Protein AF-A0AAI9YHL3-F1 (afdb_monomer)

Foldseek 3Di:
DDDDDDDPVVVVVVVVVVVVVVVVPDPPDDDPDPDDDQLQKKKKPQAAPPDDQVNVQVVVCVVPVQQNKDWLDWDQDLLRGHIMTIIGTNHPGVVVVVDPPDADWDKDWDDFDDDPNDTDPDTGIMTIHRQQAAKHFLDDFPPVQAFEEEEEFEAAQDRQQRLQAAPPHNDRCLNHPLQQLCADPPPSGRHYGGMTHGDDRHQAPDQDLDALLNLLVSVLVSCLSCQDPPNHAYEYEAAASRVLSPLNNLLVLLQDLDPSSLSSLLSHAHYEYELHQLQAWDCVLRCVRNPVHSCVVRSVCRHNPDHPSSVVSLVRSVVSQDDPLSHAAAFEYEDFFFQGWDADPVRDIDSHHDTGQTGDPCRRDVDDPPCPDPLRYDYAHDHSSCLSHDDPPRPSVVVVSVSVNVSSVSSSVSVVVVVVVVVVLVVVLVVDPLDAAKDFFFLVQKDKPQQVPADPVDGQDGQKDWAFADPLQHGPPAAEDPVLSVPDPDHFGDGIWIFGPKDQWTKIKGKDFSGRFAKWWKWWKKAFAAAPPQDALVDDGDPDDDDDDDDDRHSNQDFDDRNDDPDDDGDGDDRDAQPFFKKKKKAAFPRSSCLRSHDDDCVVPQDDCPVTHDPPIFMDGRHNNNSSVRYPSGMDIDTTDMYGAHPRRIMMIMIGHRRDSDMHGRMMTRGMMIHHD

InterPro domains:
  IPR029058 Alpha/Beta hydrolase fold [G3DSA:3.40.50.1820] (144-353)
  IPR029058 Alpha/Beta hydrolase fold [SSF53474] (144-301)
  IPR052374 SERAC1 [PTHR48182] (141-427)

pLDDT: mean 81.92, std 16.68, range [27.38, 98.81]

Structure (mmCIF, N/CA/C/O backbone):
data_AF-A0AAI9YHL3-F1
#
_entry.id   AF-A0AAI9YHL3-F1
#
loop_
_atom_site.group_PDB
_atom_site.id
_atom_site.type_symbol
_atom_site.label_atom_id
_atom_site.label_alt_id
_atom_site.label_comp_id
_atom_site.label_asym_id
_atom_site.label_entity_id
_atom_site.label_seq_id
_atom_site.pdbx_PDB_ins_code
_atom_site.Cartn_x
_atom_site.Cartn_y
_atom_site.Cartn_z
_atom_site.occupancy
_atom_site.B_iso_or_equiv
_atom_site.auth_seq_id
_atom_site.auth_comp_id
_atom_site.auth_asym_id
_atom_site.auth_atom_id
_atom_site.pdbx_PDB_model_num
ATOM 1 N N . MET A 1 1 ? 70.834 38.096 -7.859 1.00 40.19 1 MET A N 1
ATOM 2 C CA . MET A 1 1 ? 69.795 37.561 -8.761 1.00 40.19 1 MET A CA 1
ATOM 3 C C . MET A 1 1 ? 69.421 36.196 -8.222 1.00 40.19 1 MET A C 1
ATOM 5 O O . MET A 1 1 ? 70.163 35.248 -8.433 1.00 40.19 1 MET A O 1
ATOM 9 N N . GLU A 1 2 ? 68.373 36.139 -7.406 1.00 33.19 2 GLU A N 1
ATOM 10 C CA . GLU A 1 2 ? 67.837 34.879 -6.883 1.00 33.19 2 GLU A CA 1
ATOM 11 C C . GLU A 1 2 ? 67.014 34.160 -7.965 1.00 33.19 2 GLU A C 1
ATOM 13 O O . GLU A 1 2 ? 66.378 34.833 -8.785 1.00 33.19 2 GLU A O 1
ATOM 18 N N . PRO A 1 3 ? 67.014 32.816 -7.997 1.00 36.97 3 PRO A N 1
ATOM 19 C CA . PRO A 1 3 ? 66.198 32.052 -8.924 1.00 36.97 3 PRO A CA 1
ATOM 20 C C . PRO A 1 3 ? 64.752 31.990 -8.418 1.00 36.97 3 PRO A C 1
ATOM 22 O O . PRO A 1 3 ? 64.480 31.595 -7.286 1.00 36.97 3 PRO A O 1
ATOM 25 N N . VAL A 1 4 ? 63.816 32.374 -9.283 1.00 38.97 4 VAL A N 1
ATOM 26 C CA . VAL A 1 4 ? 62.374 32.306 -9.027 1.00 38.97 4 VAL A CA 1
ATOM 27 C C . VAL A 1 4 ? 61.943 30.839 -8.974 1.00 38.97 4 VAL A C 1
ATOM 29 O O . VAL A 1 4 ? 62.053 30.113 -9.962 1.00 38.97 4 VAL A O 1
ATOM 32 N N . SER A 1 5 ? 61.445 30.400 -7.819 1.00 40.75 5 SER A N 1
ATOM 33 C CA . SER A 1 5 ? 60.815 29.095 -7.638 1.00 40.75 5 SER A CA 1
ATOM 34 C C . SER A 1 5 ? 59.380 29.130 -8.171 1.00 40.75 5 SER A C 1
ATOM 36 O O . SER A 1 5 ? 58.527 29.884 -7.705 1.00 40.75 5 SER A O 1
ATOM 38 N N . VAL A 1 6 ? 59.102 28.308 -9.183 1.00 47.34 6 VAL A N 1
ATOM 39 C CA . VAL A 1 6 ? 57.740 28.090 -9.686 1.00 47.34 6 VAL A CA 1
ATOM 40 C C . VAL A 1 6 ? 57.050 27.071 -8.767 1.00 47.34 6 VAL A C 1
ATOM 42 O O . VAL A 1 6 ? 57.626 26.011 -8.511 1.00 47.34 6 VAL A O 1
ATOM 45 N N . PRO A 1 7 ? 55.839 27.345 -8.248 1.00 42.75 7 PRO A N 1
ATOM 46 C CA . PRO A 1 7 ? 55.179 26.446 -7.311 1.00 42.75 7 PRO A CA 1
ATOM 47 C C . PRO A 1 7 ? 54.711 25.150 -7.993 1.00 42.75 7 PRO A C 1
ATOM 49 O O . PRO A 1 7 ? 54.157 25.160 -9.094 1.00 42.75 7 PRO A O 1
ATOM 52 N N . LEU A 1 8 ? 54.897 24.029 -7.284 1.00 39.88 8 LEU A N 1
ATOM 53 C CA . LEU A 1 8 ? 54.586 22.643 -7.678 1.00 39.88 8 LEU A CA 1
ATOM 54 C C . LEU A 1 8 ? 53.132 22.435 -8.171 1.00 39.88 8 LEU A C 1
ATOM 56 O O . LEU A 1 8 ? 52.835 21.467 -8.871 1.00 39.88 8 LEU A O 1
ATOM 60 N N . SER A 1 9 ? 52.228 23.368 -7.858 1.00 39.59 9 SER A N 1
ATOM 61 C CA . SER A 1 9 ? 50.833 23.386 -8.309 1.00 39.59 9 SER A CA 1
ATOM 62 C C . SER A 1 9 ? 50.675 23.561 -9.827 1.00 39.59 9 SER A C 1
ATOM 64 O O . SER A 1 9 ? 49.744 23.000 -10.404 1.00 39.59 9 SER A O 1
ATOM 66 N N . TYR A 1 10 ? 51.600 24.252 -10.504 1.00 41.12 10 TYR A N 1
ATOM 67 C CA . TYR A 1 10 ? 51.549 24.429 -11.964 1.00 41.12 10 TYR A CA 1
ATOM 68 C C . TYR A 1 10 ? 51.999 23.182 -12.742 1.00 41.12 10 TYR A C 1
ATOM 70 O O . TYR A 1 10 ? 51.525 22.945 -13.857 1.00 41.12 10 TYR A O 1
ATOM 78 N N . PHE A 1 11 ? 52.856 22.346 -12.147 1.00 41.50 11 PHE A N 1
ATOM 79 C CA . PHE A 1 11 ? 53.320 21.090 -12.752 1.00 41.50 11 PHE A CA 1
ATOM 80 C C . PHE A 1 11 ? 52.250 19.984 -12.676 1.00 41.50 11 PHE A C 1
ATOM 82 O O . PHE A 1 11 ? 52.087 19.198 -13.607 1.00 41.50 11 PHE A O 1
ATOM 89 N N . LEU A 1 12 ? 51.453 19.964 -11.601 1.00 38.81 12 LEU A N 1
ATOM 90 C CA . LEU A 1 12 ? 50.328 19.033 -11.450 1.00 38.81 12 LEU A CA 1
ATOM 91 C C . LEU A 1 12 ? 49.131 19.408 -12.341 1.00 38.81 12 LEU A C 1
ATOM 93 O O . LEU A 1 12 ? 48.490 18.525 -12.911 1.00 38.81 12 LEU A O 1
ATOM 97 N N . ALA A 1 13 ? 48.867 20.704 -12.539 1.00 38.84 13 ALA A N 1
ATOM 98 C CA . ALA A 1 13 ? 47.802 21.170 -13.431 1.00 38.84 13 ALA A CA 1
ATOM 99 C C . ALA A 1 13 ? 48.090 20.863 -14.915 1.00 38.84 13 ALA A C 1
ATOM 101 O O . ALA A 1 13 ? 47.182 20.513 -15.669 1.00 38.84 13 ALA A O 1
ATOM 102 N N . THR A 1 14 ? 49.354 20.928 -15.341 1.00 42.66 14 THR A N 1
ATOM 103 C CA . THR A 1 14 ? 49.758 20.622 -16.725 1.00 42.66 14 THR A CA 1
ATOM 104 C C . THR A 1 14 ? 49.772 19.117 -17.021 1.00 42.66 14 THR A C 1
ATOM 106 O O . THR A 1 14 ? 49.341 18.717 -18.104 1.00 42.66 14 THR A O 1
ATOM 109 N N . LEU A 1 15 ? 50.137 18.267 -16.052 1.00 39.34 15 LEU A N 1
ATOM 110 C CA . LEU A 1 15 ? 49.997 16.804 -16.150 1.00 39.34 15 LEU A CA 1
ATOM 111 C C . LEU A 1 15 ? 48.528 16.348 -16.191 1.00 39.34 15 LEU A C 1
ATOM 113 O O . LEU A 1 15 ? 48.194 15.450 -16.965 1.00 39.34 15 LEU A O 1
ATOM 117 N N . ALA A 1 16 ? 47.634 17.001 -15.440 1.00 40.34 16 ALA A N 1
ATOM 118 C CA . ALA A 1 16 ? 46.197 16.723 -15.485 1.00 40.34 16 ALA A CA 1
ATOM 119 C C . ALA A 1 16 ? 45.568 17.104 -16.839 1.00 40.34 16 ALA A C 1
ATOM 121 O O . ALA A 1 16 ? 44.752 16.352 -17.368 1.00 40.34 16 ALA A O 1
ATOM 122 N N . ILE A 1 17 ? 45.993 18.217 -17.451 1.00 41.97 17 ILE A N 1
ATOM 123 C CA . ILE A 1 17 ? 45.509 18.651 -18.774 1.00 41.97 17 ILE A CA 1
ATOM 124 C C . ILE A 1 17 ? 46.046 17.744 -19.896 1.00 41.97 17 ILE A C 1
ATOM 126 O O . ILE A 1 17 ? 45.298 17.407 -20.816 1.00 41.97 17 ILE A O 1
ATOM 130 N N . PHE A 1 18 ? 47.297 17.275 -19.812 1.00 36.59 18 PHE A N 1
ATOM 131 C CA . PHE A 1 18 ? 47.841 16.312 -20.780 1.00 36.59 18 PHE A CA 1
ATOM 132 C C . PHE A 1 18 ? 47.228 14.911 -20.635 1.00 36.59 18 PHE A C 1
ATOM 134 O O . PHE A 1 18 ? 46.940 14.281 -21.652 1.00 36.59 18 PHE A O 1
ATOM 141 N N . ALA A 1 19 ? 46.937 14.442 -19.416 1.00 38.81 19 ALA A N 1
ATOM 142 C CA . ALA A 1 19 ? 46.195 13.197 -19.197 1.00 38.81 19 ALA A CA 1
ATOM 143 C C . ALA A 1 19 ? 44.741 13.302 -19.697 1.00 38.81 19 ALA A C 1
ATOM 145 O O . ALA A 1 19 ? 44.246 12.380 -20.346 1.00 38.81 19 ALA A O 1
ATOM 146 N N . PHE A 1 20 ? 44.090 14.453 -19.488 1.00 36.72 20 PHE A N 1
ATOM 147 C CA . PHE A 1 20 ? 42.738 14.740 -19.976 1.00 36.72 20 PHE A CA 1
ATOM 148 C C . PHE A 1 20 ? 42.670 14.784 -21.514 1.00 36.72 20 PHE A C 1
ATOM 150 O O . PHE A 1 20 ? 41.769 14.197 -22.112 1.00 36.72 20 PHE A O 1
ATOM 157 N N . LEU A 1 21 ? 43.661 15.392 -22.178 1.00 33.50 21 LEU A N 1
ATOM 158 C CA . LEU A 1 21 ? 43.751 15.432 -23.645 1.00 33.50 21 LEU A CA 1
ATOM 159 C C . LEU A 1 21 ? 44.198 14.097 -24.265 1.00 33.50 21 LEU A C 1
ATOM 161 O O . LEU A 1 21 ? 43.793 13.791 -25.389 1.00 33.50 21 LEU A O 1
ATOM 165 N N . HIS A 1 22 ? 44.987 13.281 -23.556 1.00 35.75 22 HIS A N 1
ATOM 166 C CA . HIS A 1 22 ? 45.398 11.957 -24.033 1.00 35.75 22 HIS A CA 1
ATOM 167 C C . HIS A 1 22 ? 44.280 10.907 -23.885 1.00 35.75 22 HIS A C 1
ATOM 169 O O . HIS A 1 22 ? 44.111 10.076 -24.778 1.00 35.75 22 HIS A O 1
ATOM 175 N N . PHE A 1 23 ? 43.439 10.997 -22.845 1.00 36.50 23 PHE A N 1
ATOM 176 C CA . PHE A 1 23 ? 42.241 10.155 -22.705 1.00 36.50 23 PHE A CA 1
ATOM 177 C C . PHE A 1 23 ? 41.131 10.505 -23.712 1.00 36.50 23 PHE A C 1
ATOM 179 O O . PHE A 1 23 ? 40.431 9.606 -24.175 1.00 36.50 23 PHE A O 1
ATOM 186 N N . TYR A 1 24 ? 41.004 11.773 -24.125 1.00 34.47 24 TYR A N 1
ATOM 187 C CA . TYR A 1 24 ? 39.998 12.198 -25.116 1.00 34.47 24 TYR A CA 1
ATOM 188 C C . TYR A 1 24 ? 40.380 11.930 -26.583 1.00 34.47 24 TYR A C 1
ATOM 190 O O . TYR A 1 24 ? 39.533 12.050 -27.468 1.00 34.47 24 TYR A O 1
ATOM 198 N N . LYS A 1 25 ? 41.638 11.555 -26.859 1.00 27.83 25 LYS A N 1
ATOM 199 C CA . LYS A 1 25 ? 42.154 11.261 -28.211 1.00 27.83 25 LYS A CA 1
ATOM 200 C C . LYS A 1 25 ? 42.462 9.780 -28.459 1.00 27.83 25 LYS A C 1
ATOM 202 O O . LYS A 1 25 ? 43.208 9.465 -29.386 1.00 27.83 25 LYS A O 1
ATOM 207 N N . ARG A 1 26 ? 41.873 8.846 -27.704 1.00 30.19 26 ARG A N 1
ATOM 208 C CA . ARG A 1 26 ? 41.811 7.459 -28.189 1.00 30.19 26 ARG A CA 1
ATOM 209 C C . ARG A 1 26 ? 40.832 7.408 -29.367 1.00 30.19 26 ARG A C 1
ATOM 211 O O . ARG A 1 26 ? 39.687 7.829 -29.192 1.00 30.19 26 ARG A O 1
ATOM 218 N N . PRO A 1 27 ? 41.237 6.925 -30.557 1.00 27.38 27 PRO A N 1
ATOM 219 C CA . PRO A 1 27 ? 40.277 6.661 -31.612 1.00 27.38 27 PRO A CA 1
ATOM 220 C C . PRO A 1 27 ? 39.273 5.660 -31.044 1.00 27.38 27 PRO A C 1
ATOM 222 O O . PRO A 1 27 ? 39.650 4.569 -30.617 1.00 27.38 27 PRO A O 1
ATOM 225 N N . ARG A 1 28 ? 38.002 6.067 -30.971 1.00 35.28 28 ARG A N 1
ATOM 226 C CA . ARG A 1 28 ? 36.898 5.140 -30.738 1.00 35.28 28 ARG A CA 1
ATOM 227 C C . ARG A 1 28 ? 37.012 4.095 -31.841 1.00 35.28 28 ARG A C 1
ATOM 229 O O . ARG A 1 28 ? 36.740 4.407 -32.999 1.00 35.28 28 ARG A O 1
ATOM 236 N N . GLY A 1 29 ? 37.485 2.897 -31.497 1.00 29.22 29 GLY A N 1
ATOM 237 C CA . GLY A 1 29 ? 37.332 1.740 -32.367 1.00 29.22 29 GLY A CA 1
ATOM 238 C C . GLY A 1 29 ? 35.865 1.673 -32.771 1.00 29.22 29 GLY A C 1
ATOM 239 O O . GLY A 1 29 ? 35.001 1.978 -31.948 1.00 29.22 29 GLY A O 1
ATOM 240 N N . ASN A 1 30 ? 35.605 1.393 -34.048 1.00 28.98 30 ASN A N 1
ATOM 241 C CA . ASN A 1 30 ? 34.262 1.294 -34.608 1.00 28.98 30 ASN A CA 1
ATOM 242 C C . ASN A 1 30 ? 33.378 0.437 -33.693 1.00 28.98 30 ASN A C 1
ATOM 244 O O . ASN A 1 30 ? 33.438 -0.788 -33.737 1.00 28.98 30 ASN A O 1
ATOM 248 N N . VAL A 1 31 ? 32.564 1.091 -32.863 1.00 32.72 31 VAL A N 1
ATOM 249 C CA . VAL A 1 31 ? 31.473 0.436 -32.152 1.00 32.72 31 VAL A CA 1
ATOM 250 C C . VAL A 1 31 ? 30.506 -0.003 -33.250 1.00 32.72 31 VAL A C 1
ATOM 252 O O . VAL A 1 31 ? 30.096 0.854 -34.043 1.00 32.72 31 VAL A O 1
ATOM 255 N N . PRO A 1 32 ? 30.171 -1.299 -33.365 1.00 28.69 32 PRO A N 1
ATOM 256 C CA . PRO A 1 32 ? 29.163 -1.739 -34.313 1.00 28.69 32 PRO A CA 1
ATOM 257 C C . PRO A 1 32 ? 27.893 -0.928 -34.061 1.00 28.69 32 PRO A C 1
ATOM 259 O O . PRO A 1 32 ? 27.428 -0.835 -32.925 1.00 28.69 32 PRO A O 1
ATOM 262 N N . VAL A 1 33 ? 27.355 -0.297 -35.105 1.00 36.09 33 VAL A N 1
ATOM 263 C CA . VAL A 1 33 ? 26.047 0.360 -35.026 1.00 36.09 33 VAL A CA 1
ATOM 264 C C . VAL A 1 33 ? 25.061 -0.702 -34.528 1.00 36.09 33 VAL A C 1
ATOM 266 O O . VAL A 1 33 ? 24.965 -1.746 -35.179 1.00 36.09 33 VAL A O 1
ATOM 269 N N . PRO A 1 34 ? 24.359 -0.506 -33.395 1.00 39.28 34 PRO A N 1
ATOM 270 C CA . PRO A 1 34 ? 23.394 -1.491 -32.938 1.00 39.28 34 PRO A CA 1
ATOM 271 C C . PRO A 1 34 ? 22.339 -1.638 -34.031 1.00 39.28 34 PRO A C 1
ATOM 273 O O . PRO A 1 34 ? 21.674 -0.665 -34.392 1.00 39.28 34 PRO A O 1
ATOM 276 N N . SER A 1 35 ? 22.204 -2.838 -34.593 1.00 44.94 35 SER A N 1
ATOM 277 C CA . SER A 1 35 ? 21.090 -3.157 -35.477 1.00 44.94 35 SER A CA 1
ATOM 278 C C . SER A 1 35 ? 19.796 -2.873 -34.717 1.00 44.94 35 SER A C 1
ATOM 280 O O . SER A 1 35 ? 19.606 -3.403 -33.619 1.00 44.94 35 SER A O 1
ATOM 282 N N . PHE A 1 36 ? 18.926 -2.027 -35.267 1.00 54.69 36 PHE A N 1
ATOM 283 C CA . PHE A 1 36 ? 17.630 -1.743 -34.661 1.00 54.69 36 PHE A CA 1
ATOM 284 C C . PHE A 1 36 ? 16.881 -3.049 -34.403 1.00 54.69 36 PHE A C 1
ATOM 286 O O . PHE A 1 36 ? 16.668 -3.840 -35.321 1.00 54.69 36 PHE A O 1
ATOM 293 N N . ASN A 1 37 ? 16.500 -3.276 -33.147 1.00 63.06 37 ASN A N 1
ATOM 294 C CA . ASN A 1 37 ? 15.703 -4.432 -32.785 1.00 63.06 37 ASN A CA 1
ATOM 295 C C . ASN A 1 37 ? 14.219 -4.083 -33.004 1.00 63.06 37 ASN A C 1
ATOM 297 O O . ASN A 1 37 ? 13.685 -3.264 -32.253 1.00 63.06 37 ASN A O 1
ATOM 301 N N . PRO A 1 38 ? 13.528 -4.701 -33.980 1.00 61.31 38 PRO A N 1
ATOM 302 C CA . PRO A 1 38 ? 12.120 -4.410 -34.263 1.00 61.31 38 PRO A CA 1
ATOM 303 C C . PRO A 1 38 ? 11.177 -4.771 -33.100 1.00 61.31 38 PRO A C 1
ATOM 305 O O . PRO A 1 38 ? 10.009 -4.393 -33.115 1.00 61.31 38 PRO A O 1
ATOM 308 N N . ASN A 1 39 ? 11.674 -5.461 -32.065 1.00 69.31 39 ASN A N 1
ATOM 309 C CA . ASN A 1 39 ? 10.920 -5.817 -30.861 1.00 69.31 39 ASN A CA 1
ATOM 310 C C . ASN A 1 39 ? 11.015 -4.766 -29.735 1.00 69.31 39 ASN A C 1
ATOM 312 O O . ASN A 1 39 ? 10.581 -5.036 -28.604 1.00 69.31 39 ASN A O 1
ATOM 316 N N . VAL A 1 40 ? 11.602 -3.590 -29.992 1.00 83.44 40 VAL A N 1
ATOM 317 C CA . VAL A 1 40 ? 11.579 -2.466 -29.042 1.00 83.44 40 VAL A CA 1
ATOM 318 C C . VAL A 1 40 ? 10.177 -1.861 -29.017 1.00 83.44 40 VAL A C 1
ATOM 320 O O . VAL A 1 40 ? 9.592 -1.534 -30.047 1.00 83.44 40 VAL A O 1
ATOM 323 N N . THR A 1 41 ? 9.622 -1.749 -27.813 1.00 91.50 41 THR A N 1
ATOM 324 C CA . THR A 1 41 ? 8.352 -1.066 -27.563 1.00 91.50 41 THR A CA 1
ATOM 325 C C . THR A 1 41 ? 8.663 0.304 -26.990 1.00 91.50 41 THR A C 1
ATOM 327 O O . THR A 1 41 ? 9.427 0.398 -26.037 1.00 91.50 41 THR A O 1
ATOM 330 N N . PHE A 1 42 ? 8.052 1.332 -27.559 1.00 93.38 42 PHE A N 1
ATOM 331 C CA . PHE A 1 42 ? 8.120 2.716 -27.117 1.00 93.38 42 PHE A CA 1
ATOM 332 C C . PHE A 1 42 ? 6.851 3.081 -26.350 1.00 93.38 42 PHE A C 1
ATOM 334 O O . PHE A 1 42 ? 5.777 2.512 -26.582 1.00 93.38 42 PHE A O 1
ATOM 341 N N . ARG A 1 43 ? 6.969 4.053 -25.453 1.00 95.56 43 ARG A N 1
ATOM 342 C CA . ARG A 1 43 ? 5.860 4.715 -24.774 1.00 95.56 43 ARG A CA 1
ATOM 343 C C . ARG A 1 43 ? 5.571 6.037 -25.470 1.00 95.56 43 ARG A C 1
ATOM 345 O O . ARG A 1 43 ? 6.497 6.767 -25.799 1.00 95.56 43 ARG A O 1
ATOM 352 N N . ILE A 1 44 ? 4.296 6.365 -25.655 1.00 95.62 44 ILE A N 1
ATOM 353 C CA . ILE A 1 44 ? 3.860 7.696 -26.085 1.00 95.62 44 ILE A CA 1
ATOM 354 C C . ILE A 1 44 ? 3.010 8.307 -24.985 1.00 95.62 44 ILE A C 1
ATOM 356 O O . ILE A 1 44 ? 1.980 7.745 -24.621 1.00 95.62 44 ILE A O 1
ATOM 360 N N . ARG A 1 45 ? 3.425 9.463 -24.473 1.00 94.44 45 ARG A N 1
ATOM 361 C CA . ARG A 1 45 ? 2.722 10.227 -23.438 1.00 94.44 45 ARG A CA 1
ATOM 362 C C . ARG A 1 45 ? 2.067 11.463 -24.035 1.00 94.44 45 ARG A C 1
ATOM 364 O O . ARG A 1 45 ? 2.543 12.004 -25.030 1.00 94.44 45 ARG A O 1
ATOM 371 N N . GLY A 1 46 ? 1.009 11.941 -23.384 1.00 92.81 46 GLY A N 1
ATOM 372 C CA . GLY A 1 46 ? 0.318 13.169 -23.792 1.00 92.81 46 GLY A CA 1
ATOM 373 C C . GLY A 1 46 ? -0.670 12.974 -24.942 1.00 92.81 46 GLY A C 1
ATOM 374 O O . GLY A 1 46 ? -1.149 13.961 -25.496 1.00 92.81 46 GLY A O 1
ATOM 375 N N . VAL A 1 47 ? -1.004 11.723 -25.281 1.00 94.38 47 VAL A N 1
ATOM 376 C CA . VAL A 1 47 ? -1.982 11.413 -26.330 1.00 94.38 47 VAL A CA 1
ATOM 377 C C . VAL A 1 47 ? -3.337 12.026 -25.940 1.00 94.38 47 VAL A C 1
ATOM 379 O O . VAL A 1 47 ? -3.765 11.858 -24.790 1.00 94.38 47 VAL A O 1
ATOM 382 N N . PRO A 1 48 ? -4.028 12.752 -26.838 1.00 93.44 48 PRO A N 1
ATOM 383 C CA . PRO A 1 48 ? -5.313 13.364 -26.520 1.00 93.44 48 PRO A CA 1
ATOM 384 C C . PRO A 1 48 ? -6.348 12.351 -26.022 1.00 93.44 48 PRO A C 1
ATOM 386 O O . PRO A 1 48 ? -6.413 11.218 -26.497 1.00 93.44 48 PRO A O 1
ATOM 389 N N . LEU A 1 49 ? -7.196 12.775 -25.078 1.00 91.31 49 LEU A N 1
ATOM 390 C CA . LEU A 1 49 ? -8.237 11.918 -24.492 1.00 91.31 49 LEU A CA 1
ATOM 391 C C . LEU A 1 49 ? -9.269 11.434 -25.521 1.00 91.31 49 LEU A C 1
ATOM 393 O O . LEU A 1 49 ? -9.898 10.401 -25.311 1.00 91.31 49 LEU A O 1
ATOM 397 N N . THR A 1 50 ? -9.444 12.187 -26.605 1.00 91.19 50 THR A N 1
ATOM 398 C CA . THR A 1 50 ? -10.382 11.899 -27.694 1.00 91.19 50 THR A CA 1
ATOM 399 C C . THR A 1 50 ? -9.833 10.924 -28.729 1.00 91.19 50 THR A C 1
ATOM 401 O O . THR A 1 50 ? -10.611 10.422 -29.532 1.00 91.19 50 THR A O 1
ATOM 404 N N . TRP A 1 51 ? -8.523 10.661 -28.737 1.00 93.12 51 TRP A N 1
ATOM 405 C CA . TRP A 1 51 ? -7.896 9.813 -29.748 1.00 93.12 51 TRP A CA 1
ATOM 406 C C . TRP A 1 51 ? -8.040 8.335 -29.399 1.00 93.12 51 TRP A C 1
ATOM 408 O O . TRP A 1 51 ? -7.747 7.910 -28.278 1.00 93.12 51 TRP A O 1
ATOM 418 N N . SER A 1 52 ? -8.448 7.549 -30.391 1.00 94.06 52 SER A N 1
ATOM 419 C CA . SER A 1 52 ? -8.367 6.093 -30.378 1.00 94.06 52 SER A CA 1
ATOM 420 C C . SER A 1 52 ? -6.965 5.610 -30.770 1.00 94.06 52 SER A C 1
ATOM 422 O O . SER A 1 52 ? -6.119 6.376 -31.236 1.00 94.06 52 SER A O 1
ATOM 424 N N . GLY A 1 53 ? -6.714 4.306 -30.613 1.00 93.56 53 GLY A N 1
ATOM 425 C CA . GLY A 1 53 ? -5.474 3.694 -31.099 1.00 93.56 53 GLY A CA 1
ATOM 426 C C . GLY A 1 53 ? -5.286 3.859 -32.611 1.00 93.56 53 GLY A C 1
ATOM 427 O O . GLY A 1 53 ? -4.168 4.102 -33.053 1.00 93.56 53 GLY A O 1
ATOM 428 N N . ASN A 1 54 ? -6.378 3.819 -33.384 1.00 95.25 54 ASN A N 1
ATOM 429 C CA . ASN A 1 54 ? -6.340 4.004 -34.835 1.00 95.25 54 ASN A CA 1
ATOM 430 C C . ASN A 1 54 ? -5.985 5.445 -35.215 1.00 95.25 54 ASN A C 1
ATOM 432 O O . ASN A 1 54 ? -5.190 5.644 -36.128 1.00 95.25 54 ASN A O 1
ATOM 436 N N . ASP A 1 55 ? -6.528 6.436 -34.499 1.00 94.56 55 ASP A N 1
ATOM 437 C CA . ASP A 1 55 ? -6.214 7.851 -34.745 1.00 94.56 55 ASP A CA 1
ATOM 438 C C . ASP A 1 55 ? -4.728 8.127 -34.491 1.00 94.56 55 ASP A C 1
ATOM 440 O O . ASP A 1 55 ? -4.059 8.783 -35.289 1.00 94.56 55 ASP A O 1
ATOM 444 N N . LEU A 1 56 ? -4.189 7.562 -33.405 1.00 94.81 56 LEU A N 1
ATOM 445 C CA . LEU A 1 56 ? -2.770 7.668 -33.082 1.00 94.81 56 LEU A CA 1
ATOM 446 C C . LEU A 1 56 ? -1.889 6.961 -34.122 1.00 94.81 56 LEU A C 1
ATOM 448 O O . LEU A 1 56 ? -0.879 7.521 -34.542 1.00 94.81 56 LEU A O 1
ATOM 452 N N . GLU A 1 57 ? -2.246 5.745 -34.541 1.00 95.00 57 GLU A N 1
ATOM 453 C CA . GLU A 1 57 ? -1.480 4.989 -35.540 1.00 95.00 57 GLU A CA 1
ATOM 454 C C . GLU A 1 57 ? -1.463 5.694 -36.901 1.00 95.00 57 GLU A C 1
ATOM 456 O O . GLU A 1 57 ? -0.411 5.776 -37.542 1.00 95.00 57 GLU A O 1
ATOM 461 N N . LEU A 1 58 ? -2.604 6.256 -37.310 1.00 94.00 58 LEU A N 1
ATOM 462 C CA . LEU A 1 58 ? -2.734 7.048 -38.528 1.00 94.00 58 LEU A CA 1
ATOM 463 C C . LEU A 1 58 ? -1.862 8.303 -38.454 1.00 94.00 58 LEU A C 1
ATOM 465 O O . LEU A 1 58 ? -1.050 8.523 -39.347 1.00 94.00 58 LEU A O 1
ATOM 469 N N . HIS A 1 59 ? -1.930 9.053 -37.352 1.00 92.44 59 HIS A N 1
ATOM 470 C CA . HIS A 1 59 ? -1.112 10.251 -37.168 1.00 92.44 59 HIS A CA 1
ATOM 471 C C . HIS A 1 59 ? 0.397 9.952 -37.184 1.00 92.44 59 HIS A C 1
ATOM 473 O O . HIS A 1 59 ? 1.174 10.652 -37.830 1.00 92.44 59 HIS A O 1
ATOM 479 N N . LEU A 1 60 ? 0.838 8.884 -36.512 1.00 92.00 60 LEU A N 1
ATOM 480 C CA . LEU A 1 60 ? 2.245 8.466 -36.543 1.00 92.00 60 LEU A CA 1
ATOM 481 C C . LEU A 1 60 ? 2.680 8.022 -37.948 1.00 92.00 60 LEU A C 1
ATOM 483 O O . LEU A 1 60 ? 3.814 8.283 -38.347 1.00 92.00 60 LEU A O 1
ATOM 487 N N . SER A 1 61 ? 1.783 7.378 -38.698 1.00 93.00 61 SER A N 1
ATOM 488 C CA . SER A 1 61 ? 2.039 6.966 -40.082 1.00 93.00 61 SER A CA 1
ATOM 489 C C . SER A 1 61 ? 2.118 8.158 -41.035 1.00 93.00 61 SER A C 1
ATOM 491 O O . SER A 1 61 ? 2.879 8.107 -41.992 1.00 93.00 61 SER A O 1
ATOM 493 N N . GLU A 1 62 ? 1.377 9.238 -40.786 1.00 91.88 62 GLU A N 1
ATOM 494 C CA . GLU A 1 62 ? 1.493 10.489 -41.548 1.00 91.88 62 GLU A CA 1
ATOM 495 C C . GLU A 1 62 ? 2.831 11.194 -41.288 1.00 91.88 62 GLU A C 1
ATOM 497 O O . GLU A 1 62 ? 3.435 11.732 -42.216 1.00 91.88 62 GLU A O 1
ATOM 502 N N . LEU A 1 63 ? 3.315 11.164 -40.040 1.00 88.75 63 LEU A N 1
ATOM 503 C CA . LEU A 1 63 ? 4.598 11.761 -39.654 1.00 88.75 63 LEU A CA 1
ATOM 504 C C . LEU A 1 63 ? 5.803 10.999 -40.215 1.00 88.75 63 LEU A C 1
ATOM 506 O O . LEU A 1 63 ? 6.794 11.618 -40.605 1.00 88.75 63 LEU A O 1
ATOM 510 N N . ASP A 1 64 ? 5.736 9.667 -40.232 1.00 87.25 64 ASP A N 1
ATOM 511 C CA . ASP A 1 64 ? 6.763 8.811 -40.824 1.00 87.25 64 ASP A CA 1
ATOM 512 C C . ASP A 1 64 ? 6.141 7.537 -41.435 1.00 87.25 64 ASP A C 1
ATOM 514 O O . ASP A 1 64 ? 6.060 6.493 -40.768 1.00 87.25 64 ASP A O 1
ATOM 518 N N . PRO A 1 65 ? 5.753 7.583 -42.726 1.00 87.31 65 PRO A N 1
ATOM 519 C CA . PRO A 1 65 ? 5.112 6.459 -43.411 1.00 87.31 65 PRO A CA 1
ATOM 520 C C . PRO A 1 65 ? 5.976 5.196 -43.497 1.00 87.31 65 PRO A C 1
ATOM 522 O O . PRO A 1 65 ? 5.456 4.084 -43.631 1.00 87.31 65 PRO A O 1
ATOM 525 N N . LEU A 1 66 ? 7.304 5.340 -43.440 1.00 86.44 66 LEU A N 1
ATOM 526 C CA . LEU A 1 66 ? 8.229 4.215 -43.556 1.00 86.44 66 LEU A CA 1
ATOM 527 C C . LEU A 1 66 ? 8.341 3.445 -42.243 1.00 86.44 66 LEU A C 1
ATOM 529 O O . LEU A 1 66 ? 8.557 2.234 -42.279 1.00 86.44 66 LEU A O 1
ATOM 533 N N . SER A 1 67 ? 8.147 4.114 -41.104 1.00 85.62 67 SER A N 1
ATOM 534 C CA . SER A 1 67 ? 8.295 3.517 -39.771 1.00 85.62 67 SER A CA 1
ATOM 535 C C . SER A 1 67 ? 7.281 2.400 -39.464 1.00 85.62 67 SER A C 1
ATOM 537 O O . SER A 1 67 ? 7.574 1.492 -38.676 1.00 85.62 67 SER A O 1
ATOM 539 N N . LYS A 1 68 ? 6.116 2.411 -40.137 1.00 89.94 68 LYS A N 1
ATOM 540 C CA . LYS A 1 68 ? 5.005 1.451 -39.966 1.00 89.94 68 LYS A CA 1
ATOM 541 C C . LYS A 1 68 ? 4.694 1.216 -38.475 1.00 89.94 68 LYS A C 1
ATOM 543 O O . LYS A 1 68 ? 4.964 0.115 -37.968 1.00 89.94 68 LYS A O 1
ATOM 548 N N . PRO A 1 69 ? 4.199 2.248 -37.767 1.00 93.00 69 PRO A N 1
ATOM 549 C CA . PRO A 1 69 ? 3.859 2.151 -36.354 1.00 93.00 69 PRO A CA 1
ATOM 550 C C . PRO A 1 69 ? 2.749 1.121 -36.139 1.00 93.00 69 PRO A C 1
ATOM 552 O O . PRO A 1 69 ? 1.883 0.942 -36.987 1.00 93.00 69 PRO A O 1
ATOM 555 N N . VAL A 1 70 ? 2.786 0.440 -34.997 1.00 93.75 70 VAL A N 1
ATOM 556 C CA . VAL A 1 70 ? 1.728 -0.462 -34.536 1.00 93.75 70 VAL A CA 1
ATOM 557 C C . VAL A 1 70 ? 1.427 -0.124 -33.084 1.00 93.75 70 VAL A C 1
ATOM 559 O O . VAL A 1 70 ? 2.267 -0.362 -32.206 1.00 93.75 70 VAL A O 1
ATOM 562 N N . VAL A 1 71 ? 0.240 0.420 -32.826 1.00 95.69 71 VAL A N 1
ATOM 563 C CA . VAL A 1 71 ? -0.216 0.756 -31.473 1.00 95.69 71 VAL A CA 1
ATOM 564 C C . VAL A 1 71 ? -0.695 -0.521 -30.779 1.00 95.69 71 VAL A C 1
ATOM 566 O O . VAL A 1 71 ? -1.627 -1.188 -31.218 1.00 95.69 71 VAL A O 1
ATOM 569 N N . LYS A 1 72 ? -0.033 -0.893 -29.681 1.00 95.06 72 LYS A N 1
ATOM 570 C CA . LYS A 1 72 ? -0.317 -2.116 -28.910 1.00 95.06 72 LYS A CA 1
ATOM 571 C C . LYS A 1 72 ? -1.286 -1.884 -27.758 1.00 95.06 72 LYS A C 1
ATOM 573 O O . LYS A 1 72 ? -2.047 -2.780 -27.412 1.00 95.06 72 LYS A O 1
ATOM 578 N N . SER A 1 73 ? -1.261 -0.701 -27.159 1.00 95.75 73 SER A N 1
ATOM 579 C CA . SER A 1 73 ? -2.251 -0.294 -26.165 1.00 95.75 73 SER A CA 1
ATOM 580 C C . SER A 1 73 ? -2.401 1.217 -26.145 1.00 95.75 73 SER A C 1
ATOM 582 O O . SER A 1 73 ? -1.459 1.934 -26.474 1.00 95.75 73 SER A O 1
ATOM 584 N N . ILE A 1 74 ? -3.577 1.681 -25.731 1.00 96.81 74 ILE A N 1
ATOM 585 C CA . ILE A 1 74 ? -3.858 3.068 -25.368 1.00 96.81 74 ILE A CA 1
ATOM 586 C C . ILE A 1 74 ? -4.702 3.050 -24.093 1.00 96.81 74 ILE A C 1
ATOM 588 O O . ILE A 1 74 ? -5.670 2.296 -23.993 1.00 96.81 74 ILE A O 1
ATOM 592 N N . ALA A 1 75 ? -4.310 3.828 -23.092 1.00 96.62 75 ALA A N 1
ATOM 593 C CA . ALA A 1 75 ? -4.983 3.858 -21.803 1.00 96.62 75 ALA A CA 1
ATOM 594 C C . ALA A 1 75 ? -4.932 5.258 -21.194 1.00 96.62 75 ALA A C 1
ATOM 596 O O . ALA A 1 75 ? -3.941 5.977 -21.327 1.00 96.62 75 ALA A O 1
ATOM 597 N N . ARG A 1 76 ? -6.003 5.639 -20.496 1.00 94.56 76 ARG A N 1
ATOM 598 C CA . ARG A 1 76 ? -6.063 6.916 -19.783 1.00 94.56 76 ARG A CA 1
ATOM 599 C C . ARG A 1 76 ? -5.129 6.888 -18.581 1.00 94.56 76 ARG A C 1
ATOM 601 O O . ARG A 1 76 ? -5.212 5.976 -17.763 1.00 94.56 76 ARG A O 1
ATOM 608 N N . GLU A 1 77 ? -4.274 7.897 -18.459 1.00 92.50 77 GLU A N 1
ATOM 609 C CA . GLU A 1 77 ? -3.328 7.974 -17.349 1.00 92.50 77 GLU A CA 1
ATOM 610 C C . GLU A 1 77 ? -4.010 8.234 -16.009 1.00 92.50 77 GLU A C 1
ATOM 612 O O . GLU A 1 77 ? -5.093 8.822 -15.940 1.00 92.50 77 GLU A O 1
ATOM 617 N N . ILE A 1 78 ? -3.331 7.857 -14.923 1.00 91.25 78 ILE A N 1
ATOM 618 C CA . ILE A 1 78 ? -3.850 7.997 -13.553 1.00 91.25 78 ILE A CA 1
ATOM 619 C C . ILE A 1 78 ? -4.193 9.444 -13.182 1.00 91.25 78 ILE A C 1
ATOM 621 O O . ILE A 1 78 ? -5.159 9.679 -12.470 1.00 91.25 78 ILE A O 1
ATOM 625 N N . HIS A 1 79 ? -3.465 10.423 -13.726 1.00 86.12 79 HIS A N 1
ATOM 626 C CA . HIS A 1 79 ? -3.745 11.844 -13.511 1.00 86.12 79 HIS A CA 1
ATOM 627 C C . HIS A 1 79 ? -4.920 12.366 -14.358 1.00 86.12 79 HIS A C 1
ATOM 629 O O . HIS A 1 79 ? -5.234 13.550 -14.311 1.00 86.12 79 HIS A O 1
ATOM 635 N N . GLY A 1 80 ? -5.510 11.546 -15.231 1.00 87.56 80 GLY A N 1
ATOM 636 C CA . GLY A 1 80 ? -6.735 11.844 -15.978 1.00 87.56 80 GLY A CA 1
ATOM 637 C C . GLY A 1 80 ? -6.630 12.854 -17.129 1.00 87.56 80 GLY A C 1
ATOM 638 O O . GLY A 1 80 ? -7.578 12.948 -17.907 1.00 87.56 80 GLY A O 1
ATOM 639 N N . ARG A 1 81 ? -5.513 13.584 -17.249 1.00 88.25 81 ARG A N 1
ATOM 640 C CA . ARG A 1 81 ? -5.284 14.667 -18.239 1.00 88.25 81 ARG A CA 1
ATOM 641 C C . ARG A 1 81 ? -4.976 14.205 -19.673 1.00 88.25 81 ARG A C 1
ATOM 643 O O . ARG A 1 81 ? -5.189 14.975 -20.598 1.00 88.25 81 ARG A O 1
ATOM 650 N N . SER A 1 82 ? -4.462 12.992 -19.867 1.00 93.19 82 SER A N 1
ATOM 651 C CA . SER A 1 82 ? -4.102 12.466 -21.192 1.00 93.19 82 SER A CA 1
ATOM 652 C C . SER A 1 82 ? -4.182 10.943 -21.225 1.00 93.19 82 SER A C 1
ATOM 654 O O . SER A 1 82 ? -4.276 10.288 -20.183 1.00 93.19 82 SER A O 1
ATOM 656 N N . ASN A 1 83 ? -4.109 10.392 -22.429 1.00 95.44 83 ASN A N 1
ATOM 657 C CA . ASN A 1 83 ? -3.833 8.988 -22.667 1.00 95.44 83 ASN A CA 1
ATOM 658 C C . ASN A 1 83 ? -2.316 8.759 -22.785 1.00 95.44 83 ASN A C 1
ATOM 660 O O . ASN A 1 83 ? -1.544 9.672 -23.103 1.00 95.44 83 ASN A O 1
ATOM 664 N N . THR A 1 84 ? -1.918 7.517 -22.548 1.00 96.81 84 THR A N 1
ATOM 665 C CA . THR A 1 84 ? -0.597 6.978 -22.862 1.00 96.81 84 THR A CA 1
ATOM 666 C C . THR A 1 84 ? -0.771 5.737 -23.717 1.00 96.81 84 THR A C 1
ATOM 668 O O . THR A 1 84 ? -1.745 4.998 -23.559 1.00 96.81 84 THR A O 1
ATOM 671 N N . ALA A 1 85 ? 0.158 5.517 -24.640 1.00 97.50 85 ALA A N 1
ATOM 672 C CA . ALA A 1 85 ? 0.136 4.382 -25.545 1.00 97.50 85 ALA A CA 1
ATOM 673 C C . ALA A 1 85 ? 1.459 3.615 -25.534 1.00 97.50 85 ALA A C 1
ATOM 675 O O . ALA A 1 85 ? 2.518 4.185 -25.268 1.00 97.50 85 ALA A O 1
ATOM 676 N N . THR A 1 86 ? 1.397 2.324 -25.859 1.00 96.88 86 THR A N 1
ATOM 677 C CA . THR A 1 86 ? 2.586 1.530 -26.193 1.00 96.88 86 THR A CA 1
ATOM 678 C C . THR A 1 86 ? 2.610 1.261 -27.689 1.00 96.88 86 THR A C 1
ATOM 680 O O . THR A 1 86 ? 1.600 0.850 -28.259 1.00 96.88 86 THR A O 1
ATOM 683 N N . VAL A 1 87 ? 3.748 1.510 -28.338 1.00 94.75 87 VAL A N 1
ATOM 684 C CA . VAL A 1 87 ? 3.889 1.449 -29.799 1.00 94.75 87 VAL A CA 1
ATOM 685 C C . VAL A 1 87 ? 5.146 0.681 -30.177 1.00 94.75 87 VAL A C 1
ATOM 687 O O . VAL A 1 87 ? 6.195 0.834 -29.561 1.00 94.75 87 VAL A O 1
ATOM 690 N N . THR A 1 88 ? 5.050 -0.153 -31.203 1.00 92.19 88 THR A N 1
ATOM 691 C CA . THR A 1 88 ? 6.203 -0.803 -31.840 1.00 92.19 88 THR A CA 1
ATOM 692 C C . THR A 1 88 ? 6.321 -0.306 -33.270 1.00 92.19 88 THR A C 1
ATOM 694 O O . THR A 1 88 ? 5.305 -0.213 -33.954 1.00 92.19 88 THR A O 1
ATOM 697 N N . PHE A 1 89 ? 7.533 -0.034 -33.742 1.00 89.00 89 PHE A N 1
ATOM 698 C CA . PHE A 1 89 ? 7.775 0.359 -35.130 1.00 89.00 89 PHE A CA 1
ATOM 699 C C . PHE A 1 89 ? 8.459 -0.786 -35.870 1.00 89.00 89 PHE A C 1
ATOM 701 O O . PHE A 1 89 ? 9.452 -1.328 -35.383 1.00 89.00 89 PHE A O 1
ATOM 708 N N . LYS A 1 90 ? 7.948 -1.164 -37.048 1.00 86.19 90 LYS A N 1
ATOM 709 C CA . LYS A 1 90 ? 8.590 -2.223 -37.852 1.00 86.19 90 LYS A CA 1
ATOM 710 C C . LYS A 1 90 ? 9.932 -1.760 -38.413 1.00 86.19 90 LYS A C 1
ATOM 712 O O . LYS A 1 90 ? 10.831 -2.575 -38.599 1.00 86.19 90 LYS A O 1
ATOM 717 N N . ILE A 1 91 ? 10.045 -0.465 -38.694 1.00 83.69 91 ILE A N 1
ATOM 718 C CA . ILE A 1 91 ? 11.260 0.206 -39.153 1.00 83.69 91 ILE A CA 1
ATOM 719 C C . ILE A 1 91 ? 11.503 1.372 -38.187 1.00 83.69 91 ILE A C 1
ATOM 721 O O . ILE A 1 91 ? 10.544 2.064 -37.849 1.00 83.69 91 ILE A O 1
ATOM 725 N N . PRO A 1 92 ? 12.742 1.609 -37.719 1.00 75.75 92 PRO A N 1
ATOM 726 C CA . PRO A 1 92 ? 13.005 2.711 -36.802 1.00 75.75 92 PRO A CA 1
ATOM 727 C C . PRO A 1 92 ? 12.558 4.034 -37.428 1.00 75.75 92 PRO A C 1
ATOM 729 O O . PRO A 1 92 ? 12.964 4.299 -38.561 1.00 75.75 92 PRO A O 1
ATOM 732 N N . PRO A 1 93 ? 11.793 4.875 -36.712 1.00 81.94 93 PRO A N 1
ATOM 733 C CA . PRO A 1 93 ? 11.496 6.231 -37.150 1.00 81.94 93 PRO A CA 1
ATOM 734 C C . PRO A 1 93 ? 12.752 6.977 -37.602 1.00 81.94 93 PRO A C 1
ATOM 736 O O . PRO A 1 93 ? 13.800 6.913 -36.953 1.00 81.94 93 PRO A O 1
ATOM 739 N N . SER A 1 94 ? 12.646 7.691 -38.715 1.00 79.25 94 SER A N 1
ATOM 740 C CA . SER A 1 94 ? 13.705 8.503 -39.319 1.00 79.25 94 SER A CA 1
ATOM 741 C C . SER A 1 94 ? 14.311 9.504 -38.331 1.00 79.25 94 SER A C 1
ATOM 743 O O . SER A 1 94 ? 15.520 9.732 -38.347 1.00 79.25 94 SER A O 1
ATOM 745 N N . GLN A 1 95 ? 13.516 10.013 -37.387 1.00 76.06 95 GLN A N 1
ATOM 746 C CA . GLN A 1 95 ? 13.956 10.882 -36.294 1.00 76.06 95 GLN A CA 1
ATOM 747 C C . GLN A 1 95 ? 14.986 10.200 -35.378 1.00 76.06 95 GLN A C 1
ATOM 749 O O . GLN A 1 95 ? 15.913 10.857 -34.906 1.00 76.06 95 GLN A O 1
ATOM 754 N N . PHE A 1 96 ? 14.888 8.882 -35.179 1.00 71.56 96 PHE A N 1
ATOM 755 C CA . PHE A 1 96 ? 15.878 8.099 -34.432 1.00 71.56 96 PHE A CA 1
ATOM 756 C C . PHE A 1 96 ? 17.088 7.688 -35.286 1.00 71.56 96 PHE A C 1
ATOM 758 O O . PHE A 1 96 ? 18.114 7.288 -34.740 1.00 71.56 96 PHE A O 1
ATOM 765 N N . GLN A 1 97 ? 17.000 7.801 -36.616 1.00 64.88 97 GLN A N 1
ATOM 766 C CA . GLN A 1 97 ? 18.105 7.516 -37.541 1.00 64.88 97 GLN A CA 1
ATOM 767 C C . GLN A 1 97 ? 18.966 8.760 -37.836 1.00 64.88 97 GLN A C 1
ATOM 769 O O . GLN A 1 97 ? 20.183 8.650 -37.995 1.00 64.88 97 GLN A O 1
ATOM 774 N N . ALA A 1 98 ? 18.346 9.944 -37.909 1.00 53.25 98 ALA A N 1
ATOM 775 C CA . ALA A 1 98 ? 18.986 11.196 -38.324 1.00 53.25 98 ALA A CA 1
ATOM 776 C C . ALA A 1 98 ? 20.001 11.738 -37.302 1.00 53.25 98 ALA A C 1
ATOM 778 O O . ALA A 1 98 ? 20.987 12.376 -37.677 1.00 53.25 98 ALA A O 1
ATOM 779 N N . HIS A 1 99 ? 19.819 11.435 -36.017 1.00 48.31 99 HIS A N 1
ATOM 780 C CA . HIS A 1 99 ? 20.754 11.810 -34.965 1.00 48.31 99 HIS A CA 1
ATOM 781 C C . HIS A 1 99 ? 21.524 10.583 -34.483 1.00 48.31 99 HIS A C 1
ATOM 783 O O . HIS A 1 99 ? 21.094 9.889 -33.567 1.00 48.31 99 HIS A O 1
ATOM 789 N N . LYS A 1 100 ? 22.729 10.364 -35.026 1.00 44.41 100 LYS A N 1
ATOM 790 C CA . LYS A 1 100 ? 23.700 9.332 -34.591 1.00 44.41 100 LYS A CA 1
ATOM 791 C C . LYS A 1 100 ? 24.109 9.400 -33.095 1.00 44.41 100 LYS A C 1
ATOM 793 O O . LYS A 1 100 ? 25.055 8.724 -32.705 1.00 44.41 100 LYS A O 1
ATOM 798 N N . LEU A 1 101 ? 23.448 10.219 -32.267 1.00 43.38 101 LEU A N 1
ATOM 799 C CA . LEU A 1 101 ? 23.798 10.536 -30.878 1.00 43.38 101 LEU A CA 1
ATOM 800 C C . LEU A 1 101 ? 22.618 10.835 -29.926 1.00 43.38 101 LEU A C 1
ATOM 802 O O . LEU A 1 101 ? 22.889 11.038 -28.746 1.00 43.38 101 LEU A O 1
ATOM 806 N N . SER A 1 102 ? 21.346 10.847 -30.344 1.00 45.78 102 SER A N 1
ATOM 807 C CA . SER A 1 102 ? 20.236 11.103 -29.403 1.00 45.78 102 SER A CA 1
ATOM 808 C C . SER A 1 102 ? 19.206 9.979 -29.425 1.00 45.78 102 SER A C 1
ATOM 810 O O . SER A 1 102 ? 18.373 9.890 -30.324 1.00 45.78 102 SER A O 1
ATOM 812 N N . ARG A 1 103 ? 19.281 9.133 -28.389 1.00 62.03 103 ARG A N 1
ATOM 813 C CA . ARG A 1 103 ? 18.160 8.316 -27.904 1.00 62.03 103 ARG A CA 1
ATOM 814 C C . ARG A 1 103 ? 16.924 9.212 -27.651 1.00 62.03 103 ARG A C 1
ATOM 816 O O . ARG A 1 103 ? 17.103 10.428 -27.538 1.00 62.03 103 ARG A O 1
ATOM 823 N N . PRO A 1 104 ? 15.699 8.657 -27.572 1.00 67.31 104 PRO A N 1
ATOM 824 C CA . PRO A 1 104 ? 14.523 9.380 -27.067 1.00 67.31 104 PRO A CA 1
ATOM 825 C C . PRO A 1 104 ? 14.833 10.264 -25.834 1.00 67.31 104 PRO A C 1
ATOM 827 O O . PRO A 1 104 ? 15.757 9.954 -25.079 1.00 67.31 104 PRO A O 1
ATOM 830 N N . PRO A 1 105 ? 14.076 11.359 -25.614 1.00 82.31 105 PRO A N 1
ATOM 831 C CA . PRO A 1 105 ? 12.709 11.550 -26.104 1.00 82.31 105 PRO A CA 1
ATOM 832 C C . PRO A 1 105 ? 12.555 12.298 -27.437 1.00 82.31 105 PRO A C 1
ATOM 834 O O . PRO A 1 105 ? 13.264 13.262 -27.719 1.00 82.31 105 PRO A O 1
ATOM 837 N N . TRP A 1 106 ? 11.551 11.892 -28.224 1.00 86.25 106 TRP A N 1
ATOM 838 C CA . TRP A 1 106 ? 11.060 12.622 -29.401 1.00 86.25 106 TRP A CA 1
ATOM 839 C C . TRP A 1 106 ? 9.741 13.334 -29.068 1.00 86.25 106 TRP A C 1
ATOM 841 O O . TRP A 1 106 ? 8.770 12.695 -28.672 1.00 86.25 106 TRP A O 1
ATOM 851 N N . TYR A 1 107 ? 9.697 14.659 -29.237 1.00 88.31 107 TYR A N 1
ATOM 852 C CA . TYR A 1 107 ? 8.490 15.466 -29.041 1.00 88.31 107 TYR A CA 1
ATOM 853 C C . TYR A 1 107 ? 7.757 15.727 -30.363 1.00 88.31 107 TYR A C 1
ATOM 855 O O . TYR A 1 107 ? 8.362 16.174 -31.339 1.00 88.31 107 TYR A O 1
ATOM 863 N N . ILE A 1 108 ? 6.443 15.503 -30.369 1.00 87.81 108 ILE A N 1
ATOM 864 C CA . ILE A 1 108 ? 5.531 15.746 -31.491 1.00 87.81 108 ILE A CA 1
ATOM 865 C C . ILE A 1 108 ? 4.572 16.866 -31.085 1.00 87.81 108 ILE A C 1
ATOM 867 O O . ILE A 1 108 ? 3.861 16.743 -30.090 1.00 87.81 108 ILE A O 1
ATOM 871 N N . GLN A 1 109 ? 4.552 17.963 -31.839 1.00 85.62 109 GLN A N 1
ATOM 872 C CA . GLN A 1 109 ? 3.606 19.058 -31.611 1.00 85.62 109 GLN A CA 1
ATOM 873 C C . GLN A 1 109 ? 2.242 18.693 -32.195 1.00 85.62 109 GLN A C 1
ATOM 875 O O . GLN A 1 109 ? 2.164 18.256 -33.343 1.00 85.62 109 GLN A O 1
ATOM 880 N N . LEU A 1 110 ? 1.178 18.874 -31.414 1.00 80.50 110 LEU A N 1
ATOM 881 C CA . LEU A 1 110 ? -0.188 18.693 -31.891 1.00 80.50 110 LEU A CA 1
ATOM 882 C C . LEU A 1 110 ? -0.722 20.015 -32.467 1.00 80.50 110 LEU A C 1
ATOM 884 O O . LEU A 1 110 ? -0.379 21.082 -31.954 1.00 80.50 110 LEU A O 1
ATOM 888 N N . PRO A 1 111 ? -1.558 19.969 -33.518 1.00 67.19 111 PRO A N 1
ATOM 889 C CA . PRO A 1 111 ? -2.191 21.166 -34.059 1.00 67.19 111 PRO A CA 1
ATOM 890 C C . PRO A 1 111 ? -3.121 21.822 -33.025 1.00 67.19 111 PRO A C 1
ATOM 892 O O . PRO A 1 111 ? -3.804 21.132 -32.265 1.00 67.19 111 PRO A O 1
ATOM 895 N N . ASP A 1 112 ? -3.161 23.157 -33.010 1.00 62.19 112 ASP A N 1
ATOM 896 C CA . ASP A 1 112 ? -4.003 23.928 -32.089 1.00 62.19 112 ASP A CA 1
ATOM 897 C C . ASP A 1 112 ? -5.489 23.589 -32.286 1.00 62.19 112 ASP A C 1
ATOM 899 O O . ASP A 1 112 ? -6.058 23.799 -33.360 1.00 62.19 112 ASP A O 1
ATOM 903 N N . VAL A 1 113 ? -6.148 23.110 -31.228 1.00 55.84 113 VAL A N 1
ATOM 904 C CA . VAL A 1 113 ? -7.596 22.876 -31.241 1.00 55.84 113 VAL A CA 1
ATOM 905 C C . VAL A 1 113 ? -8.306 24.186 -30.892 1.00 55.84 113 VAL A C 1
ATOM 907 O O . VAL A 1 113 ? -8.271 24.642 -29.747 1.00 55.84 113 VAL A O 1
ATOM 910 N N . SER A 1 114 ? -8.955 24.816 -31.874 1.00 51.72 114 SER A N 1
ATOM 911 C CA . SER A 1 114 ? -9.847 25.956 -31.647 1.00 51.72 114 SER A CA 1
ATOM 912 C C . SER A 1 114 ? -11.249 25.456 -31.283 1.00 51.72 114 SER A C 1
ATOM 914 O O . SER A 1 114 ? -11.998 24.979 -32.130 1.00 51.72 114 SER A O 1
ATOM 916 N N . VAL A 1 115 ? -11.627 25.576 -30.010 1.00 47.88 115 VAL A N 1
ATOM 917 C CA . VAL A 1 115 ? -13.009 25.336 -29.563 1.00 47.88 115 VAL A CA 1
ATOM 918 C C . VAL A 1 115 ? -13.672 26.695 -29.325 1.00 47.88 115 VAL A C 1
ATOM 920 O O . VAL A 1 115 ? -13.164 27.509 -28.557 1.00 47.88 115 VAL A O 1
ATOM 923 N N . GLU A 1 116 ? -14.775 26.966 -30.031 1.00 43.88 116 GLU A N 1
ATOM 924 C CA . GLU A 1 116 ? -15.667 28.125 -29.818 1.00 43.88 116 GLU A CA 1
ATOM 925 C C . GLU A 1 116 ? -14.972 29.502 -29.717 1.00 43.88 116 GLU A C 1
ATOM 927 O O . GLU A 1 116 ? -15.238 30.305 -28.824 1.00 43.88 116 GLU A O 1
ATOM 932 N N . GLY A 1 117 ? -14.049 29.809 -30.634 1.00 46.69 117 GLY A N 1
ATOM 933 C CA . GLY A 1 117 ? -13.478 31.159 -30.751 1.00 46.69 117 GLY A CA 1
ATOM 934 C C . GLY A 1 117 ? -12.523 31.582 -29.623 1.00 46.69 117 GLY A C 1
ATOM 935 O O . GLY A 1 117 ? -12.024 32.707 -29.647 1.00 46.69 117 GLY A O 1
ATOM 936 N N . ARG A 1 118 ? -12.197 30.696 -28.672 1.00 44.09 118 ARG A N 1
ATOM 937 C CA . ARG A 1 118 ? -11.097 30.891 -27.716 1.00 44.09 118 ARG A CA 1
ATOM 938 C C . ARG A 1 118 ? -9.889 30.077 -28.178 1.00 44.09 118 ARG A C 1
ATOM 940 O O . ARG A 1 118 ? -9.926 28.851 -28.193 1.00 44.09 118 ARG A O 1
ATOM 947 N N . ARG A 1 119 ? -8.803 30.755 -28.570 1.00 46.41 119 ARG A N 1
ATOM 948 C CA . ARG A 1 119 ? -7.506 30.093 -28.797 1.00 46.41 119 ARG A CA 1
ATOM 949 C C . ARG A 1 119 ? -7.052 29.452 -27.482 1.00 46.41 119 ARG A C 1
ATOM 951 O O . ARG A 1 119 ? -6.929 30.158 -26.482 1.00 46.41 119 ARG A O 1
ATOM 958 N N . SER A 1 120 ? -6.792 28.144 -27.488 1.00 49.12 120 SER A N 1
ATOM 959 C CA . SER A 1 120 ? -6.009 27.515 -26.422 1.00 49.12 120 SER A CA 1
ATOM 960 C C . SER A 1 120 ? -4.637 28.191 -26.384 1.00 49.12 120 SER A C 1
ATOM 962 O O . SER A 1 120 ? -3.948 28.245 -27.397 1.00 49.12 120 SER A O 1
ATOM 964 N N . LEU A 1 121 ? -4.250 28.744 -25.234 1.00 48.59 121 LEU A N 1
ATOM 965 C CA . LEU A 1 121 ? -2.929 29.356 -25.027 1.00 48.59 121 LEU A CA 1
ATOM 966 C C . LEU A 1 121 ? -1.836 28.311 -24.719 1.00 48.59 121 LEU A C 1
ATOM 968 O O . LEU A 1 121 ? -0.698 28.686 -24.449 1.00 48.59 121 LEU A O 1
ATOM 972 N N . GLN A 1 122 ? -2.165 27.013 -24.723 1.00 53.59 122 GLN A N 1
ATOM 973 C CA . GLN A 1 122 ? -1.223 25.925 -24.454 1.00 53.59 122 GLN A CA 1
ATOM 974 C C . GLN A 1 122 ? -1.047 25.051 -25.696 1.00 53.59 122 GLN A C 1
ATOM 976 O O . GLN A 1 122 ? -1.951 24.297 -26.055 1.00 53.59 122 GLN A O 1
ATOM 981 N N . SER A 1 123 ? 0.136 25.127 -26.315 1.00 58.75 123 SER A N 1
ATOM 982 C CA . SER A 1 123 ? 0.587 24.154 -27.313 1.00 58.75 123 SER A CA 1
ATOM 983 C C . SER A 1 123 ? 0.665 22.775 -26.661 1.00 58.75 123 SER A C 1
ATOM 985 O O . SER A 1 123 ? 1.426 22.567 -25.712 1.00 58.75 123 SER A O 1
ATOM 987 N N . GLN A 1 124 ? -0.157 21.841 -27.133 1.00 74.81 124 GLN A N 1
ATOM 988 C CA . GLN A 1 124 ? -0.174 20.470 -26.636 1.00 74.81 124 GLN A CA 1
ATOM 989 C C . GLN A 1 124 ? 0.870 19.649 -27.403 1.00 74.81 124 GLN A C 1
ATOM 991 O O . GLN A 1 124 ? 0.957 19.734 -28.626 1.00 74.81 124 GLN A O 1
ATOM 996 N N . SER A 1 125 ? 1.670 18.847 -26.702 1.00 87.69 125 SER A N 1
ATOM 997 C CA . SER A 1 125 ? 2.677 17.984 -27.325 1.00 87.69 125 SER A CA 1
ATOM 998 C C . SER A 1 125 ? 2.579 16.550 -26.816 1.00 87.69 125 SER A C 1
ATOM 1000 O O . SER A 1 125 ? 2.213 16.299 -25.665 1.00 87.69 125 SER A O 1
ATOM 1002 N N . MET A 1 126 ? 2.902 15.606 -27.697 1.00 92.12 126 MET A N 1
ATOM 1003 C CA . MET A 1 126 ? 3.131 14.208 -27.352 1.00 92.12 126 MET A CA 1
ATOM 1004 C C . MET A 1 126 ? 4.630 13.952 -27.226 1.00 92.12 126 MET A C 1
ATOM 1006 O O . MET A 1 126 ? 5.439 14.576 -27.911 1.00 92.12 126 MET A O 1
ATOM 1010 N N . MET A 1 127 ? 5.003 13.017 -26.361 1.00 92.25 127 MET A N 1
ATOM 1011 C CA . MET A 1 127 ? 6.391 12.625 -26.124 1.00 92.25 127 MET A CA 1
ATOM 1012 C C . MET A 1 127 ? 6.524 11.124 -26.340 1.00 92.25 127 MET A C 1
ATOM 1014 O O . MET A 1 127 ? 5.780 10.360 -25.729 1.00 92.25 127 MET A O 1
ATOM 1018 N N . ILE A 1 128 ? 7.464 10.714 -27.187 1.00 92.00 128 ILE A N 1
ATOM 1019 C CA . ILE A 1 128 ? 7.832 9.316 -27.400 1.00 92.00 128 ILE A CA 1
ATOM 1020 C C . ILE A 1 128 ? 9.128 9.027 -26.649 1.00 92.00 128 ILE A C 1
ATOM 1022 O O . ILE A 1 128 ? 10.141 9.683 -26.901 1.00 92.00 128 ILE A O 1
ATOM 1026 N N . ASP A 1 129 ? 9.103 8.034 -25.764 1.00 91.88 129 ASP A N 1
ATOM 1027 C CA . ASP A 1 129 ? 10.262 7.553 -25.011 1.00 91.88 129 ASP A CA 1
ATOM 1028 C C . ASP A 1 129 ? 10.396 6.026 -25.036 1.00 91.88 129 ASP A C 1
ATOM 1030 O O . ASP A 1 129 ? 9.464 5.310 -25.406 1.00 91.88 129 ASP A O 1
ATOM 1034 N N . ASP A 1 130 ? 11.579 5.526 -24.683 1.00 90.38 130 ASP A N 1
ATOM 1035 C CA . ASP A 1 130 ? 11.858 4.096 -24.527 1.00 90.38 130 ASP A CA 1
ATOM 1036 C C . ASP A 1 130 ? 12.332 3.734 -23.116 1.00 90.38 130 ASP A C 1
ATOM 1038 O O . ASP A 1 130 ? 12.729 2.598 -22.911 1.00 90.38 130 ASP A O 1
ATOM 1042 N N . ASP A 1 131 ? 12.292 4.659 -22.151 1.00 90.00 131 ASP A N 1
ATOM 1043 C CA . ASP A 1 131 ? 12.783 4.435 -20.784 1.00 90.00 131 ASP A CA 1
ATOM 1044 C C . ASP A 1 131 ? 11.677 3.980 -19.819 1.00 90.00 131 ASP A C 1
ATOM 1046 O O . ASP A 1 131 ? 11.934 3.260 -18.848 1.00 90.00 131 ASP A O 1
ATOM 1050 N N . PHE A 1 132 ? 10.426 4.353 -20.112 1.00 94.44 132 PHE A N 1
ATOM 1051 C CA . PHE A 1 132 ? 9.263 4.099 -19.270 1.00 94.44 132 PHE A CA 1
ATOM 1052 C C . PHE A 1 132 ? 9.403 4.636 -17.831 1.00 94.44 132 PHE A C 1
ATOM 1054 O O . PHE A 1 132 ? 8.777 4.105 -16.912 1.00 94.44 132 PHE A O 1
ATOM 1061 N N . GLU A 1 133 ? 10.173 5.707 -17.607 1.00 93.69 133 GLU A N 1
ATOM 1062 C CA . GLU A 1 133 ? 10.329 6.331 -16.288 1.00 93.69 133 GLU A CA 1
ATOM 1063 C C . GLU A 1 133 ? 9.017 6.972 -15.798 1.00 93.69 133 GLU A C 1
ATOM 1065 O O . GLU A 1 133 ? 8.286 7.619 -16.556 1.00 93.69 133 GLU A O 1
ATOM 1070 N N . GLY A 1 134 ? 8.705 6.805 -14.511 1.00 95.12 134 GLY A N 1
ATOM 1071 C CA . GLY A 1 134 ? 7.443 7.221 -13.901 1.00 95.12 134 GLY A CA 1
ATOM 1072 C C . GLY A 1 134 ? 6.284 6.252 -14.160 1.00 95.12 134 GLY A C 1
ATOM 1073 O O . GLY A 1 134 ? 6.477 5.106 -14.563 1.00 95.12 134 GLY A O 1
ATOM 1074 N N . MET A 1 135 ? 5.057 6.705 -13.891 1.00 96.25 135 MET A N 1
ATOM 1075 C CA . MET A 1 135 ? 3.850 5.897 -14.099 1.00 96.25 135 MET A CA 1
ATOM 1076 C C . MET A 1 135 ? 3.517 5.772 -15.584 1.00 96.25 135 MET A C 1
ATOM 1078 O O . MET A 1 135 ? 3.517 6.764 -16.311 1.00 96.25 135 MET A O 1
ATOM 1082 N N . THR A 1 136 ? 3.211 4.546 -16.002 1.00 97.69 136 THR A N 1
ATOM 1083 C CA . THR A 1 136 ? 2.704 4.218 -17.336 1.00 97.69 136 THR A CA 1
ATOM 1084 C C . THR A 1 136 ? 1.482 3.330 -17.186 1.00 97.69 136 THR A C 1
ATOM 1086 O O . THR A 1 136 ? 1.599 2.174 -16.767 1.00 97.69 136 THR A O 1
ATOM 1089 N N . THR A 1 137 ? 0.309 3.844 -17.546 1.00 98.00 137 THR A N 1
ATOM 1090 C CA . THR A 1 137 ? -0.904 3.020 -17.590 1.00 98.00 137 THR A CA 1
ATOM 1091 C C . THR A 1 137 ? -0.869 2.122 -18.832 1.00 98.00 137 THR A C 1
ATOM 1093 O O . THR A 1 137 ? -0.882 2.605 -19.960 1.00 98.00 137 THR A O 1
ATOM 1096 N N . LEU A 1 138 ? -0.802 0.805 -18.631 1.00 98.06 138 LEU A N 1
ATOM 1097 C CA . LEU A 1 138 ? -0.717 -0.199 -19.700 1.00 98.06 138 LEU A CA 1
ATOM 1098 C C . LEU A 1 138 ? -2.097 -0.609 -20.212 1.00 98.06 138 LEU A C 1
ATOM 1100 O O . LEU A 1 138 ? -2.257 -0.883 -21.402 1.00 98.06 138 LEU A O 1
ATOM 1104 N N . HIS A 1 139 ? -3.073 -0.650 -19.305 1.00 97.56 139 HIS A N 1
ATOM 1105 C CA . HIS A 1 139 ? -4.455 -1.009 -19.585 1.00 97.56 139 HIS A CA 1
ATOM 1106 C C . HIS A 1 139 ? -5.411 -0.250 -18.660 1.00 97.56 139 HIS A C 1
ATOM 1108 O O . HIS A 1 139 ? -5.151 -0.115 -17.463 1.00 97.56 139 HIS A O 1
ATOM 1114 N N . MET A 1 140 ? -6.541 0.193 -19.211 1.00 95.12 140 MET A N 1
ATOM 1115 C CA . MET A 1 140 ? -7.641 0.819 -18.481 1.00 95.12 140 MET A CA 1
ATOM 1116 C C . MET A 1 140 ? -8.950 0.092 -18.834 1.00 95.12 140 MET A C 1
ATOM 1118 O O . MET A 1 140 ? -9.320 0.088 -20.012 1.00 95.12 140 MET A O 1
ATOM 1122 N N . PRO A 1 141 ? -9.664 -0.495 -17.857 1.00 93.50 141 PRO A N 1
ATOM 1123 C CA . PRO A 1 141 ? -10.968 -1.098 -18.099 1.00 93.50 141 PRO A CA 1
ATOM 1124 C C . PRO A 1 141 ? -12.029 -0.017 -18.350 1.00 93.50 141 PRO A C 1
ATOM 1126 O O . PRO A 1 141 ? -11.797 1.180 -18.165 1.00 93.50 141 PRO A O 1
ATOM 1129 N N . SER A 1 142 ? -13.234 -0.428 -18.750 1.00 89.00 142 SER A N 1
ATOM 1130 C CA . SER A 1 142 ? -14.350 0.514 -18.883 1.00 89.00 142 SER A CA 1
ATOM 1131 C C . SER A 1 142 ? -14.645 1.205 -17.545 1.00 89.00 142 SER A C 1
ATOM 1133 O O . SER A 1 142 ? -14.419 0.640 -16.475 1.00 89.00 142 SER A O 1
ATOM 1135 N N . SER A 1 143 ? -15.207 2.415 -17.583 1.00 82.56 143 SER A N 1
ATOM 1136 C CA . SER A 1 143 ? -15.515 3.179 -16.363 1.00 82.56 143 SER A CA 1
ATOM 1137 C C . SER A 1 143 ? -16.417 2.419 -15.383 1.00 82.56 143 SER A C 1
ATOM 1139 O O . SER A 1 143 ? -16.239 2.536 -14.175 1.00 82.56 143 SER A O 1
ATOM 1141 N N . LYS A 1 144 ? -17.352 1.607 -15.897 1.00 82.31 144 LYS A N 1
ATOM 1142 C CA . LYS A 1 144 ? -18.220 0.730 -15.094 1.00 82.31 144 LYS A CA 1
ATOM 1143 C C . LYS A 1 144 ? -17.498 -0.524 -14.583 1.00 82.31 144 LYS A C 1
ATOM 1145 O O . LYS A 1 144 ? -17.877 -1.049 -13.542 1.00 82.31 144 LYS A O 1
ATOM 1150 N N . GLY A 1 145 ? -16.493 -1.001 -15.316 1.00 86.06 145 GLY A N 1
ATOM 1151 C CA . GLY A 1 145 ? -15.707 -2.185 -14.969 1.00 86.06 145 GLY A CA 1
ATOM 1152 C C . GLY A 1 145 ? -14.554 -1.903 -14.007 1.00 86.06 145 GLY A C 1
ATOM 1153 O O . GLY A 1 145 ? -14.127 -2.810 -13.311 1.00 86.06 145 GLY A O 1
ATOM 1154 N N . HIS A 1 146 ? -14.050 -0.668 -13.916 1.00 93.19 146 HIS A N 1
ATOM 1155 C CA . HIS A 1 146 ? -12.884 -0.337 -13.087 1.00 93.19 146 HIS A CA 1
ATOM 1156 C C . HIS A 1 146 ? -13.155 -0.509 -11.588 1.00 93.19 146 HIS A C 1
ATOM 1158 O O . HIS A 1 146 ? -13.750 0.366 -10.949 1.00 93.19 146 HIS A O 1
ATOM 1164 N N . LYS A 1 147 ? -12.662 -1.610 -11.011 1.00 93.75 147 LYS A N 1
ATOM 1165 C CA . LYS A 1 147 ? -12.838 -1.933 -9.589 1.00 93.75 147 LYS A CA 1
ATOM 1166 C C . LYS A 1 147 ? -11.541 -1.976 -8.792 1.00 93.75 147 LYS A C 1
ATOM 1168 O O . LYS A 1 147 ? -11.603 -1.657 -7.611 1.00 93.75 147 LYS A O 1
ATOM 1173 N N . ILE A 1 148 ? -10.413 -2.314 -9.419 1.00 95.94 148 ILE A N 1
ATOM 1174 C CA . ILE A 1 148 ? -9.104 -2.420 -8.755 1.00 95.94 148 ILE A CA 1
ATOM 1175 C C . ILE A 1 148 ? -7.997 -1.736 -9.559 1.00 95.94 148 ILE A C 1
ATOM 1177 O O . ILE A 1 148 ? -8.092 -1.596 -10.784 1.00 95.94 148 ILE A O 1
ATOM 1181 N N . ASP A 1 149 ? -6.936 -1.355 -8.857 1.00 97.62 149 ASP A N 1
ATOM 1182 C CA . ASP A 1 149 ? -5.700 -0.833 -9.430 1.00 97.62 149 ASP A CA 1
ATOM 1183 C C . ASP A 1 149 ? -4.552 -1.819 -9.201 1.00 97.62 149 ASP A C 1
ATOM 1185 O O . ASP A 1 149 ? -4.364 -2.314 -8.096 1.00 97.62 149 ASP A O 1
ATOM 1189 N N . VAL A 1 150 ? -3.774 -2.106 -10.244 1.00 98.62 150 VAL A N 1
ATOM 1190 C CA . VAL A 1 150 ? -2.583 -2.959 -10.173 1.00 98.62 150 VAL A CA 1
ATOM 1191 C C . VAL A 1 150 ? -1.362 -2.134 -10.545 1.00 98.62 150 VAL A C 1
ATOM 1193 O O . VAL A 1 150 ? -1.312 -1.576 -11.642 1.00 98.62 150 VAL A O 1
ATOM 1196 N N . VAL A 1 151 ? -0.369 -2.074 -9.657 1.00 98.69 151 VAL A N 1
ATOM 1197 C CA . VAL A 1 151 ? 0.870 -1.313 -9.873 1.00 98.69 151 VAL A CA 1
ATOM 1198 C C . VAL A 1 151 ? 2.071 -2.248 -9.831 1.00 98.69 151 VAL A C 1
ATOM 1200 O O . VAL A 1 151 ? 2.365 -2.853 -8.802 1.00 98.69 151 VAL A O 1
ATOM 1203 N N . ALA A 1 152 ? 2.777 -2.350 -10.955 1.00 98.75 152 ALA A N 1
ATOM 1204 C CA . ALA A 1 152 ? 3.976 -3.159 -11.102 1.00 98.75 152 ALA A CA 1
ATOM 1205 C C . ALA A 1 152 ? 5.258 -2.334 -10.920 1.00 98.75 152 ALA A C 1
ATOM 1207 O O . ALA A 1 152 ? 5.408 -1.261 -11.510 1.00 98.75 152 ALA A O 1
ATOM 1208 N N . ILE A 1 153 ? 6.191 -2.856 -10.123 1.00 98.69 153 ILE A N 1
ATOM 1209 C CA . ILE A 1 153 ? 7.428 -2.193 -9.704 1.00 98.69 153 ILE A CA 1
ATOM 1210 C C . ILE A 1 153 ? 8.609 -3.127 -10.034 1.00 98.69 153 ILE A C 1
ATOM 1212 O O . ILE A 1 153 ? 8.701 -4.216 -9.454 1.00 98.69 153 ILE A O 1
ATOM 1216 N N . PRO A 1 154 ? 9.495 -2.755 -10.978 1.00 97.56 154 PRO A N 1
ATOM 1217 C CA . PRO A 1 154 ? 10.631 -3.579 -11.386 1.00 97.56 154 PRO A CA 1
ATOM 1218 C C . PRO A 1 154 ? 11.744 -3.585 -10.325 1.00 97.56 154 PRO A C 1
ATOM 1220 O O . PRO A 1 154 ? 11.711 -2.809 -9.373 1.00 97.56 154 PRO A O 1
ATOM 1223 N N . GLY A 1 155 ? 12.737 -4.462 -10.504 1.00 93.94 155 GLY A N 1
ATOM 1224 C CA . GLY A 1 155 ? 13.926 -4.545 -9.653 1.00 93.94 155 GLY A CA 1
ATOM 1225 C C . GLY A 1 155 ? 15.072 -3.601 -10.044 1.00 93.94 155 GLY A C 1
ATOM 1226 O O . GLY A 1 155 ? 14.960 -2.758 -10.933 1.00 93.94 155 GLY A O 1
ATOM 1227 N N . LEU A 1 156 ? 16.215 -3.773 -9.373 1.00 90.31 156 LEU A N 1
ATOM 1228 C CA . LEU A 1 156 ? 17.459 -3.032 -9.617 1.00 90.31 156 LEU A CA 1
ATOM 1229 C C . LEU A 1 156 ? 17.933 -3.169 -11.072 1.00 90.31 156 LEU A C 1
ATOM 1231 O O . LEU A 1 156 ? 18.004 -4.275 -11.603 1.00 90.31 156 LEU A O 1
ATOM 1235 N N . GLY A 1 157 ? 18.251 -2.042 -11.713 1.00 82.88 157 GLY A N 1
ATOM 1236 C CA . GLY A 1 157 ? 18.640 -1.988 -13.126 1.00 82.88 157 GLY A CA 1
ATOM 1237 C C . GLY A 1 157 ? 17.533 -2.419 -14.100 1.00 82.88 157 GLY A C 1
ATOM 1238 O O . GLY A 1 157 ? 17.795 -2.581 -15.291 1.00 82.88 157 GLY A O 1
ATOM 1239 N N . GLY A 1 158 ? 16.307 -2.634 -13.613 1.00 86.12 158 GLY A N 1
ATOM 1240 C CA . GLY A 1 158 ? 15.186 -3.133 -14.394 1.00 86.12 158 GLY A CA 1
ATOM 1241 C C . GLY A 1 158 ? 14.470 -2.029 -15.165 1.00 86.12 158 GLY A C 1
ATOM 1242 O O . GLY A 1 158 ? 13.976 -1.061 -14.595 1.00 86.12 158 GLY A O 1
ATOM 1243 N N . HIS A 1 159 ? 14.327 -2.214 -16.474 1.00 92.00 159 HIS A N 1
ATOM 1244 C CA . HIS A 1 159 ? 13.455 -1.384 -17.301 1.00 92.00 159 HIS A CA 1
ATOM 1245 C C . HIS A 1 159 ? 11.980 -1.689 -16.980 1.00 92.00 159 HIS A C 1
ATOM 1247 O O . HIS A 1 159 ? 11.592 -2.856 -17.016 1.00 92.00 159 HIS A O 1
ATOM 1253 N N . ALA A 1 160 ? 11.120 -0.687 -16.763 1.00 94.94 160 ALA A N 1
ATOM 1254 C CA . ALA A 1 160 ? 9.731 -0.895 -16.313 1.00 94.94 160 ALA A CA 1
ATOM 1255 C C . ALA A 1 160 ? 8.923 -1.848 -17.215 1.00 94.94 160 ALA A C 1
ATOM 1257 O O . ALA A 1 160 ? 8.435 -2.876 -16.763 1.00 94.94 160 ALA A O 1
ATOM 1258 N N . PHE A 1 161 ? 8.873 -1.579 -18.524 1.00 95.69 161 PHE A N 1
ATOM 1259 C CA . PHE A 1 161 ? 8.232 -2.482 -19.489 1.00 95.69 161 PHE A CA 1
ATOM 1260 C C . PHE A 1 161 ? 9.010 -3.795 -19.700 1.00 95.69 161 PHE A C 1
ATOM 1262 O O . PHE A 1 161 ? 8.456 -4.889 -19.610 1.00 95.69 161 PHE A O 1
ATOM 1269 N N . GLY A 1 162 ? 10.317 -3.699 -19.975 1.00 94.25 162 GLY A N 1
ATOM 1270 C CA . GLY A 1 162 ? 11.174 -4.836 -20.310 1.00 94.25 162 GLY A CA 1
ATOM 1271 C C . GLY A 1 162 ? 11.348 -5.867 -19.193 1.00 94.25 162 GLY A C 1
ATOM 1272 O O . GLY A 1 162 ? 11.598 -7.033 -19.496 1.00 94.25 162 GLY A O 1
ATOM 1273 N N . SER A 1 163 ? 11.196 -5.484 -17.922 1.00 95.12 163 SER A N 1
ATOM 1274 C CA . SER A 1 163 ? 11.320 -6.397 -16.775 1.00 95.12 163 SER A CA 1
ATOM 1275 C C . SER A 1 163 ? 10.256 -7.487 -16.821 1.00 95.12 163 SER A C 1
ATOM 1277 O O . SER A 1 163 ? 10.598 -8.652 -16.648 1.00 95.12 163 SER A O 1
ATOM 1279 N N . PHE A 1 164 ? 9.028 -7.125 -17.196 1.00 97.56 164 PHE A N 1
ATOM 1280 C CA . PHE A 1 164 ? 7.867 -8.017 -17.274 1.00 97.56 164 PHE A CA 1
ATOM 1281 C C . PHE A 1 164 ? 7.576 -8.529 -18.697 1.00 97.56 164 PHE A C 1
ATOM 1283 O O . PHE A 1 164 ? 6.548 -9.155 -18.940 1.00 97.56 164 PHE A O 1
ATOM 1290 N N . LYS A 1 165 ? 8.464 -8.256 -19.660 1.00 96.06 165 LYS A N 1
ATOM 1291 C CA . LYS A 1 165 ? 8.374 -8.774 -21.031 1.00 96.06 165 LYS A CA 1
ATOM 1292 C C . LYS A 1 165 ? 9.074 -10.127 -21.141 1.00 96.06 165 LYS A C 1
ATOM 1294 O O . LYS A 1 165 ? 10.158 -10.301 -20.573 1.00 96.06 165 LYS A O 1
ATOM 1299 N N . GLU A 1 166 ? 8.485 -11.049 -21.899 1.00 94.69 166 GLU A N 1
ATOM 1300 C CA . GLU A 1 166 ? 9.091 -12.338 -22.232 1.00 94.69 166 GLU A CA 1
ATOM 1301 C C . GLU A 1 166 ? 10.489 -12.162 -22.850 1.00 94.69 166 GLU A C 1
ATOM 1303 O O . GLU A 1 166 ? 10.813 -11.144 -23.482 1.00 94.69 166 GLU A O 1
ATOM 1308 N N . ARG A 1 167 ? 11.347 -13.171 -22.684 1.00 88.25 167 ARG A N 1
ATOM 1309 C CA . ARG A 1 167 ? 12.703 -13.131 -23.232 1.00 88.25 167 ARG A CA 1
ATOM 1310 C C . ARG A 1 167 ? 12.676 -13.457 -24.725 1.00 88.25 167 ARG A C 1
ATOM 1312 O O . ARG A 1 167 ? 12.127 -14.470 -25.128 1.00 88.25 167 ARG A O 1
ATOM 1319 N N . GLY A 1 168 ? 13.284 -12.601 -25.546 1.00 84.75 168 GLY A N 1
ATOM 1320 C CA . GLY A 1 168 ? 13.374 -12.805 -27.000 1.00 84.75 168 GLY A CA 1
ATOM 1321 C C . GLY A 1 168 ? 12.094 -12.495 -27.788 1.00 84.75 168 GLY A C 1
ATOM 1322 O O . GLY A 1 168 ? 12.158 -12.423 -29.012 1.00 84.75 168 GLY A O 1
ATOM 1323 N N . GLY A 1 169 ? 10.971 -12.241 -27.114 1.00 88.94 169 GLY A N 1
ATOM 1324 C CA . GLY A 1 169 ? 9.691 -11.936 -27.749 1.00 88.94 169 GLY A CA 1
ATOM 1325 C C . GLY A 1 169 ? 9.147 -10.537 -27.443 1.00 88.94 169 GLY A C 1
ATOM 1326 O O . GLY A 1 169 ? 9.875 -9.616 -27.046 1.00 88.94 169 GLY A O 1
ATOM 1327 N N . SER A 1 170 ? 7.848 -10.367 -27.687 1.00 90.75 170 SER A N 1
ATOM 1328 C CA . SER A 1 170 ? 7.141 -9.078 -27.596 1.00 90.75 170 SER A CA 1
ATOM 1329 C C . SER A 1 170 ? 5.991 -9.079 -26.589 1.00 90.75 170 SER A C 1
ATOM 1331 O O . SER A 1 170 ? 5.462 -8.008 -26.277 1.00 90.75 170 SER A O 1
ATOM 1333 N N . HIS A 1 171 ? 5.639 -10.256 -26.067 1.00 95.88 171 HIS A N 1
ATOM 1334 C CA . HIS A 1 171 ? 4.596 -10.434 -25.077 1.00 95.88 171 HIS A CA 1
ATOM 1335 C C . HIS A 1 171 ? 5.023 -9.852 -23.732 1.00 95.88 171 HIS A C 1
ATOM 1337 O O . HIS A 1 171 ? 6.067 -10.197 -23.176 1.00 95.88 171 HIS A O 1
ATOM 1343 N N . MET A 1 172 ? 4.206 -8.948 -23.208 1.00 97.25 172 MET A N 1
ATOM 1344 C CA . MET A 1 172 ? 4.382 -8.336 -21.902 1.00 97.25 172 MET A CA 1
ATOM 1345 C C . MET A 1 172 ? 3.113 -8.613 -21.107 1.00 97.25 172 MET A C 1
ATOM 1347 O O . MET A 1 172 ? 2.091 -7.956 -21.297 1.00 97.25 172 MET A O 1
ATOM 1351 N N . TRP A 1 173 ? 3.163 -9.631 -20.248 1.00 98.25 173 TRP A N 1
ATOM 1352 C CA . TRP A 1 173 ? 1.972 -10.252 -19.661 1.00 98.25 173 TRP A CA 1
ATOM 1353 C C . TRP A 1 173 ? 1.103 -9.282 -18.846 1.00 98.25 17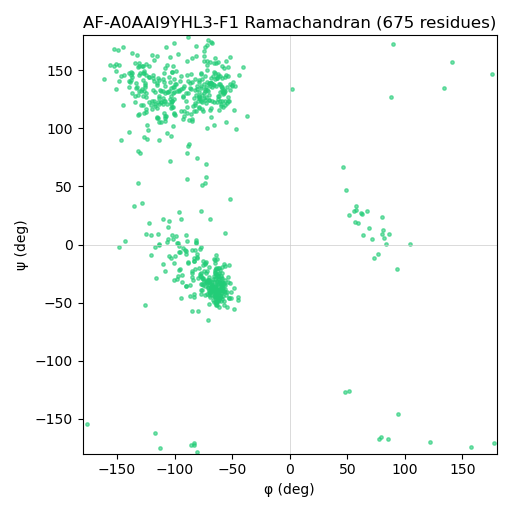3 TRP A C 1
ATOM 1355 O O . TRP A 1 173 ? -0.113 -9.460 -18.808 1.00 98.25 173 TRP A O 1
ATOM 1365 N N . LEU A 1 174 ? 1.673 -8.225 -18.246 1.00 98.44 174 LEU A N 1
ATOM 1366 C CA . LEU A 1 174 ? 0.892 -7.193 -17.545 1.00 98.44 174 LEU A CA 1
ATOM 1367 C C . LEU A 1 174 ? -0.002 -6.384 -18.501 1.00 98.44 174 LEU A C 1
ATOM 1369 O O . LEU A 1 174 ? -1.082 -5.953 -18.105 1.00 98.44 174 LEU A O 1
ATOM 1373 N N . ARG A 1 175 ? 0.428 -6.174 -19.751 1.00 97.88 175 ARG A N 1
ATOM 1374 C CA . ARG A 1 175 ? -0.362 -5.511 -20.802 1.00 97.88 175 ARG A CA 1
ATOM 1375 C C . ARG A 1 175 ? -1.248 -6.512 -21.546 1.00 97.88 175 ARG A C 1
ATOM 1377 O O . ARG A 1 175 ? -2.410 -6.222 -21.806 1.00 97.88 175 ARG A O 1
ATOM 1384 N N . ASP A 1 176 ? -0.685 -7.667 -21.888 1.00 97.50 176 ASP A N 1
ATOM 1385 C CA . ASP A 1 176 ? -1.230 -8.557 -22.918 1.00 97.50 176 ASP A CA 1
ATOM 1386 C C . ASP A 1 176 ? -2.102 -9.696 -22.367 1.00 97.50 176 ASP A C 1
ATOM 1388 O O . ASP A 1 176 ? -2.943 -10.203 -23.103 1.00 97.50 176 ASP A O 1
ATOM 1392 N N . SER A 1 177 ? -1.950 -10.074 -21.089 1.00 97.69 177 SER A N 1
ATOM 1393 C CA . SER A 1 177 ? -2.648 -11.228 -20.487 1.00 97.69 177 SER A CA 1
ATOM 1394 C C . SER A 1 177 ? -3.417 -10.863 -19.219 1.00 97.69 177 SER A C 1
ATOM 1396 O O . SER A 1 177 ? -4.619 -11.115 -19.121 1.00 97.69 177 SER A O 1
ATOM 1398 N N . LEU A 1 178 ? -2.759 -10.209 -18.257 1.00 98.12 178 LEU A N 1
ATOM 1399 C CA . LEU A 1 178 ? -3.316 -9.895 -16.939 1.00 98.12 178 LEU A CA 1
ATOM 1400 C C . LEU A 1 178 ? -4.689 -9.197 -17.001 1.00 98.12 178 LEU A C 1
ATOM 1402 O O . LEU A 1 178 ? -5.604 -9.662 -16.312 1.00 98.12 178 LEU A O 1
ATOM 1406 N N . PRO A 1 179 ? -4.909 -8.167 -17.846 1.00 96.12 179 PRO A N 1
ATOM 1407 C CA . PRO A 1 179 ? -6.208 -7.502 -17.922 1.00 96.12 179 PRO A CA 1
ATOM 1408 C C . PRO A 1 179 ? -7.341 -8.418 -18.382 1.00 96.12 179 PRO A C 1
ATOM 1410 O O . PRO A 1 179 ? -8.508 -8.181 -18.082 1.00 96.12 179 PRO A O 1
ATOM 1413 N N . PHE A 1 180 ? -7.021 -9.454 -19.155 1.00 94.56 180 PHE A N 1
ATOM 1414 C CA . PHE A 1 180 ? -7.986 -10.413 -19.679 1.00 94.56 180 PHE A CA 1
ATOM 1415 C C . PHE A 1 180 ? -8.191 -11.608 -18.741 1.00 94.56 180 PHE A C 1
ATOM 1417 O O . PHE A 1 180 ? -9.084 -12.415 -18.987 1.00 94.56 180 PHE A O 1
ATOM 1424 N N . HIS A 1 181 ? -7.426 -11.719 -17.659 1.00 95.75 181 HIS A N 1
ATOM 1425 C CA . HIS A 1 181 ? -7.595 -12.767 -16.652 1.00 95.75 181 HIS A CA 1
ATOM 1426 C C . HIS A 1 181 ? -8.159 -12.240 -15.327 1.00 95.75 181 HIS A C 1
ATOM 1428 O O . HIS A 1 181 ? -8.810 -12.995 -14.603 1.00 95.75 181 HIS A O 1
ATOM 1434 N N . LEU A 1 182 ? -8.003 -10.943 -15.048 1.00 96.00 182 LEU A N 1
ATOM 1435 C CA . LEU A 1 182 ? -8.708 -10.242 -13.975 1.00 96.00 182 LEU A CA 1
ATOM 1436 C C . LEU A 1 182 ? -10.055 -9.724 -14.490 1.00 96.00 182 LEU A C 1
ATOM 1438 O O . LEU A 1 182 ? -10.177 -8.590 -14.963 1.00 96.00 182 LEU A O 1
ATOM 1442 N N . ARG A 1 183 ? -11.070 -10.589 -14.415 1.00 93.50 183 ARG A N 1
ATOM 1443 C CA . ARG A 1 183 ? -12.429 -10.315 -14.894 1.00 93.50 183 ARG A CA 1
ATOM 1444 C C . ARG A 1 183 ? -13.487 -10.570 -13.834 1.00 93.50 183 ARG A C 1
ATOM 1446 O O . ARG A 1 183 ? -13.334 -11.450 -12.989 1.00 93.50 183 ARG A O 1
ATOM 1453 N N . GLU A 1 184 ? -14.606 -9.872 -13.973 1.00 87.62 184 GLU A N 1
ATOM 1454 C CA . GLU A 1 184 ? -15.837 -10.181 -13.258 1.00 87.62 184 GLU A CA 1
ATOM 1455 C C . GLU A 1 184 ? -16.335 -11.596 -13.555 1.00 87.62 184 GLU A C 1
ATOM 1457 O O . GLU A 1 184 ? -16.280 -12.086 -14.688 1.00 87.62 184 GLU A O 1
ATOM 1462 N N . ALA A 1 185 ? -16.889 -12.247 -12.532 1.00 81.81 185 ALA A N 1
ATOM 1463 C CA . ALA A 1 185 ? -17.397 -13.607 -12.670 1.00 81.81 185 ALA A CA 1
ATOM 1464 C C . ALA A 1 185 ? -18.609 -13.671 -13.614 1.00 81.81 185 ALA A C 1
ATOM 1466 O O . ALA A 1 185 ? -18.679 -14.588 -14.441 1.00 81.81 185 ALA A O 1
ATOM 1467 N N . LYS A 1 186 ? -19.520 -12.689 -13.492 1.00 83.06 186 LYS A N 1
ATOM 1468 C CA . LYS A 1 186 ? -20.846 -12.670 -14.133 1.00 83.06 186 LYS A CA 1
ATOM 1469 C C . LYS A 1 186 ? -20.805 -12.246 -15.601 1.00 83.06 186 LYS A C 1
ATOM 1471 O O . LYS A 1 186 ? -21.254 -12.998 -16.454 1.00 83.06 186 LYS A O 1
ATOM 1476 N N . ASP A 1 187 ? -20.269 -11.064 -15.896 1.00 86.94 187 ASP A N 1
ATOM 1477 C CA . ASP A 1 187 ? -20.316 -10.462 -17.239 1.00 86.94 187 ASP A CA 1
ATOM 1478 C C . ASP A 1 187 ? -18.967 -10.493 -17.977 1.00 86.94 187 ASP A C 1
ATOM 1480 O O . ASP A 1 187 ? -18.857 -9.999 -19.098 1.00 86.94 187 ASP A O 1
ATOM 1484 N N . LYS A 1 188 ? -17.937 -11.092 -17.360 1.00 88.25 188 LYS A N 1
ATOM 1485 C CA . LYS A 1 188 ? -16.573 -11.203 -17.901 1.00 88.25 188 LYS A CA 1
ATOM 1486 C C . LYS A 1 188 ? -15.931 -9.852 -18.243 1.00 88.25 188 LYS A C 1
ATOM 1488 O O . LYS A 1 188 ? -14.950 -9.819 -18.997 1.00 88.25 188 LYS A O 1
ATOM 1493 N N . THR A 1 189 ? -16.431 -8.749 -17.687 1.00 92.38 189 THR A N 1
ATOM 1494 C CA . THR A 1 189 ? -15.813 -7.430 -17.850 1.00 92.38 189 THR A CA 1
ATOM 1495 C C . THR A 1 189 ? -14.454 -7.388 -17.160 1.00 92.38 189 THR A C 1
ATOM 1497 O O . THR A 1 189 ? -14.233 -8.043 -16.144 1.00 92.38 189 THR A O 1
ATOM 1500 N N . GLN A 1 190 ? -13.510 -6.656 -17.747 1.00 95.62 190 GLN A N 1
ATOM 1501 C CA . GLN A 1 190 ? -12.184 -6.455 -17.163 1.00 95.62 190 GLN A CA 1
ATOM 1502 C C . GLN A 1 190 ? -12.307 -5.510 -15.972 1.00 95.62 190 GLN A C 1
ATOM 1504 O O . GLN A 1 190 ? -12.995 -4.492 -16.079 1.00 95.62 190 GLN A O 1
ATOM 1509 N N . ILE A 1 191 ? -11.637 -5.835 -14.865 1.00 96.06 191 ILE A N 1
ATOM 1510 C CA . ILE A 1 191 ? -11.811 -5.086 -13.609 1.00 96.06 191 ILE A CA 1
ATOM 1511 C C . ILE A 1 191 ? -10.614 -4.243 -13.185 1.00 96.06 191 ILE A C 1
ATOM 1513 O O . ILE A 1 191 ? -10.751 -3.355 -12.340 1.00 96.06 191 ILE A O 1
ATOM 1517 N N . ALA A 1 192 ? -9.447 -4.520 -13.760 1.00 96.88 192 ALA A N 1
ATOM 1518 C CA . ALA A 1 192 ? -8.176 -4.010 -13.278 1.00 96.88 192 ALA A CA 1
ATOM 1519 C C . ALA A 1 192 ? -7.601 -2.955 -14.215 1.00 96.88 192 ALA A C 1
ATOM 1521 O O . ALA A 1 192 ? -7.337 -3.246 -15.380 1.00 96.88 192 ALA A O 1
ATOM 1522 N N . ARG A 1 193 ? -7.333 -1.756 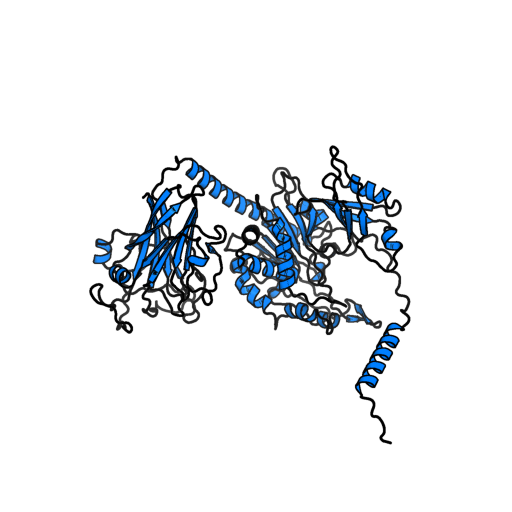-13.695 1.00 97.50 193 ARG A N 1
ATOM 1523 C CA . ARG A 1 193 ? -6.375 -0.843 -14.328 1.00 97.50 193 ARG A CA 1
ATOM 1524 C C . ARG A 1 193 ? -4.972 -1.350 -14.019 1.00 97.50 193 ARG A C 1
ATOM 1526 O O . ARG A 1 193 ? -4.659 -1.586 -12.858 1.00 97.50 193 ARG A O 1
ATOM 1533 N N . VAL A 1 194 ? -4.135 -1.509 -15.042 1.00 98.56 194 VAL A N 1
ATOM 1534 C CA . VAL A 1 194 ? -2.772 -2.037 -14.883 1.00 98.56 194 VAL A CA 1
ATOM 1535 C C . VAL A 1 194 ? -1.758 -0.957 -15.215 1.00 98.56 194 VAL A C 1
ATOM 1537 O O . VAL A 1 194 ? -1.801 -0.358 -16.291 1.00 98.56 194 VAL A O 1
ATOM 1540 N N . ILE A 1 195 ? -0.848 -0.712 -14.281 1.00 98.50 195 ILE A N 1
ATOM 1541 C CA . ILE A 1 195 ? 0.151 0.352 -14.316 1.00 98.50 195 ILE A CA 1
ATOM 1542 C C . ILE A 1 195 ? 1.523 -0.273 -14.073 1.00 98.50 195 ILE A C 1
ATOM 1544 O O . ILE A 1 195 ? 1.664 -1.164 -13.240 1.00 98.50 195 ILE A O 1
ATOM 1548 N N . THR A 1 196 ? 2.549 0.210 -14.767 1.00 98.38 196 THR A N 1
ATOM 1549 C CA . THR A 1 196 ? 3.947 -0.040 -14.393 1.00 98.38 196 THR A CA 1
ATOM 1550 C C . THR A 1 196 ? 4.597 1.270 -13.974 1.00 98.38 196 THR A C 1
ATOM 1552 O O . THR A 1 196 ? 4.348 2.312 -14.584 1.00 98.38 196 THR A O 1
ATOM 1555 N N . TRP A 1 197 ? 5.436 1.217 -12.945 1.00 98.19 197 TRP A N 1
ATOM 1556 C CA . TRP A 1 197 ? 6.217 2.354 -12.477 1.00 98.19 197 TRP A CA 1
ATOM 1557 C C . TRP A 1 197 ? 7.697 2.140 -12.785 1.00 98.19 197 TRP A C 1
ATOM 1559 O O . TRP A 1 197 ? 8.281 1.148 -12.354 1.00 98.19 197 TRP A O 1
ATOM 1569 N N . GLY A 1 198 ? 8.298 3.043 -13.557 1.00 96.25 198 GLY A N 1
ATOM 1570 C CA . GLY A 1 198 ? 9.717 2.997 -13.900 1.00 96.25 198 GLY A CA 1
ATOM 1571 C C . GLY A 1 198 ? 10.568 3.978 -13.110 1.00 96.25 198 GLY A C 1
ATOM 1572 O O . GLY A 1 198 ? 10.131 5.079 -12.775 1.00 96.25 198 GLY A O 1
ATOM 1573 N N . TYR A 1 199 ? 11.814 3.593 -12.862 1.00 94.00 199 TYR A N 1
ATOM 1574 C CA . TYR A 1 199 ? 12.824 4.432 -12.231 1.00 94.00 199 TYR A CA 1
ATOM 1575 C C . TYR A 1 199 ? 14.217 4.030 -12.719 1.00 94.00 199 TYR A C 1
ATOM 1577 O O . TYR A 1 199 ? 14.473 2.861 -13.010 1.00 94.00 199 TYR A O 1
ATOM 1585 N N . ASN A 1 200 ? 15.139 4.989 -12.778 1.00 87.62 200 ASN A N 1
ATOM 1586 C CA . ASN A 1 200 ? 16.509 4.702 -13.173 1.00 87.62 200 ASN A CA 1
ATOM 1587 C C . ASN A 1 200 ? 17.325 4.184 -11.988 1.00 87.62 200 ASN A C 1
ATOM 1589 O O . ASN A 1 200 ? 17.584 4.903 -11.023 1.00 87.62 200 ASN A O 1
ATOM 1593 N N . SER A 1 201 ? 17.753 2.932 -12.087 1.00 83.88 201 SER A N 1
ATOM 1594 C CA . SER A 1 201 ? 18.691 2.310 -11.150 1.00 83.88 201 SER A CA 1
ATOM 1595 C C . SER A 1 201 ? 19.777 1.522 -11.883 1.00 83.88 201 SER A C 1
ATOM 1597 O O . SER A 1 201 ? 20.241 0.486 -11.413 1.00 83.88 201 SER A O 1
ATOM 1599 N N . THR A 1 202 ? 20.162 2.010 -13.067 1.00 85.00 202 THR A N 1
ATOM 1600 C CA . THR A 1 202 ? 21.237 1.425 -13.879 1.00 85.00 202 THR A CA 1
ATOM 1601 C C . THR A 1 202 ? 22.516 1.311 -13.048 1.00 85.00 202 THR A C 1
ATOM 1603 O O . THR A 1 202 ? 22.858 2.242 -12.314 1.00 85.00 202 THR A O 1
ATOM 1606 N N . LEU A 1 203 ? 23.194 0.162 -13.142 1.00 81.06 203 LEU A N 1
ATOM 1607 C CA . LEU A 1 203 ? 24.395 -0.127 -12.356 1.00 81.06 203 LEU A CA 1
ATOM 1608 C C . LEU A 1 203 ? 25.666 0.431 -12.997 1.00 81.06 203 LEU A C 1
ATOM 1610 O O . LEU A 1 203 ? 26.349 1.238 -12.371 1.00 81.06 203 LEU A O 1
ATOM 1614 N N . ALA A 1 204 ? 25.949 0.031 -14.237 1.00 79.06 204 ALA A N 1
ATOM 1615 C CA . ALA A 1 204 ? 27.129 0.471 -14.973 1.00 79.06 204 ALA A CA 1
ATOM 1616 C C . ALA A 1 204 ? 27.032 1.956 -15.359 1.00 79.06 204 ALA A C 1
ATOM 1618 O O . ALA A 1 204 ? 25.966 2.421 -15.769 1.00 79.06 204 ALA A O 1
ATOM 1619 N N . ASP A 1 205 ? 28.146 2.684 -15.229 1.00 78.75 205 ASP A N 1
ATOM 1620 C CA . ASP A 1 205 ? 28.293 4.104 -15.596 1.00 78.75 205 ASP A CA 1
ATOM 1621 C C . ASP A 1 205 ? 27.220 5.040 -15.004 1.00 78.75 205 ASP A C 1
ATOM 1623 O O . ASP A 1 205 ? 26.917 6.114 -15.541 1.00 78.75 205 ASP A O 1
ATOM 1627 N N . SER A 1 206 ? 26.629 4.642 -13.875 1.00 82.00 206 SER A N 1
ATOM 1628 C CA . SER A 1 206 ? 25.599 5.423 -13.206 1.00 82.00 206 SER A CA 1
ATOM 1629 C C . SER A 1 206 ? 26.184 6.696 -12.611 1.00 82.00 206 SER A C 1
ATOM 1631 O O . SER A 1 206 ? 27.219 6.683 -11.951 1.00 82.00 206 SER A O 1
ATOM 1633 N N . LYS A 1 207 ? 25.478 7.812 -12.793 1.00 84.06 207 LYS A N 1
ATOM 1634 C CA . LYS A 1 207 ? 25.783 9.091 -12.124 1.00 84.06 207 LYS A CA 1
ATOM 1635 C C . LYS A 1 207 ? 24.861 9.356 -10.932 1.00 84.06 207 LYS A C 1
ATOM 1637 O O . LYS A 1 207 ? 24.889 10.441 -10.358 1.00 84.06 207 LYS A O 1
ATOM 1642 N N . SER A 1 208 ? 24.004 8.392 -10.605 1.00 86.19 208 SER A N 1
ATOM 1643 C CA . SER A 1 208 ? 22.994 8.514 -9.562 1.00 86.19 208 SER A CA 1
ATOM 1644 C C . SER A 1 208 ? 23.578 8.162 -8.196 1.00 86.19 208 SER A C 1
ATOM 1646 O O . SER A 1 208 ? 24.233 7.137 -8.050 1.00 86.19 208 SER A O 1
ATOM 1648 N N . ILE A 1 209 ? 23.293 8.991 -7.193 1.00 86.00 209 ILE A N 1
ATOM 1649 C CA . ILE A 1 209 ? 23.544 8.707 -5.767 1.00 86.00 209 ILE A CA 1
ATOM 1650 C C . ILE A 1 209 ? 22.260 8.290 -5.030 1.00 86.00 209 ILE A C 1
ATOM 1652 O O . ILE A 1 209 ? 22.243 8.244 -3.802 1.00 86.00 209 ILE A O 1
ATOM 1656 N N . GLN A 1 210 ? 21.161 8.070 -5.763 1.00 87.44 210 GLN A N 1
ATOM 1657 C CA . GLN A 1 210 ? 19.857 7.804 -5.160 1.00 87.44 210 GLN A CA 1
ATOM 1658 C C . GLN A 1 210 ? 19.875 6.531 -4.315 1.00 87.44 210 GLN A C 1
ATOM 1660 O O . GLN A 1 210 ? 20.390 5.499 -4.746 1.00 87.44 210 GLN A O 1
ATOM 1665 N N . LYS A 1 211 ? 19.233 6.602 -3.151 1.00 90.44 211 LYS A N 1
ATOM 1666 C CA . LYS A 1 211 ? 19.005 5.460 -2.262 1.00 90.44 211 LYS A CA 1
ATOM 1667 C C . LYS A 1 211 ? 17.578 4.923 -2.402 1.00 90.44 211 LYS A C 1
ATOM 1669 O O . LYS A 1 211 ? 16.742 5.519 -3.088 1.00 90.44 211 LYS A O 1
ATOM 1674 N N . ILE A 1 212 ? 17.283 3.802 -1.743 1.00 91.81 212 ILE A N 1
ATOM 1675 C CA . ILE A 1 212 ? 15.938 3.203 -1.742 1.00 91.81 212 ILE A CA 1
ATOM 1676 C C . ILE A 1 212 ? 14.910 4.195 -1.184 1.00 91.81 212 ILE A C 1
ATOM 1678 O O . ILE A 1 212 ? 13.822 4.299 -1.736 1.00 91.81 212 ILE A O 1
ATOM 1682 N N . GLU A 1 213 ? 15.260 4.984 -0.170 1.00 92.12 213 GLU A N 1
ATOM 1683 C CA . GLU A 1 213 ? 14.400 6.005 0.434 1.00 92.12 213 GLU A CA 1
ATOM 1684 C C . GLU A 1 213 ? 14.046 7.122 -0.562 1.00 92.12 213 GLU A C 1
ATOM 1686 O O . GLU A 1 213 ? 12.910 7.596 -0.605 1.00 92.12 213 GLU A O 1
ATOM 1691 N N . ASP A 1 214 ? 14.988 7.527 -1.421 1.00 93.69 214 ASP A N 1
ATOM 1692 C CA . ASP A 1 214 ? 14.719 8.521 -2.467 1.00 93.69 214 ASP A CA 1
ATOM 1693 C C . ASP A 1 214 ? 13.760 7.965 -3.524 1.00 93.69 214 ASP A C 1
ATOM 1695 O O . ASP A 1 214 ? 12.873 8.667 -4.017 1.00 93.69 214 ASP A O 1
ATOM 1699 N N . LEU A 1 215 ? 13.935 6.691 -3.882 1.00 95.50 215 LEU A N 1
ATOM 1700 C CA . LEU A 1 215 ? 13.050 5.987 -4.806 1.00 95.50 215 LEU A CA 1
ATOM 1701 C C . LEU A 1 215 ? 11.665 5.756 -4.186 1.00 95.50 215 LEU A C 1
ATOM 1703 O O . LEU A 1 215 ? 10.663 5.923 -4.878 1.00 95.50 215 LEU A O 1
ATOM 1707 N N . ALA A 1 216 ? 11.593 5.465 -2.888 1.00 96.19 216 ALA A N 1
ATOM 1708 C CA . ALA A 1 216 ? 10.354 5.296 -2.137 1.00 96.19 216 ALA A CA 1
ATOM 1709 C C . ALA A 1 216 ? 9.539 6.593 -2.097 1.00 96.19 216 ALA A C 1
ATOM 1711 O O . ALA A 1 216 ? 8.347 6.578 -2.404 1.00 96.19 216 ALA A O 1
ATOM 1712 N N . LYS A 1 217 ? 10.186 7.741 -1.854 1.00 96.00 217 LYS A N 1
ATOM 1713 C CA . LYS A 1 217 ? 9.549 9.066 -1.958 1.00 96.00 217 LYS A CA 1
ATOM 1714 C C . LYS A 1 217 ? 9.012 9.339 -3.365 1.00 96.00 217 LYS A C 1
ATOM 1716 O O . LYS A 1 217 ? 7.903 9.852 -3.517 1.00 96.00 217 LYS A O 1
ATOM 1721 N N . LYS A 1 218 ? 9.769 8.977 -4.410 1.00 97.06 218 LYS A N 1
ATOM 1722 C CA . LYS A 1 218 ? 9.303 9.095 -5.804 1.00 97.06 218 LYS A CA 1
ATOM 1723 C C . LYS A 1 218 ? 8.093 8.193 -6.078 1.00 97.06 218 LYS A C 1
ATOM 1725 O O . LYS A 1 218 ? 7.156 8.644 -6.742 1.00 97.06 218 LYS A O 1
ATOM 1730 N N . LEU A 1 219 ? 8.094 6.958 -5.572 1.00 98.06 219 LEU A N 1
ATOM 1731 C CA . LEU A 1 219 ? 6.969 6.031 -5.698 1.00 98.06 219 LEU A CA 1
ATOM 1732 C C . LEU A 1 219 ? 5.732 6.567 -4.968 1.00 98.06 219 LEU A C 1
ATOM 1734 O O . LEU A 1 219 ? 4.684 6.677 -5.595 1.00 98.06 219 LEU A O 1
ATOM 1738 N N . ARG A 1 220 ? 5.868 6.988 -3.703 1.00 96.75 220 ARG A N 1
ATOM 1739 C CA . ARG A 1 220 ? 4.810 7.643 -2.913 1.00 96.75 220 ARG A CA 1
ATOM 1740 C C . ARG A 1 220 ? 4.145 8.772 -3.698 1.00 96.75 220 ARG A C 1
ATOM 1742 O O . ARG A 1 220 ? 2.950 8.711 -3.960 1.00 96.75 220 ARG A O 1
ATOM 1749 N N . ASN A 1 221 ? 4.930 9.736 -4.184 1.00 95.44 221 ASN A N 1
ATOM 1750 C CA . ASN A 1 221 ? 4.407 10.859 -4.973 1.00 95.44 221 ASN A CA 1
ATOM 1751 C C . ASN A 1 221 ? 3.688 10.405 -6.253 1.00 95.44 221 ASN A C 1
ATOM 1753 O O . ASN A 1 221 ? 2.723 11.028 -6.688 1.00 95.44 221 ASN A O 1
ATOM 1757 N N . SER A 1 222 ? 4.159 9.315 -6.861 1.00 96.31 222 SER A N 1
ATOM 1758 C CA . SER A 1 222 ? 3.559 8.744 -8.067 1.00 96.31 222 SER A CA 1
ATOM 1759 C C . SER A 1 222 ? 2.244 8.005 -7.790 1.00 96.31 222 SER A C 1
ATOM 1761 O O . SER A 1 222 ? 1.441 7.861 -8.710 1.00 96.31 222 SER A O 1
ATOM 1763 N N . LEU A 1 223 ? 2.020 7.545 -6.555 1.00 95.94 223 LEU A N 1
ATOM 1764 C CA . LEU A 1 223 ? 0.792 6.877 -6.117 1.00 95.94 223 LEU A CA 1
ATOM 1765 C C . LEU A 1 223 ? -0.301 7.864 -5.693 1.00 95.94 223 LEU A C 1
ATOM 1767 O O . LEU A 1 223 ? -1.471 7.519 -5.813 1.00 95.94 223 LEU A O 1
ATOM 1771 N N . LEU A 1 224 ? 0.041 9.091 -5.278 1.00 92.75 224 LEU A N 1
ATOM 1772 C CA . LEU A 1 224 ? -0.930 10.108 -4.837 1.00 92.75 224 LEU A CA 1
ATOM 1773 C C . LEU A 1 224 ? -2.131 10.325 -5.780 1.00 92.75 224 LEU A C 1
ATOM 1775 O O . LEU A 1 224 ? -3.233 10.502 -5.272 1.00 92.75 224 LEU A O 1
ATOM 1779 N N . PRO A 1 225 ? -2.008 10.278 -7.125 1.00 91.19 225 PRO A N 1
ATOM 1780 C CA . PRO A 1 225 ? -3.172 10.398 -8.010 1.00 91.19 225 PRO A CA 1
ATOM 1781 C C . PRO A 1 225 ? -4.192 9.252 -7.895 1.00 91.19 225 PRO A C 1
ATOM 1783 O O . PRO A 1 225 ? -5.283 9.356 -8.452 1.00 91.19 225 PRO A O 1
ATOM 1786 N N . LEU A 1 226 ? -3.838 8.146 -7.235 1.00 91.00 226 LEU A N 1
ATOM 1787 C CA . LEU A 1 226 ? -4.755 7.052 -6.905 1.00 91.00 226 LEU A CA 1
ATOM 1788 C C . LEU A 1 226 ? -5.550 7.334 -5.618 1.00 91.00 226 LEU A C 1
ATOM 1790 O O . LEU A 1 226 ? -6.514 6.622 -5.342 1.00 91.00 226 LEU A O 1
ATOM 1794 N N . ALA A 1 227 ? -5.174 8.361 -4.848 1.00 83.94 227 ALA A N 1
ATOM 1795 C CA . ALA A 1 227 ? -5.909 8.803 -3.673 1.00 83.94 227 ALA A CA 1
ATOM 1796 C C . ALA A 1 227 ? -7.122 9.630 -4.118 1.00 83.94 227 ALA A C 1
ATOM 1798 O O . ALA A 1 227 ? -6.988 10.604 -4.863 1.00 83.94 227 ALA A O 1
ATOM 1799 N N . GLY A 1 228 ? -8.312 9.243 -3.667 1.00 66.56 228 GLY A N 1
ATOM 1800 C CA . GLY A 1 228 ? -9.544 9.988 -3.904 1.00 66.56 228 GLY A CA 1
ATOM 1801 C C . GLY A 1 228 ? -10.755 9.097 -4.195 1.00 66.56 228 GLY A C 1
ATOM 1802 O O . GLY A 1 228 ? -10.609 7.958 -4.641 1.00 66.56 228 GLY A O 1
ATOM 1803 N N . PRO A 1 229 ? -11.977 9.605 -3.958 1.00 62.56 229 PRO A N 1
ATOM 1804 C CA . PRO A 1 229 ? -13.192 8.815 -4.073 1.00 62.56 229 PRO A CA 1
ATOM 1805 C C . PRO A 1 229 ? -13.590 8.538 -5.542 1.00 62.56 229 PRO A C 1
ATOM 1807 O O . PRO A 1 229 ? -13.580 9.450 -6.371 1.00 62.56 229 PRO A O 1
ATOM 1810 N N . PRO A 1 230 ? -14.024 7.305 -5.875 1.00 70.88 230 PRO A N 1
ATOM 1811 C CA . PRO A 1 230 ? -13.981 6.124 -5.020 1.00 70.88 230 PRO A CA 1
ATOM 1812 C C . PRO A 1 230 ? -12.560 5.548 -4.962 1.00 70.88 230 PRO A C 1
ATOM 1814 O O . PRO A 1 230 ? -11.997 5.173 -5.997 1.00 70.88 230 PRO A O 1
ATOM 1817 N N . THR A 1 231 ? -12.022 5.421 -3.747 1.00 77.19 231 THR A N 1
ATOM 1818 C CA . THR A 1 231 ? -10.743 4.751 -3.514 1.00 77.19 231 THR A CA 1
ATOM 1819 C C . THR A 1 231 ? -10.925 3.271 -3.828 1.00 77.19 231 THR A C 1
ATOM 1821 O O . THR A 1 231 ? -11.840 2.618 -3.319 1.00 77.19 231 THR A O 1
ATOM 1824 N N . ARG A 1 232 ? -10.103 2.749 -4.736 1.00 90.69 232 ARG A N 1
ATOM 1825 C CA . ARG A 1 232 ? -10.169 1.355 -5.182 1.00 90.69 232 ARG A CA 1
ATOM 1826 C C . ARG A 1 232 ? -9.075 0.544 -4.506 1.00 90.69 232 ARG A C 1
ATOM 1828 O O . ARG A 1 232 ? -8.010 1.104 -4.267 1.00 90.69 232 ARG A O 1
ATOM 1835 N N . PRO A 1 233 ? -9.298 -0.754 -4.247 1.00 95.25 233 PRO A N 1
ATOM 1836 C CA . PRO A 1 233 ? -8.247 -1.610 -3.742 1.00 95.25 233 PRO A CA 1
ATOM 1837 C C . PRO A 1 233 ? -7.067 -1.629 -4.714 1.00 95.25 233 PRO A C 1
ATOM 1839 O O . PRO A 1 233 ? -7.247 -1.737 -5.934 1.00 95.25 233 PRO A O 1
ATOM 1842 N N . ILE A 1 234 ? -5.870 -1.513 -4.155 1.00 97.75 234 ILE A N 1
ATOM 1843 C CA . ILE A 1 234 ? -4.597 -1.514 -4.859 1.00 97.75 234 ILE A CA 1
ATOM 1844 C C . ILE A 1 234 ? -3.927 -2.866 -4.625 1.00 97.75 234 ILE A C 1
ATOM 1846 O O . ILE A 1 234 ? -3.820 -3.339 -3.491 1.00 97.75 234 ILE A O 1
ATOM 1850 N N . ILE A 1 235 ? -3.453 -3.467 -5.715 1.00 98.56 235 ILE A N 1
ATOM 1851 C CA . ILE A 1 235 ? -2.580 -4.635 -5.708 1.00 98.56 235 ILE A CA 1
ATOM 1852 C C . ILE A 1 235 ? -1.205 -4.218 -6.222 1.00 98.56 235 ILE A C 1
ATOM 1854 O O . ILE A 1 235 ? -1.069 -3.730 -7.346 1.00 98.56 235 ILE A O 1
ATOM 1858 N N . LEU A 1 236 ? -0.171 -4.430 -5.416 1.00 98.75 236 LEU A N 1
ATOM 1859 C CA . LEU A 1 236 ? 1.210 -4.175 -5.814 1.00 98.75 236 LEU A CA 1
ATOM 1860 C C . LEU A 1 236 ? 1.850 -5.459 -6.345 1.00 98.75 236 LEU A C 1
ATOM 1862 O O . LEU A 1 236 ? 1.753 -6.509 -5.720 1.00 98.75 236 LEU A O 1
ATOM 1866 N N . ILE A 1 237 ? 2.537 -5.377 -7.480 1.00 98.81 237 ILE A N 1
ATOM 1867 C CA . ILE A 1 237 ? 3.373 -6.452 -8.026 1.00 98.81 237 ILE A CA 1
ATOM 1868 C C . ILE A 1 237 ? 4.805 -5.942 -7.995 1.00 98.81 237 ILE A C 1
ATOM 1870 O O . ILE A 1 237 ? 5.152 -5.046 -8.757 1.00 98.81 237 ILE A O 1
ATOM 1874 N N . ALA A 1 238 ? 5.647 -6.473 -7.117 1.00 98.44 238 ALA A N 1
ATOM 1875 C CA . ALA A 1 238 ? 6.977 -5.916 -6.915 1.00 98.44 238 ALA A CA 1
ATOM 1876 C C . ALA A 1 238 ? 8.064 -6.984 -7.035 1.00 98.44 238 ALA A C 1
ATOM 1878 O O . ALA A 1 238 ? 8.010 -8.027 -6.384 1.00 98.44 238 ALA A O 1
ATOM 1879 N N . HIS A 1 239 ? 9.060 -6.713 -7.878 1.00 98.25 239 HIS A N 1
ATOM 1880 C CA . HIS A 1 239 ? 10.175 -7.618 -8.153 1.00 98.25 239 HIS A CA 1
ATOM 1881 C C . HIS A 1 239 ? 11.457 -7.139 -7.480 1.00 98.25 239 HIS A C 1
ATOM 1883 O O . HIS A 1 239 ? 11.845 -5.981 -7.629 1.00 98.25 239 HIS A O 1
ATOM 1889 N N . SER A 1 240 ? 12.150 -8.042 -6.784 1.00 95.88 240 SER A N 1
ATOM 1890 C CA . SER A 1 240 ? 13.463 -7.800 -6.182 1.00 95.88 240 SER A CA 1
ATOM 1891 C C . SER A 1 240 ? 13.506 -6.480 -5.386 1.00 95.88 240 SER A C 1
ATOM 1893 O O . SER A 1 240 ? 12.648 -6.254 -4.535 1.00 95.88 240 SER A O 1
ATOM 1895 N N . MET A 1 241 ? 14.464 -5.584 -5.656 1.00 95.44 241 MET A N 1
ATOM 1896 C CA . MET A 1 241 ? 14.578 -4.273 -4.999 1.00 95.44 241 MET A CA 1
ATOM 1897 C C . MET A 1 241 ? 13.292 -3.430 -5.078 1.00 95.44 241 MET A C 1
ATOM 1899 O O . MET A 1 241 ? 13.023 -2.655 -4.162 1.00 95.44 241 MET A O 1
ATOM 1903 N N . GLY A 1 242 ? 12.460 -3.611 -6.108 1.00 97.06 242 GLY A N 1
ATOM 1904 C CA . GLY A 1 242 ? 11.162 -2.949 -6.221 1.00 97.06 242 GLY A CA 1
ATOM 1905 C C . GLY A 1 242 ? 10.243 -3.223 -5.031 1.00 97.06 242 GLY A C 1
ATOM 1906 O O . GLY A 1 242 ? 9.503 -2.340 -4.600 1.00 97.06 242 GLY A O 1
ATOM 1907 N N . GLY A 1 243 ? 10.337 -4.417 -4.436 1.00 96.62 243 GLY A N 1
ATOM 1908 C CA . GLY A 1 243 ? 9.603 -4.750 -3.218 1.00 96.62 243 GLY A CA 1
ATOM 1909 C C . GLY A 1 243 ? 10.087 -3.972 -2.000 1.00 96.62 243 GLY A C 1
ATOM 1910 O O . GLY A 1 243 ? 9.265 -3.535 -1.203 1.00 96.62 243 GLY A O 1
ATOM 1911 N N . LEU A 1 244 ? 11.394 -3.725 -1.877 1.00 95.38 244 LEU A N 1
ATOM 1912 C CA . LEU A 1 244 ? 11.943 -2.897 -0.797 1.00 95.38 244 LEU A CA 1
ATOM 1913 C C . LEU A 1 244 ? 11.526 -1.428 -0.946 1.00 95.38 244 LEU A C 1
ATOM 1915 O O . LEU A 1 244 ? 11.155 -0.798 0.039 1.00 95.38 244 LEU A O 1
ATOM 1919 N N . ILE A 1 245 ? 11.503 -0.910 -2.179 1.00 96.50 245 ILE A N 1
ATOM 1920 C CA . ILE A 1 245 ? 10.990 0.437 -2.476 1.00 96.50 245 ILE A CA 1
ATOM 1921 C C . ILE A 1 245 ? 9.510 0.541 -2.088 1.00 96.50 245 ILE A C 1
ATOM 1923 O O . ILE A 1 245 ? 9.116 1.510 -1.442 1.00 96.50 245 ILE A O 1
ATOM 1927 N N . ALA A 1 246 ? 8.698 -0.460 -2.445 1.00 97.38 246 ALA A N 1
ATOM 1928 C CA . ALA A 1 246 ? 7.284 -0.510 -2.077 1.00 97.38 246 ALA A CA 1
ATOM 1929 C C . ALA A 1 246 ? 7.088 -0.545 -0.554 1.00 97.38 246 ALA A C 1
ATOM 1931 O O . ALA A 1 246 ? 6.293 0.233 -0.030 1.00 97.38 246 ALA A O 1
ATOM 1932 N N . LYS A 1 247 ? 7.844 -1.394 0.161 1.00 95.50 247 LYS A N 1
ATOM 1933 C CA . LYS A 1 247 ? 7.819 -1.465 1.630 1.00 95.50 247 LYS A CA 1
ATOM 1934 C C . LYS A 1 247 ? 8.150 -0.115 2.259 1.00 95.50 247 LYS A C 1
ATOM 1936 O O . LYS A 1 247 ? 7.368 0.380 3.065 1.00 95.50 247 LYS A O 1
ATOM 1941 N N . GLN A 1 248 ? 9.263 0.496 1.853 1.00 95.06 248 GLN A N 1
ATOM 1942 C CA . GLN A 1 248 ? 9.686 1.787 2.390 1.00 95.06 248 GLN A CA 1
ATOM 1943 C C . GLN A 1 248 ? 8.657 2.885 2.094 1.00 95.06 248 GLN A C 1
ATOM 1945 O O . GLN A 1 248 ? 8.336 3.669 2.979 1.00 95.06 248 GLN A O 1
ATOM 1950 N N . ALA A 1 249 ? 8.078 2.914 0.888 1.00 96.56 249 ALA A N 1
ATOM 1951 C CA . ALA A 1 249 ? 7.052 3.894 0.542 1.00 96.56 249 ALA A CA 1
ATOM 1952 C C . ALA A 1 249 ? 5.796 3.738 1.414 1.00 96.56 249 ALA A C 1
ATOM 1954 O O . ALA A 1 249 ? 5.243 4.738 1.859 1.00 96.56 249 ALA A O 1
ATOM 1955 N N . LEU A 1 250 ? 5.360 2.503 1.685 1.00 95.31 250 LEU A N 1
ATOM 1956 C CA . LEU A 1 250 ? 4.211 2.227 2.555 1.00 95.31 250 LEU A CA 1
ATOM 1957 C C . LEU A 1 250 ? 4.478 2.601 4.012 1.00 95.31 250 LEU A C 1
ATOM 1959 O O . LEU A 1 250 ? 3.603 3.185 4.641 1.00 95.31 250 LEU A O 1
ATOM 1963 N N . ILE A 1 251 ? 5.682 2.343 4.527 1.00 89.56 251 ILE A N 1
ATOM 1964 C CA . ILE A 1 251 ? 6.097 2.787 5.866 1.00 89.56 251 ILE A CA 1
ATOM 1965 C C . ILE A 1 251 ? 6.089 4.318 5.950 1.00 89.56 251 ILE A C 1
ATOM 1967 O O . ILE A 1 251 ? 5.502 4.882 6.873 1.00 89.56 251 ILE A O 1
ATOM 1971 N N . ASP A 1 252 ? 6.697 4.995 4.972 1.00 90.81 252 ASP A N 1
ATOM 1972 C CA . ASP A 1 252 ? 6.754 6.459 4.922 1.00 90.81 252 ASP A CA 1
ATOM 1973 C C . ASP A 1 252 ? 5.352 7.077 4.838 1.00 90.81 252 ASP A C 1
ATOM 1975 O O . ASP A 1 252 ? 5.096 8.107 5.458 1.00 90.81 252 ASP A O 1
ATOM 1979 N N . MET A 1 253 ? 4.449 6.462 4.068 1.00 91.50 253 MET A N 1
ATOM 1980 C CA . MET A 1 253 ? 3.051 6.881 3.947 1.00 91.50 253 MET A CA 1
ATOM 1981 C C . MET A 1 253 ? 2.256 6.606 5.228 1.00 91.50 253 MET A C 1
ATOM 1983 O O . MET A 1 253 ? 1.476 7.450 5.651 1.00 91.50 253 MET A O 1
ATOM 1987 N N . PHE A 1 254 ? 2.473 5.463 5.878 1.00 86.19 254 PHE A N 1
ATOM 1988 C CA . PHE A 1 254 ? 1.812 5.111 7.134 1.00 86.19 254 PHE A CA 1
ATOM 1989 C C . PHE A 1 254 ? 2.198 6.054 8.281 1.00 86.19 254 PHE A C 1
ATOM 1991 O O . PHE A 1 254 ? 1.360 6.408 9.104 1.00 86.19 254 PHE A O 1
ATOM 1998 N N . LYS A 1 255 ? 3.458 6.497 8.313 1.00 81.8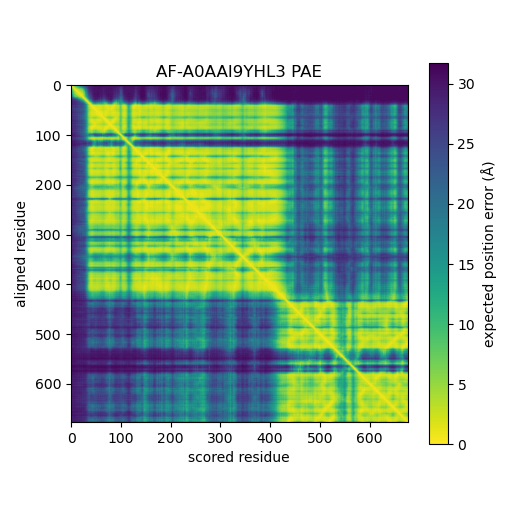1 255 LYS A N 1
ATOM 1999 C CA . LYS A 1 255 ? 3.970 7.465 9.297 1.00 81.81 255 LYS A CA 1
ATOM 2000 C C . LYS A 1 255 ? 3.643 8.923 8.964 1.00 81.81 255 LYS A C 1
ATOM 2002 O O . LYS A 1 255 ? 3.947 9.812 9.756 1.00 81.81 255 LYS A O 1
ATOM 2007 N N . SER A 1 256 ? 3.102 9.179 7.779 1.00 80.69 256 SER A N 1
ATOM 2008 C CA . SER A 1 256 ? 2.799 10.518 7.292 1.00 80.69 256 SER A CA 1
ATOM 2009 C C . SER A 1 256 ? 1.457 11.011 7.834 1.00 80.69 256 SER A C 1
ATOM 2011 O O . SER A 1 256 ? 0.487 10.262 7.891 1.00 80.69 256 SER A O 1
ATOM 2013 N N . ASP A 1 257 ? 1.382 12.304 8.156 1.00 68.25 257 ASP A N 1
ATOM 2014 C CA . ASP A 1 257 ? 0.133 12.983 8.531 1.00 68.25 257 ASP A CA 1
ATOM 2015 C C . ASP A 1 257 ? -0.723 13.416 7.334 1.00 68.25 257 ASP A C 1
ATOM 2017 O O . ASP A 1 257 ? -1.778 14.032 7.493 1.00 68.25 257 ASP A O 1
ATOM 2021 N N . ASN A 1 258 ? -0.270 13.112 6.119 1.00 79.31 258 ASN A N 1
ATOM 2022 C CA . ASN A 1 258 ? -0.973 13.450 4.895 1.00 79.31 258 ASN A CA 1
ATOM 2023 C C . ASN A 1 258 ? -2.126 12.467 4.631 1.00 79.31 258 ASN A C 1
ATOM 2025 O O . ASN A 1 258 ? -1.934 11.259 4.518 1.00 79.31 258 ASN A O 1
ATOM 2029 N N . GLU A 1 259 ? -3.327 13.010 4.449 1.00 75.38 259 GLU A N 1
ATOM 2030 C CA . GLU A 1 259 ? -4.538 12.226 4.215 1.00 75.38 259 GLU A CA 1
ATOM 2031 C C . GLU A 1 259 ? -4.473 11.346 2.958 1.00 75.38 259 GLU A C 1
ATOM 2033 O O . GLU A 1 259 ? -4.951 10.211 2.977 1.00 75.38 259 GLU A O 1
ATOM 2038 N N . GLN A 1 260 ? -3.889 11.846 1.866 1.00 82.81 260 GLN A N 1
ATOM 2039 C CA . GLN A 1 260 ? -3.774 11.080 0.625 1.00 82.81 260 GLN A CA 1
ATOM 2040 C C . GLN A 1 260 ? -2.891 9.849 0.837 1.00 82.81 260 GLN A C 1
ATOM 2042 O O . GLN A 1 260 ? -3.231 8.776 0.350 1.00 82.81 260 GLN A O 1
ATOM 2047 N N . ASP A 1 261 ? -1.819 9.968 1.623 1.00 87.75 261 ASP A N 1
ATOM 2048 C CA . ASP A 1 261 ? -0.988 8.820 1.992 1.00 87.75 261 ASP A CA 1
ATOM 2049 C C . ASP A 1 261 ? -1.781 7.789 2.802 1.00 87.75 261 ASP A C 1
ATOM 2051 O O . ASP A 1 261 ? -1.764 6.604 2.467 1.00 87.75 261 ASP A O 1
ATOM 2055 N N . SER A 1 262 ? -2.534 8.224 3.821 1.00 82.81 262 SER A N 1
ATOM 2056 C CA . SER A 1 262 ? -3.377 7.320 4.617 1.00 82.81 262 SER A CA 1
ATOM 2057 C C . SER A 1 262 ? -4.432 6.615 3.756 1.00 82.81 262 SER A C 1
ATOM 2059 O O . SER A 1 262 ? -4.714 5.434 3.963 1.00 82.81 262 SER A O 1
ATOM 2061 N N . GLN A 1 263 ? -5.010 7.315 2.773 1.00 84.81 263 GLN A N 1
ATOM 2062 C CA . GLN A 1 263 ? -5.952 6.729 1.818 1.00 84.81 263 GLN A CA 1
ATOM 2063 C C . GLN A 1 263 ? -5.284 5.665 0.943 1.00 84.81 263 GLN A C 1
ATOM 2065 O O . GLN A 1 263 ? -5.869 4.600 0.761 1.00 84.81 263 GLN A O 1
ATOM 2070 N N . ILE A 1 264 ? -4.072 5.916 0.434 1.00 93.25 264 ILE A N 1
ATOM 2071 C CA . ILE A 1 264 ? -3.317 4.924 -0.344 1.00 93.25 264 ILE A CA 1
ATOM 2072 C C . ILE A 1 264 ? -2.985 3.703 0.508 1.00 93.25 264 ILE A C 1
ATOM 2074 O O . ILE A 1 264 ? -3.228 2.586 0.065 1.00 93.25 264 ILE A O 1
ATOM 2078 N N . VAL A 1 265 ? -2.475 3.892 1.727 1.00 92.12 265 VAL A N 1
ATOM 2079 C CA . VAL A 1 265 ? -2.112 2.779 2.619 1.00 92.12 265 VAL A CA 1
ATOM 2080 C C . VAL A 1 265 ? -3.323 1.890 2.900 1.00 92.12 265 VAL A C 1
ATOM 2082 O O . VAL A 1 265 ? -3.234 0.681 2.724 1.00 92.12 265 VAL A O 1
ATOM 2085 N N . ARG A 1 266 ? -4.481 2.479 3.227 1.00 87.44 266 ARG A N 1
ATOM 2086 C CA . ARG A 1 266 ? -5.739 1.732 3.427 1.00 87.44 266 ARG A CA 1
ATOM 2087 C C . ARG A 1 266 ? -6.265 1.071 2.153 1.00 87.44 266 ARG A C 1
ATOM 2089 O O . ARG A 1 266 ? -7.003 0.097 2.229 1.00 87.44 266 ARG A O 1
ATOM 2096 N N . ALA A 1 267 ? -5.939 1.624 0.987 1.00 92.44 267 ALA A N 1
ATOM 2097 C CA . ALA A 1 267 ? -6.340 1.062 -0.293 1.00 92.44 267 ALA A CA 1
ATOM 2098 C C . ALA A 1 267 ? -5.484 -0.143 -0.694 1.00 92.44 267 ALA A C 1
ATOM 2100 O O . ALA A 1 267 ? -5.954 -0.988 -1.452 1.00 92.44 267 ALA A O 1
ATOM 2101 N N . VAL A 1 268 ? -4.236 -0.232 -0.228 1.00 95.69 268 VAL A N 1
ATOM 2102 C CA . VAL A 1 268 ? -3.343 -1.353 -0.536 1.00 95.69 268 VAL A CA 1
ATOM 2103 C C . VAL A 1 268 ? -3.817 -2.597 0.202 1.00 95.69 268 VAL A C 1
ATOM 2105 O O . VAL A 1 268 ? -3.547 -2.790 1.381 1.00 95.69 268 VAL A O 1
ATOM 2108 N N . TYR A 1 269 ? -4.517 -3.452 -0.537 1.00 95.25 269 TYR A N 1
ATOM 2109 C CA . TYR A 1 269 ? -5.039 -4.713 -0.031 1.00 95.25 269 TYR A CA 1
ATOM 2110 C C . TYR A 1 269 ? -4.084 -5.872 -0.316 1.00 95.25 269 TYR A C 1
ATOM 2112 O O . TYR A 1 269 ? -3.826 -6.696 0.550 1.00 95.25 269 TYR A O 1
ATOM 2120 N N . GLY A 1 270 ? -3.572 -5.960 -1.548 1.00 95.94 270 GLY A N 1
ATOM 2121 C CA . GLY A 1 270 ? -2.818 -7.122 -2.017 1.00 95.94 270 GLY A CA 1
ATOM 2122 C C . GLY A 1 270 ? -1.384 -6.783 -2.401 1.00 95.94 270 GLY A C 1
ATOM 2123 O O . GLY A 1 270 ? -1.139 -5.762 -3.044 1.00 95.94 270 GLY A O 1
ATOM 2124 N N . ILE A 1 271 ? -0.428 -7.656 -2.087 1.00 97.88 271 ILE A N 1
ATOM 2125 C CA . ILE A 1 271 ? 0.950 -7.522 -2.575 1.00 97.88 271 ILE A CA 1
ATOM 2126 C C . ILE A 1 271 ? 1.472 -8.866 -3.082 1.00 97.88 271 ILE A C 1
ATOM 2128 O O . ILE A 1 271 ? 1.438 -9.866 -2.378 1.00 97.88 271 ILE A O 1
ATOM 2132 N N . ALA A 1 272 ? 1.998 -8.884 -4.303 1.00 98.19 272 ALA A N 1
ATOM 2133 C CA . ALA A 1 272 ? 2.707 -10.011 -4.888 1.00 98.19 272 ALA A CA 1
ATOM 2134 C C . ALA A 1 272 ? 4.2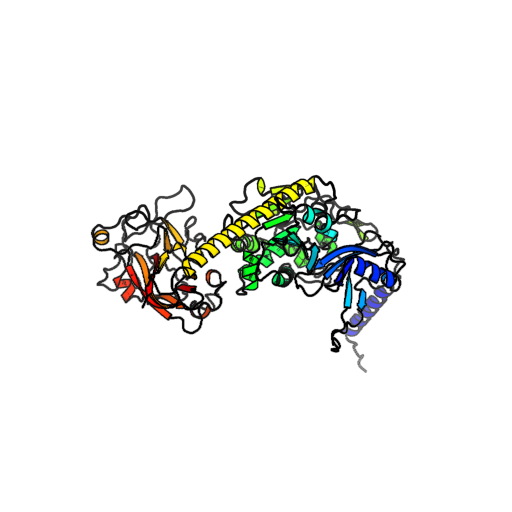04 -9.680 -4.978 1.00 98.19 272 ALA A C 1
ATOM 2136 O O . ALA A 1 272 ? 4.630 -8.882 -5.820 1.00 98.19 272 ALA A O 1
ATOM 2137 N N . PHE A 1 273 ? 5.002 -10.286 -4.102 1.00 98.06 273 PHE A N 1
ATOM 2138 C CA . PHE A 1 273 ? 6.453 -10.124 -4.070 1.00 98.06 273 PHE A CA 1
ATOM 2139 C C . PHE A 1 273 ? 7.145 -11.208 -4.890 1.00 98.06 273 PHE A C 1
ATOM 2141 O O . PHE A 1 273 ? 6.919 -12.389 -4.668 1.00 98.06 273 PHE A O 1
ATOM 2148 N N . PHE A 1 274 ? 8.030 -10.816 -5.806 1.00 98.38 274 PHE A N 1
ATOM 2149 C CA . PHE A 1 274 ? 8.830 -11.727 -6.626 1.00 98.38 274 PHE A CA 1
ATOM 2150 C C . PHE A 1 274 ? 10.308 -11.593 -6.266 1.00 98.38 274 PHE A C 1
ATOM 2152 O O . PHE A 1 274 ? 10.938 -10.598 -6.626 1.00 98.38 274 PHE A O 1
ATOM 2159 N N . GLY A 1 275 ? 10.856 -12.574 -5.545 1.00 96.56 275 GLY A N 1
ATOM 2160 C CA . GLY A 1 275 ? 12.274 -12.626 -5.175 1.00 96.56 275 GLY A CA 1
ATOM 2161 C C . GLY A 1 275 ? 12.733 -11.397 -4.387 1.00 96.56 275 GLY A C 1
ATOM 2162 O O . GLY A 1 275 ? 13.840 -10.905 -4.582 1.00 96.56 275 GLY A O 1
ATOM 2163 N N . VAL A 1 276 ? 11.871 -10.803 -3.565 1.00 96.19 276 VAL A N 1
ATOM 2164 C CA . VAL A 1 276 ? 12.234 -9.578 -2.843 1.00 96.19 276 VAL A CA 1
ATOM 2165 C C . VAL A 1 276 ? 13.210 -9.937 -1.728 1.00 96.19 276 VAL A C 1
ATOM 2167 O O . VAL A 1 276 ? 12.868 -10.778 -0.908 1.00 96.19 276 VAL A O 1
ATOM 2170 N N . PRO A 1 277 ? 14.402 -9.321 -1.659 1.00 94.25 277 PRO A N 1
ATOM 2171 C CA . PRO A 1 277 ? 15.414 -9.717 -0.691 1.00 94.25 277 PRO A CA 1
ATOM 2172 C C . PRO A 1 277 ? 15.124 -9.108 0.681 1.00 94.25 277 PRO A C 1
ATOM 2174 O O . PRO A 1 277 ? 15.762 -8.136 1.082 1.00 94.25 277 PRO A O 1
ATOM 2177 N N . HIS A 1 278 ? 14.122 -9.636 1.386 1.00 90.19 278 HIS A N 1
ATOM 2178 C CA . HIS A 1 278 ? 13.707 -9.101 2.680 1.00 90.19 278 HIS A CA 1
ATOM 2179 C C . HIS A 1 278 ? 14.799 -9.211 3.736 1.00 90.19 278 HIS A C 1
ATOM 2181 O O . HIS A 1 278 ? 14.872 -8.314 4.552 1.00 90.19 278 HIS A O 1
ATOM 2187 N N . LEU A 1 279 ? 15.657 -10.234 3.661 1.00 88.50 279 LEU A N 1
ATOM 2188 C CA . LEU A 1 279 ? 16.821 -10.441 4.535 1.00 88.50 279 LEU A CA 1
ATOM 2189 C C . LEU A 1 279 ? 18.147 -10.137 3.810 1.00 88.50 279 LEU A C 1
ATOM 2191 O O . LEU A 1 279 ? 19.218 -10.557 4.242 1.00 88.50 279 LEU A O 1
ATOM 2195 N N . GLY A 1 280 ? 18.079 -9.453 2.664 1.00 90.25 280 GLY A N 1
ATOM 2196 C CA . GLY A 1 280 ? 19.218 -9.183 1.789 1.00 90.25 280 GLY A CA 1
ATOM 2197 C C . GLY A 1 280 ? 19.464 -10.258 0.726 1.00 90.25 280 GLY A C 1
ATOM 2198 O O . GLY A 1 280 ? 18.812 -11.307 0.679 1.00 90.25 280 GLY A O 1
ATOM 2199 N N . MET A 1 281 ? 20.393 -9.968 -0.179 1.00 90.88 281 MET A N 1
ATOM 2200 C CA . MET A 1 281 ? 20.775 -10.807 -1.314 1.00 90.88 281 MET A CA 1
ATOM 2201 C C . MET A 1 281 ? 22.285 -10.849 -1.491 1.00 90.88 281 MET A C 1
ATOM 2203 O O . MET A 1 281 ? 23.008 -10.011 -0.961 1.00 90.88 281 MET A O 1
ATOM 2207 N N . LYS A 1 282 ? 22.749 -11.810 -2.285 1.00 88.19 282 LYS A N 1
ATOM 2208 C CA . LYS A 1 282 ? 24.140 -11.847 -2.728 1.00 88.19 282 LYS A CA 1
ATOM 2209 C C . LYS A 1 282 ? 24.396 -10.761 -3.764 1.00 88.19 282 LYS A C 1
ATOM 2211 O O . LYS A 1 282 ? 23.730 -10.718 -4.802 1.00 88.19 282 LYS A O 1
ATOM 2216 N N . ILE A 1 283 ? 25.348 -9.882 -3.472 1.00 87.31 283 ILE A N 1
ATOM 2217 C CA . ILE A 1 283 ? 25.694 -8.728 -4.315 1.00 87.31 283 ILE A CA 1
ATOM 2218 C C . ILE A 1 283 ? 27.125 -8.792 -4.852 1.00 87.31 283 ILE A C 1
ATOM 2220 O O . ILE A 1 283 ? 27.524 -7.919 -5.620 1.00 87.31 283 ILE A O 1
ATOM 2224 N N . GLU A 1 284 ? 27.900 -9.812 -4.488 1.00 86.19 284 GLU A N 1
ATOM 2225 C CA . GLU A 1 284 ? 29.328 -9.940 -4.791 1.00 86.19 284 GLU A CA 1
ATOM 2226 C C . GLU A 1 284 ? 29.591 -9.892 -6.295 1.00 86.19 284 GLU A C 1
ATOM 2228 O O . GLU A 1 284 ? 30.536 -9.250 -6.740 1.00 86.19 284 GLU A O 1
ATOM 2233 N N . SER A 1 285 ? 28.708 -10.493 -7.095 1.00 82.31 285 SER A N 1
ATOM 2234 C CA . SER A 1 285 ? 28.788 -10.439 -8.555 1.00 82.31 285 SER A CA 1
ATOM 2235 C C . SER A 1 285 ? 28.402 -9.090 -9.164 1.00 82.31 285 SER A C 1
ATOM 2237 O O . SER A 1 285 ? 28.667 -8.852 -10.338 1.00 82.31 285 SER A O 1
ATOM 2239 N N . LEU A 1 286 ? 27.724 -8.223 -8.411 1.00 84.50 286 LEU A N 1
ATOM 2240 C CA . LEU A 1 286 ? 27.255 -6.913 -8.872 1.00 84.50 286 LEU A CA 1
ATOM 2241 C C . LEU A 1 286 ? 28.215 -5.784 -8.478 1.00 84.50 286 LEU A C 1
ATOM 2243 O O . LEU A 1 286 ? 28.291 -4.787 -9.193 1.00 84.50 286 LEU A O 1
ATOM 2247 N N . ILE A 1 287 ? 28.972 -5.945 -7.384 1.00 83.94 287 ILE A N 1
ATOM 2248 C CA . ILE A 1 287 ? 29.967 -4.964 -6.917 1.00 83.94 287 ILE A CA 1
ATOM 2249 C C . ILE A 1 287 ? 30.953 -4.582 -8.034 1.00 83.94 287 ILE A C 1
ATOM 2251 O O . ILE A 1 287 ? 31.149 -3.385 -8.257 1.00 83.94 287 ILE A O 1
ATOM 2255 N N . PRO A 1 288 ? 31.522 -5.535 -8.801 1.00 82.25 288 PRO A N 1
ATOM 2256 C CA . PRO A 1 288 ? 32.443 -5.203 -9.876 1.00 82.25 288 PRO A CA 1
ATOM 2257 C C . PRO A 1 288 ? 31.820 -4.333 -10.975 1.00 82.25 288 PRO A C 1
ATOM 2259 O O . PRO A 1 288 ? 32.538 -3.534 -11.557 1.00 82.25 288 PRO A O 1
ATOM 2262 N N . ILE A 1 289 ? 30.509 -4.441 -11.237 1.00 81.12 289 ILE A N 1
ATOM 2263 C CA . ILE A 1 289 ? 29.803 -3.636 -12.256 1.00 81.12 289 ILE A CA 1
ATOM 2264 C C . ILE A 1 289 ? 29.758 -2.159 -11.858 1.00 81.12 289 ILE A C 1
ATOM 2266 O O . ILE A 1 289 ? 29.811 -1.277 -12.713 1.00 81.12 289 ILE A O 1
ATOM 2270 N N . VAL A 1 290 ? 29.628 -1.902 -10.557 1.00 81.62 290 VAL A N 1
ATOM 2271 C CA . VAL A 1 290 ? 29.539 -0.553 -9.993 1.00 81.62 290 VAL A CA 1
ATOM 2272 C C . VAL A 1 290 ? 30.924 0.050 -9.754 1.00 81.62 290 VAL A C 1
ATOM 2274 O O . VAL A 1 290 ? 31.074 1.268 -9.808 1.00 81.62 290 VAL A O 1
ATOM 2277 N N . GLU A 1 291 ? 31.937 -0.785 -9.506 1.00 77.00 291 GLU A N 1
ATOM 2278 C CA . GLU A 1 291 ? 33.289 -0.366 -9.117 1.00 77.00 291 GLU A CA 1
ATOM 2279 C C . GLU A 1 291 ? 33.229 0.610 -7.917 1.00 77.00 291 GLU A C 1
ATOM 2281 O O . GLU A 1 291 ? 32.607 0.304 -6.899 1.00 77.00 291 GLU A O 1
ATOM 2286 N N . SER A 1 292 ? 33.840 1.797 -8.017 1.00 76.81 292 SER A N 1
ATOM 2287 C CA . SER A 1 292 ? 33.719 2.887 -7.033 1.00 76.81 292 SER A CA 1
ATOM 2288 C C . SER A 1 292 ? 32.658 3.928 -7.426 1.00 76.81 292 SER A C 1
ATOM 2290 O O . SER A 1 292 ? 32.803 5.116 -7.129 1.00 76.81 292 SER A O 1
ATOM 2292 N N . GLY A 1 293 ? 31.635 3.507 -8.172 1.00 80.75 293 GLY A N 1
ATOM 2293 C CA . GLY A 1 293 ? 30.572 4.364 -8.682 1.00 80.75 293 GLY A CA 1
ATOM 2294 C C . GLY A 1 293 ? 29.682 4.962 -7.580 1.00 80.75 293 GLY A C 1
ATOM 2295 O O . GLY A 1 293 ? 29.554 4.399 -6.489 1.00 80.75 293 GLY A O 1
ATOM 2296 N N . PRO A 1 294 ? 29.022 6.103 -7.852 1.00 85.00 294 PRO A N 1
ATOM 2297 C CA . PRO A 1 294 ? 28.209 6.831 -6.870 1.00 85.00 294 PRO A CA 1
ATOM 2298 C C . PRO A 1 294 ? 26.997 6.045 -6.339 1.00 85.00 294 PRO A C 1
ATOM 2300 O O . PRO A 1 294 ? 26.479 6.360 -5.270 1.00 85.00 294 PRO A O 1
ATOM 2303 N N . ASN A 1 295 ? 26.554 5.020 -7.063 1.00 87.06 295 ASN A N 1
ATOM 2304 C CA . ASN A 1 295 ? 25.440 4.135 -6.728 1.00 87.06 295 ASN A CA 1
ATOM 2305 C C . ASN A 1 295 ? 25.855 2.902 -5.902 1.00 87.06 295 ASN A C 1
ATOM 2307 O O . ASN A 1 295 ? 24.996 2.078 -5.587 1.00 87.06 295 ASN A O 1
ATOM 2311 N N . LEU A 1 296 ? 27.127 2.760 -5.508 1.00 87.12 296 LEU A N 1
ATOM 2312 C CA . LEU A 1 296 ? 27.568 1.659 -4.640 1.00 87.12 296 LEU A CA 1
ATOM 2313 C C . LEU A 1 296 ? 26.772 1.564 -3.320 1.00 87.12 296 LEU A C 1
ATOM 2315 O O . LEU A 1 296 ? 26.382 0.450 -2.966 1.00 87.12 296 LEU A O 1
ATOM 2319 N N . PRO A 1 297 ? 26.428 2.672 -2.626 1.00 87.62 297 PRO A N 1
ATOM 2320 C CA . PRO A 1 297 ? 25.610 2.601 -1.413 1.00 87.62 297 PRO A CA 1
ATOM 2321 C C . PRO A 1 297 ? 24.209 2.015 -1.645 1.00 87.62 297 PRO A C 1
ATOM 2323 O O . PRO A 1 297 ? 23.672 1.334 -0.771 1.00 87.62 297 PRO A O 1
ATOM 2326 N N . LEU A 1 298 ? 23.616 2.245 -2.824 1.00 88.19 298 LEU A N 1
ATOM 2327 C CA . LEU A 1 298 ? 22.329 1.647 -3.195 1.00 88.19 298 LEU A CA 1
ATOM 2328 C C . LEU A 1 298 ? 22.453 0.123 -3.291 1.00 88.19 298 LEU A C 1
ATOM 2330 O O . LEU A 1 298 ? 21.603 -0.588 -2.767 1.00 88.19 298 LEU A O 1
ATOM 2334 N N . LEU A 1 299 ? 23.526 -0.372 -3.916 1.00 88.44 299 LEU A N 1
ATOM 2335 C CA . LEU A 1 299 ? 23.788 -1.806 -4.022 1.00 88.44 299 LEU A CA 1
ATOM 2336 C C . LEU A 1 299 ? 24.072 -2.435 -2.649 1.00 88.44 299 LEU A 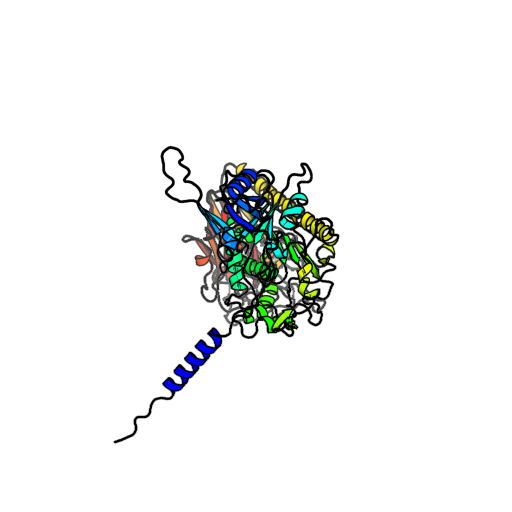C 1
ATOM 2338 O O . LEU A 1 299 ? 23.505 -3.473 -2.327 1.00 88.44 299 LEU A O 1
ATOM 2342 N N . GLN A 1 300 ? 24.891 -1.784 -1.820 1.00 88.31 300 GLN A N 1
ATOM 2343 C CA . GLN A 1 300 ? 25.201 -2.241 -0.458 1.00 88.31 300 GLN A CA 1
ATOM 2344 C C . GLN A 1 300 ? 23.965 -2.297 0.449 1.00 88.31 300 GLN A C 1
ATOM 2346 O O . GLN A 1 300 ? 23.902 -3.125 1.351 1.00 88.31 300 GLN A O 1
ATOM 2351 N N . SER A 1 301 ? 22.946 -1.474 0.186 1.00 86.50 301 SER A N 1
ATOM 2352 C CA . SER A 1 301 ? 21.670 -1.526 0.916 1.00 86.50 301 SER A CA 1
ATOM 2353 C C . SER A 1 301 ? 20.890 -2.829 0.679 1.00 86.50 301 SER A C 1
ATOM 2355 O O . SER A 1 301 ? 19.925 -3.095 1.394 1.00 86.50 301 SER A O 1
ATOM 2357 N N . LEU A 1 302 ? 21.285 -3.637 -0.311 1.00 88.19 302 LEU A N 1
ATOM 2358 C CA . LEU A 1 302 ? 20.705 -4.951 -0.601 1.00 88.19 302 LEU A CA 1
ATOM 2359 C C . LEU A 1 302 ? 21.482 -6.108 0.041 1.00 88.19 302 LEU A C 1
ATOM 2361 O O . LEU A 1 302 ? 21.032 -7.247 -0.049 1.00 88.19 302 LEU A O 1
ATOM 2365 N N . ASP A 1 303 ? 22.635 -5.843 0.656 1.00 86.62 303 ASP A N 1
ATOM 2366 C CA . ASP A 1 303 ? 23.466 -6.868 1.287 1.00 86.62 303 ASP A CA 1
ATOM 2367 C C . ASP A 1 303 ? 22.836 -7.395 2.589 1.00 86.62 303 ASP A C 1
ATOM 2369 O O . ASP A 1 303 ? 22.146 -6.669 3.311 1.00 86.62 303 ASP A O 1
ATOM 2373 N N . ARG A 1 304 ? 23.115 -8.661 2.918 1.00 73.00 304 ARG A N 1
ATOM 2374 C CA . ARG A 1 304 ? 22.619 -9.343 4.125 1.00 73.00 304 ARG A CA 1
ATOM 2375 C C . ARG A 1 304 ? 23.204 -8.780 5.417 1.00 73.00 304 ARG A C 1
ATOM 2377 O O . ARG A 1 304 ? 22.553 -8.823 6.454 1.00 73.00 304 ARG A O 1
ATOM 2384 N N . LEU A 1 305 ? 24.446 -8.296 5.381 1.00 62.03 305 LEU A N 1
ATOM 2385 C CA . LEU A 1 305 ? 25.231 -8.028 6.591 1.00 62.03 305 LEU A CA 1
ATOM 2386 C C . LEU A 1 305 ? 25.192 -6.566 7.068 1.00 62.03 305 LEU A C 1
ATOM 2388 O O . LEU A 1 305 ? 25.721 -6.275 8.140 1.00 62.03 305 LEU A O 1
ATOM 2392 N N . GLY A 1 306 ? 24.585 -5.642 6.311 1.00 55.91 306 GLY A N 1
ATOM 2393 C CA . GLY A 1 306 ? 24.786 -4.202 6.547 1.00 55.91 306 GLY A CA 1
ATOM 2394 C C . GLY A 1 306 ? 23.586 -3.278 6.346 1.00 55.91 306 GLY A C 1
ATOM 2395 O O . GLY A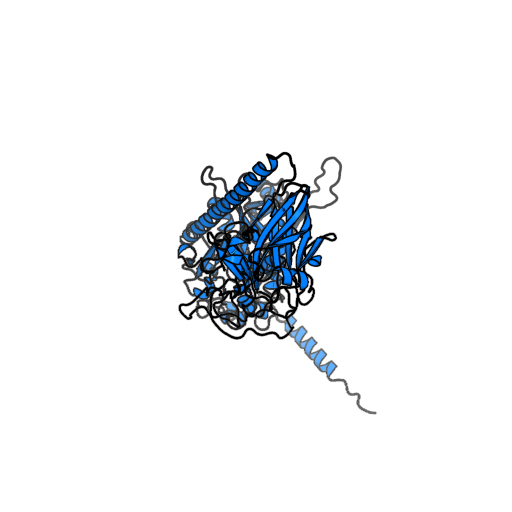 1 306 ? 23.735 -2.063 6.482 1.00 55.91 306 GLY A O 1
ATOM 2396 N N . SER A 1 307 ? 22.402 -3.799 6.024 1.00 68.62 307 SER A N 1
ATOM 2397 C CA . SER A 1 307 ? 21.279 -2.957 5.607 1.00 68.62 307 SER A CA 1
ATOM 2398 C C . SER A 1 307 ? 20.358 -2.544 6.762 1.00 68.62 307 SER A C 1
ATOM 2400 O O . SER A 1 307 ? 19.564 -3.333 7.272 1.00 68.62 307 SER A O 1
ATOM 2402 N N . GLN A 1 308 ? 20.421 -1.265 7.148 1.00 64.56 308 GLN A N 1
ATOM 2403 C CA . GLN A 1 308 ? 19.489 -0.666 8.117 1.00 64.56 308 GLN A CA 1
ATOM 2404 C C . GLN A 1 308 ? 18.053 -0.589 7.578 1.00 64.56 308 GLN A C 1
ATOM 2406 O O . GLN A 1 308 ? 17.097 -0.661 8.342 1.00 64.56 308 GLN A O 1
ATOM 2411 N N . ILE A 1 309 ? 17.881 -0.463 6.260 1.00 70.38 309 ILE A N 1
ATOM 2412 C CA . ILE A 1 309 ? 16.548 -0.372 5.657 1.00 70.38 309 ILE A CA 1
ATOM 2413 C C . ILE A 1 309 ? 15.807 -1.709 5.696 1.00 70.38 309 ILE A C 1
ATOM 2415 O O . ILE A 1 309 ? 14.595 -1.735 5.892 1.00 70.38 309 ILE A O 1
ATOM 2419 N N . ILE A 1 310 ? 16.536 -2.821 5.579 1.00 77.06 310 ILE A N 1
ATOM 2420 C CA . ILE A 1 310 ? 15.981 -4.163 5.760 1.00 77.06 310 ILE A CA 1
ATOM 2421 C C . ILE A 1 310 ? 15.492 -4.336 7.203 1.00 77.06 310 ILE A C 1
ATOM 2423 O O . ILE A 1 310 ? 14.325 -4.657 7.418 1.00 77.06 310 ILE A O 1
ATOM 2427 N N . SER A 1 311 ? 16.334 -4.024 8.192 1.00 67.56 311 SER A N 1
ATOM 2428 C CA . SER A 1 311 ? 16.000 -4.239 9.606 1.00 67.56 311 SER A CA 1
ATOM 2429 C C . SER A 1 311 ? 14.873 -3.333 10.120 1.00 67.56 311 SER A C 1
ATOM 2431 O O . SER A 1 311 ? 14.022 -3.776 10.894 1.00 67.56 311 SER A O 1
ATOM 2433 N N . VAL A 1 312 ? 14.832 -2.068 9.688 1.00 67.19 312 VAL A N 1
ATOM 2434 C CA . VAL A 1 312 ? 13.719 -1.150 9.986 1.00 67.19 312 VAL A CA 1
ATOM 2435 C C . VAL A 1 312 ? 12.456 -1.597 9.251 1.00 67.19 312 VAL A C 1
ATOM 2437 O O . VAL A 1 312 ? 11.379 -1.665 9.848 1.00 67.19 312 VAL A O 1
ATOM 2440 N N . GLY A 1 313 ? 12.598 -1.976 7.979 1.00 69.38 313 GLY A N 1
ATOM 2441 C CA . GLY A 1 313 ? 11.507 -2.469 7.150 1.00 69.38 313 GLY A CA 1
ATOM 2442 C C . GLY A 1 313 ? 10.798 -3.679 7.754 1.00 69.38 313 GLY A C 1
ATOM 2443 O O . GLY A 1 313 ? 9.573 -3.730 7.736 1.00 69.38 313 GLY A O 1
ATOM 2444 N N . GLU A 1 314 ? 11.527 -4.629 8.338 1.00 72.31 314 GLU A N 1
ATOM 2445 C CA . GLU A 1 314 ? 10.945 -5.809 8.994 1.00 72.31 314 GLU A CA 1
ATOM 2446 C C . GLU A 1 314 ? 10.033 -5.475 10.171 1.00 72.31 314 GLU A C 1
ATOM 2448 O O . GLU A 1 314 ? 8.974 -6.084 10.328 1.00 72.31 314 GLU A O 1
ATOM 2453 N N . LYS A 1 315 ? 10.429 -4.501 10.992 1.00 70.88 315 LYS A N 1
ATOM 2454 C CA . LYS A 1 315 ? 9.682 -4.135 12.200 1.00 70.88 315 LYS A CA 1
ATOM 2455 C C . LYS A 1 315 ? 8.446 -3.305 11.878 1.00 70.88 315 LYS A C 1
ATOM 2457 O O . LYS A 1 315 ? 7.405 -3.485 12.501 1.00 70.88 315 LYS A O 1
ATOM 2462 N N . GLU A 1 316 ? 8.562 -2.392 10.919 1.00 78.94 316 GLU A N 1
ATOM 2463 C CA . GLU A 1 316 ? 7.552 -1.354 10.696 1.00 78.94 316 GLU A CA 1
ATOM 2464 C C . GLU A 1 316 ? 6.571 -1.688 9.570 1.00 78.94 316 GLU A C 1
ATOM 2466 O O . GLU A 1 316 ? 5.409 -1.286 9.627 1.00 78.94 316 GLU A O 1
ATOM 2471 N N . PHE A 1 317 ? 6.995 -2.457 8.563 1.00 85.25 317 PHE A N 1
ATOM 2472 C CA . PHE A 1 317 ? 6.138 -2.818 7.433 1.00 85.25 317 PHE A CA 1
ATOM 2473 C C . PHE A 1 317 ? 4.863 -3.578 7.837 1.00 85.25 317 PHE A C 1
ATOM 2475 O O . PHE A 1 317 ? 3.804 -3.245 7.305 1.00 85.25 317 PHE A O 1
ATOM 2482 N N . PRO A 1 318 ? 4.892 -4.548 8.780 1.00 83.12 318 PRO A N 1
ATOM 2483 C CA . PRO A 1 318 ? 3.668 -5.210 9.222 1.00 83.12 318 PRO A CA 1
ATOM 2484 C C . PRO A 1 318 ? 2.646 -4.237 9.820 1.00 83.12 318 PRO A C 1
ATOM 2486 O O . PRO A 1 318 ? 1.455 -4.399 9.580 1.00 83.12 318 PRO A O 1
ATOM 2489 N N . ALA A 1 319 ? 3.101 -3.212 10.552 1.00 78.06 319 ALA A N 1
ATOM 2490 C CA . ALA A 1 319 ? 2.217 -2.204 11.133 1.00 78.06 319 ALA A CA 1
ATOM 2491 C C . ALA A 1 319 ? 1.546 -1.338 10.055 1.00 78.06 319 ALA A C 1
ATOM 2493 O O . ALA A 1 319 ? 0.366 -1.017 10.186 1.00 78.06 319 ALA A O 1
ATOM 2494 N N . ALA A 1 320 ? 2.263 -1.030 8.967 1.00 81.50 320 ALA A N 1
ATOM 2495 C CA . ALA A 1 320 ? 1.731 -0.256 7.846 1.00 81.50 320 ALA A CA 1
ATOM 2496 C C . ALA A 1 320 ? 0.589 -0.961 7.091 1.00 81.50 320 ALA A C 1
ATOM 2498 O O . ALA A 1 320 ? -0.197 -0.298 6.424 1.00 81.50 320 ALA A O 1
ATOM 2499 N N . LEU A 1 321 ? 0.489 -2.288 7.190 1.00 82.88 321 LEU A N 1
ATOM 2500 C CA . LEU A 1 321 ? -0.475 -3.105 6.449 1.00 82.88 321 LEU A CA 1
ATOM 2501 C C . LEU A 1 321 ? -1.653 -3.628 7.286 1.00 82.88 321 LEU A C 1
ATOM 2503 O O . LEU A 1 321 ? -2.468 -4.396 6.771 1.00 82.88 321 LEU A O 1
ATOM 2507 N N . GLY A 1 322 ? -1.748 -3.231 8.556 1.00 78.00 322 GLY A N 1
ATOM 2508 C CA . GLY A 1 322 ? -2.832 -3.649 9.443 1.00 78.00 322 GLY A CA 1
ATOM 2509 C C . GLY A 1 322 ? -2.689 -5.070 10.007 1.00 78.00 322 GLY A C 1
ATOM 2510 O O . GLY A 1 322 ? -1.615 -5.681 10.000 1.00 78.00 322 GLY A O 1
ATOM 2511 N N . GLY A 1 323 ? -3.778 -5.563 10.590 1.00 72.62 323 GLY A N 1
ATOM 2512 C CA . GLY A 1 323 ? -3.901 -6.893 11.175 1.00 72.62 323 GLY A CA 1
ATOM 2513 C C . GLY A 1 323 ? -4.219 -7.993 10.160 1.00 72.62 323 GLY A C 1
ATOM 2514 O O . GLY A 1 323 ? -4.167 -7.810 8.945 1.00 72.62 323 GLY A O 1
ATOM 2515 N N . GLU A 1 324 ? -4.532 -9.176 10.684 1.00 76.50 324 GLU A N 1
ATOM 2516 C CA . GLU A 1 324 ? -4.986 -10.308 9.878 1.00 76.50 324 GLU A CA 1
ATOM 2517 C C . GLU A 1 324 ? -6.313 -9.966 9.181 1.00 76.50 324 GLU A C 1
ATOM 2519 O O . GLU A 1 324 ? -7.256 -9.516 9.826 1.00 76.50 324 GLU A O 1
ATOM 2524 N N . GLY A 1 325 ? -6.366 -10.159 7.860 1.00 76.50 325 GLY A N 1
ATOM 2525 C CA . GLY A 1 325 ? -7.534 -9.850 7.026 1.00 76.50 325 GLY A CA 1
ATOM 2526 C C . GLY A 1 325 ? -7.538 -8.452 6.392 1.00 76.50 325 GLY A C 1
ATOM 2527 O O . GLY A 1 325 ? -8.181 -8.280 5.358 1.00 76.50 325 GLY A O 1
ATOM 2528 N N . ASP A 1 326 ? -6.773 -7.492 6.928 1.00 80.69 326 ASP A N 1
ATOM 2529 C CA . ASP A 1 326 ? -6.703 -6.123 6.380 1.00 80.69 326 ASP A CA 1
ATOM 2530 C C . ASP A 1 326 ? -5.966 -6.072 5.031 1.00 80.69 326 ASP A C 1
ATOM 2532 O O . ASP A 1 326 ? -6.253 -5.238 4.171 1.00 80.69 326 ASP A O 1
ATOM 2536 N N . SER A 1 327 ? -5.006 -6.978 4.843 1.00 90.94 327 SER A N 1
ATOM 2537 C CA . SER A 1 327 ? -4.208 -7.107 3.625 1.00 90.94 327 SER A CA 1
ATOM 2538 C C . SER A 1 327 ? -3.639 -8.515 3.467 1.00 90.94 327 SER A C 1
ATOM 2540 O O . SER A 1 327 ? -3.384 -9.218 4.449 1.00 90.94 327 SER A O 1
ATOM 2542 N N . GLU A 1 328 ? -3.358 -8.907 2.228 1.00 92.75 328 GLU A N 1
ATOM 2543 C CA . GLU A 1 328 ? -2.844 -10.225 1.864 1.00 92.75 328 GLU A CA 1
ATOM 2544 C C . GLU A 1 328 ? -1.561 -10.112 1.026 1.00 92.75 328 GLU A C 1
ATOM 2546 O O . GLU A 1 328 ? -1.497 -9.366 0.044 1.00 92.75 328 GLU A O 1
ATOM 2551 N N . ILE A 1 329 ? -0.531 -10.876 1.400 1.00 94.81 329 ILE A N 1
ATOM 2552 C CA . ILE A 1 329 ? 0.732 -10.947 0.663 1.00 94.81 329 ILE A CA 1
ATOM 2553 C C . ILE A 1 329 ? 0.927 -12.356 0.099 1.00 94.81 329 ILE A C 1
ATOM 2555 O O . ILE A 1 329 ? 0.691 -13.362 0.772 1.00 94.81 329 ILE A O 1
ATOM 2559 N N . VAL A 1 330 ? 1.386 -12.419 -1.149 1.00 95.88 330 VAL A N 1
ATOM 2560 C CA . VAL A 1 330 ? 1.853 -13.639 -1.807 1.00 95.88 330 VAL A CA 1
ATOM 2561 C C . VAL A 1 330 ? 3.317 -13.460 -2.193 1.00 95.88 330 VAL A C 1
ATOM 2563 O O . VAL A 1 330 ? 3.701 -12.447 -2.778 1.00 95.88 330 VAL A O 1
ATOM 2566 N N . TYR A 1 331 ? 4.132 -14.462 -1.890 1.00 96.69 331 TYR A N 1
ATOM 2567 C CA . TYR A 1 331 ? 5.566 -14.467 -2.126 1.00 96.69 331 TYR A CA 1
ATOM 2568 C C . TYR A 1 331 ? 5.936 -15.513 -3.175 1.00 96.69 331 TYR A C 1
ATOM 2570 O O . TYR A 1 331 ? 5.627 -16.698 -3.048 1.00 96.69 331 TYR A O 1
ATOM 2578 N N . PHE A 1 332 ? 6.661 -15.077 -4.190 1.00 97.38 332 PHE A N 1
ATOM 2579 C CA . PHE A 1 332 ? 7.241 -15.911 -5.225 1.00 97.38 332 PHE A CA 1
ATOM 2580 C C . PHE A 1 332 ? 8.756 -15.936 -5.051 1.00 97.38 332 PHE A C 1
ATOM 2582 O O . PHE A 1 332 ? 9.373 -14.879 -4.907 1.00 97.38 332 PHE A O 1
ATOM 2589 N N . TYR A 1 333 ? 9.368 -17.118 -5.083 1.00 96.56 333 TYR A N 1
ATOM 2590 C CA . TYR A 1 333 ? 10.815 -17.276 -4.907 1.00 96.56 333 TYR A CA 1
ATOM 2591 C C . TYR A 1 333 ? 11.446 -18.063 -6.057 1.00 96.56 333 TYR A C 1
ATOM 2593 O O . TYR A 1 333 ? 10.798 -18.903 -6.682 1.00 96.56 333 TYR A O 1
ATOM 2601 N N . GLU A 1 334 ? 12.706 -17.748 -6.363 1.00 96.25 334 GLU A N 1
ATOM 2602 C CA . GLU A 1 334 ? 13.464 -18.427 -7.414 1.00 96.25 334 GLU A CA 1
ATOM 2603 C C . GLU A 1 334 ? 13.885 -19.838 -6.987 1.00 96.25 334 GLU A C 1
ATOM 2605 O O . GLU A 1 334 ? 14.209 -20.084 -5.824 1.00 96.25 334 GLU A O 1
ATOM 2610 N N . THR A 1 335 ? 13.910 -20.770 -7.942 1.00 96.25 335 THR A N 1
ATOM 2611 C CA . THR A 1 335 ? 14.427 -22.133 -7.719 1.00 96.25 335 THR A CA 1
ATOM 2612 C C . THR A 1 335 ? 15.524 -22.533 -8.707 1.00 96.25 335 THR A C 1
ATOM 2614 O O . THR A 1 335 ? 15.930 -23.694 -8.728 1.00 96.25 335 THR A O 1
ATOM 2617 N N . HIS A 1 336 ? 16.025 -21.595 -9.517 1.00 95.19 336 HIS A N 1
ATOM 2618 C CA . HIS A 1 336 ? 17.225 -21.791 -10.332 1.00 95.19 336 HIS A CA 1
ATOM 2619 C C . HIS A 1 336 ? 18.289 -20.750 -10.008 1.00 95.19 336 HIS A C 1
ATOM 2621 O O . HIS A 1 336 ? 17.994 -19.577 -9.806 1.00 95.19 336 HIS A O 1
ATOM 2627 N N . VAL A 1 337 ? 19.547 -21.179 -10.056 1.00 92.25 337 VAL A N 1
ATOM 2628 C CA . VAL A 1 337 ? 20.701 -20.286 -9.941 1.00 92.25 337 VAL A CA 1
ATOM 2629 C C . VAL A 1 337 ? 20.787 -19.339 -11.140 1.00 92.25 337 VAL A C 1
ATOM 2631 O O . VAL A 1 337 ? 20.602 -19.740 -12.290 1.00 92.25 337 VAL A O 1
ATOM 2634 N N . SER A 1 338 ? 21.086 -18.072 -10.875 1.00 87.75 338 SER A N 1
ATOM 2635 C CA . SER A 1 338 ? 21.302 -17.047 -11.891 1.00 87.75 338 SER A CA 1
ATOM 2636 C C . SER A 1 338 ? 22.761 -17.053 -12.353 1.00 87.75 338 SER A C 1
ATOM 2638 O O . SER A 1 338 ? 23.650 -17.152 -11.508 1.00 87.75 338 SER A O 1
ATOM 2640 N N . PRO A 1 339 ? 23.055 -16.900 -13.657 1.00 86.19 339 PRO A N 1
ATOM 2641 C CA . PRO A 1 339 ? 24.414 -16.578 -14.080 1.00 86.19 339 PRO A CA 1
ATOM 2642 C C . PRO A 1 339 ? 24.842 -15.237 -13.469 1.00 86.19 339 PRO A C 1
ATOM 2644 O O . PRO A 1 339 ? 24.013 -14.336 -13.317 1.00 86.19 339 PRO A O 1
ATOM 2647 N N . THR A 1 340 ? 26.118 -15.100 -13.123 1.00 84.25 340 THR A N 1
ATOM 2648 C CA . THR A 1 340 ? 26.665 -13.876 -12.521 1.00 84.25 340 THR A CA 1
ATOM 2649 C C . THR A 1 340 ? 27.464 -13.062 -13.535 1.00 84.25 340 THR A C 1
ATOM 2651 O O . THR A 1 340 ? 27.844 -13.568 -14.593 1.00 84.25 340 THR A O 1
ATOM 2654 N N . ALA A 1 341 ? 27.678 -11.777 -13.248 1.00 79.94 341 ALA A N 1
ATOM 2655 C CA . ALA A 1 341 ? 28.402 -10.893 -14.152 1.00 79.94 341 ALA A CA 1
ATOM 2656 C C . ALA A 1 341 ? 29.920 -11.127 -14.085 1.00 79.94 341 ALA A C 1
ATOM 2658 O O . ALA A 1 341 ? 30.500 -11.232 -13.004 1.00 79.94 341 ALA A O 1
ATOM 2659 N N . GLN A 1 342 ? 30.563 -11.158 -15.248 1.00 81.69 342 GLN A N 1
ATOM 2660 C CA . GLN A 1 342 ? 32.008 -11.262 -15.430 1.00 81.69 342 GLN A CA 1
ATOM 2661 C C . GLN A 1 342 ? 32.422 -10.410 -16.641 1.00 81.69 342 GLN A C 1
ATOM 2663 O O . GLN A 1 342 ? 31.648 -10.277 -17.586 1.00 81.69 342 GLN A O 1
ATOM 2668 N N . LYS A 1 343 ? 33.615 -9.797 -16.621 1.00 77.75 343 LYS A N 1
ATOM 2669 C CA . LYS A 1 343 ? 34.141 -9.101 -17.809 1.00 77.75 343 LYS A CA 1
ATOM 2670 C C . LYS A 1 343 ? 34.680 -10.122 -18.817 1.00 77.75 343 LYS A C 1
ATOM 2672 O O . LYS A 1 343 ? 35.406 -11.034 -18.418 1.00 77.75 343 LYS A O 1
ATOM 2677 N N . ASP A 1 344 ? 34.340 -9.949 -20.091 1.00 80.25 344 ASP A N 1
ATOM 2678 C CA . ASP A 1 344 ? 34.960 -10.666 -21.209 1.00 80.25 344 ASP A CA 1
ATOM 2679 C C . ASP A 1 344 ? 36.409 -10.181 -21.453 1.00 80.25 344 ASP A C 1
ATOM 2681 O O . ASP A 1 344 ? 36.894 -9.238 -20.817 1.00 80.25 344 ASP A O 1
ATOM 2685 N N . GLU A 1 345 ? 37.118 -10.812 -22.395 1.00 80.56 345 GLU A N 1
ATOM 2686 C CA . GLU A 1 345 ? 38.492 -10.429 -22.771 1.00 80.56 345 GLU A CA 1
ATOM 2687 C C . GLU A 1 345 ? 38.594 -8.994 -23.330 1.00 80.56 345 GLU A C 1
ATOM 2689 O O . GLU A 1 345 ? 39.669 -8.392 -23.310 1.00 80.56 345 GLU A O 1
ATOM 2694 N N . ALA A 1 346 ? 37.481 -8.424 -23.804 1.00 77.25 346 ALA A N 1
ATOM 2695 C CA . ALA A 1 346 ? 37.387 -7.071 -24.345 1.00 77.25 346 ALA A CA 1
ATOM 2696 C C . ALA A 1 346 ? 36.993 -6.015 -23.287 1.00 77.25 346 ALA A C 1
ATOM 2698 O O . ALA A 1 346 ? 36.977 -4.820 -23.592 1.00 77.25 346 ALA A O 1
ATOM 2699 N N . GLY A 1 347 ? 36.720 -6.428 -22.045 1.00 73.94 347 GLY A N 1
ATOM 2700 C CA . GLY A 1 347 ? 36.328 -5.561 -20.935 1.00 73.94 347 GLY A CA 1
ATOM 2701 C C . GLY A 1 347 ? 34.827 -5.262 -20.839 1.00 73.94 347 GLY A C 1
ATOM 2702 O O . GLY A 1 347 ? 34.446 -4.422 -20.020 1.00 73.94 347 GLY A O 1
ATOM 2703 N N . ASN A 1 348 ? 33.977 -5.925 -21.627 1.00 74.81 348 ASN A N 1
ATOM 2704 C CA . ASN A 1 348 ? 32.521 -5.794 -21.555 1.00 74.81 348 ASN A CA 1
ATOM 2705 C C . ASN A 1 348 ? 31.938 -6.733 -20.497 1.00 74.81 348 ASN A C 1
ATOM 2707 O O . ASN A 1 348 ? 32.425 -7.841 -20.294 1.00 74.81 348 ASN A O 1
ATOM 2711 N N . TRP A 1 349 ? 30.859 -6.309 -19.840 1.00 73.94 349 TRP A N 1
ATOM 2712 C CA . TRP A 1 349 ? 30.143 -7.146 -18.878 1.00 73.94 349 TRP A CA 1
ATOM 2713 C C . TRP A 1 349 ? 29.273 -8.193 -19.575 1.00 73.94 349 TRP A C 1
ATOM 2715 O O . TRP A 1 349 ? 28.342 -7.845 -20.302 1.00 73.94 349 TRP A O 1
ATOM 2725 N N . GLU A 1 350 ? 29.516 -9.464 -19.269 1.00 77.06 350 GLU A N 1
ATOM 2726 C CA . GLU A 1 350 ? 28.706 -10.600 -19.699 1.00 77.06 350 GLU A CA 1
ATOM 2727 C C . GLU A 1 350 ? 28.180 -11.400 -18.501 1.00 77.06 350 GLU A C 1
ATOM 2729 O O . GLU A 1 350 ? 28.778 -11.434 -17.429 1.00 77.06 350 GLU A O 1
ATOM 2734 N N . MET A 1 351 ? 27.046 -12.080 -18.679 1.00 79.81 351 MET A N 1
ATOM 2735 C CA . MET A 1 351 ? 26.453 -12.957 -17.659 1.00 79.81 351 MET A CA 1
ATOM 2736 C C . MET A 1 351 ? 27.000 -14.386 -17.799 1.00 79.81 351 MET A C 1
ATOM 2738 O O . MET A 1 351 ? 26.240 -15.327 -18.026 1.00 79.81 351 MET A O 1
ATOM 2742 N N . THR A 1 352 ? 28.324 -14.529 -17.751 1.00 81.75 352 THR A N 1
ATOM 2743 C CA . THR A 1 352 ? 29.064 -15.794 -17.945 1.00 81.75 352 THR A CA 1
ATOM 2744 C C . THR A 1 352 ? 29.787 -16.271 -16.682 1.00 81.75 352 THR A C 1
ATOM 2746 O O . THR A 1 352 ? 30.394 -17.341 -16.688 1.00 81.75 352 THR A O 1
ATOM 2749 N N . GLY A 1 353 ? 29.685 -15.515 -15.587 1.00 82.56 353 GLY A N 1
ATOM 2750 C CA . GLY A 1 353 ? 30.277 -15.856 -14.301 1.00 82.56 353 GLY A CA 1
ATOM 2751 C C . GLY A 1 353 ? 29.622 -17.064 -13.624 1.00 82.56 353 GLY A C 1
ATOM 2752 O O . GLY A 1 353 ? 28.601 -17.601 -14.068 1.00 82.56 353 GLY A O 1
ATOM 2753 N N . ARG A 1 354 ? 30.210 -17.486 -12.497 1.00 86.69 354 ARG A N 1
ATOM 2754 C CA . ARG A 1 354 ? 29.745 -18.628 -11.694 1.00 86.69 354 ARG A CA 1
ATOM 2755 C C . ARG A 1 354 ? 28.256 -18.483 -11.336 1.00 86.69 354 ARG A C 1
ATOM 2757 O O . ARG A 1 354 ? 27.904 -17.492 -10.702 1.00 86.69 354 ARG A O 1
ATOM 2764 N N . PRO A 1 355 ? 27.387 -19.450 -11.671 1.00 89.69 355 PRO A N 1
ATOM 2765 C CA . PRO A 1 355 ? 25.978 -19.357 -11.315 1.00 89.69 355 PRO A CA 1
ATOM 2766 C C . PRO A 1 355 ? 25.752 -19.368 -9.800 1.00 89.69 355 PRO A C 1
ATOM 2768 O O . PRO A 1 355 ? 26.335 -20.193 -9.092 1.00 89.69 355 PRO A O 1
ATOM 2771 N N . GLU A 1 356 ? 24.871 -18.495 -9.313 1.00 89.12 356 GLU A N 1
ATOM 2772 C CA . GLU A 1 356 ? 24.525 -18.373 -7.897 1.00 89.12 356 GLU A CA 1
ATOM 2773 C C . GLU A 1 356 ? 23.027 -18.141 -7.675 1.00 89.12 356 GLU A C 1
ATOM 2775 O O . GLU A 1 356 ? 22.352 -17.496 -8.475 1.00 89.12 356 GLU A O 1
ATOM 2780 N N . LEU A 1 357 ? 22.505 -18.658 -6.560 1.00 90.81 357 LEU A N 1
ATOM 2781 C CA . LEU A 1 357 ? 21.193 -18.262 -6.048 1.00 90.81 357 LEU A CA 1
ATOM 2782 C C . LEU A 1 357 ? 21.345 -16.884 -5.394 1.00 90.81 357 LEU A C 1
ATOM 2784 O O . LEU A 1 357 ? 22.121 -16.751 -4.442 1.00 90.81 357 LEU A O 1
ATOM 2788 N N . LEU A 1 358 ? 20.665 -15.870 -5.928 1.00 91.00 358 LEU A N 1
ATOM 2789 C CA . LEU A 1 358 ? 20.867 -14.483 -5.510 1.00 91.00 358 LEU A CA 1
ATOM 2790 C C . LEU A 1 358 ? 20.059 -14.175 -4.251 1.00 91.00 358 LEU A C 1
ATOM 2792 O O . LEU A 1 358 ? 20.571 -13.549 -3.320 1.00 91.00 358 LEU A O 1
ATOM 2796 N N . VAL A 1 359 ? 18.816 -14.655 -4.211 1.00 92.94 359 VAL A N 1
ATOM 2797 C CA . VAL A 1 359 ? 17.894 -14.507 -3.086 1.00 92.94 359 VAL A CA 1
ATOM 2798 C C . VAL A 1 359 ? 17.420 -15.896 -2.679 1.00 92.94 359 VAL A C 1
ATOM 2800 O O . VAL A 1 359 ? 16.783 -16.598 -3.459 1.00 92.94 359 VAL A O 1
ATOM 2803 N N . ASP A 1 360 ? 17.739 -16.314 -1.455 1.00 91.75 360 ASP A N 1
ATOM 2804 C CA . ASP A 1 360 ? 17.228 -17.589 -0.956 1.00 91.75 360 ASP A CA 1
ATOM 2805 C C . ASP A 1 360 ? 15.743 -17.495 -0.582 1.00 91.75 360 ASP A C 1
ATOM 2807 O O . ASP A 1 360 ? 15.158 -16.414 -0.482 1.00 91.75 360 ASP A O 1
ATOM 2811 N N . GLN A 1 361 ? 15.119 -18.656 -0.393 1.00 93.06 361 GLN A N 1
ATOM 2812 C CA . GLN A 1 361 ? 13.699 -18.744 -0.072 1.00 93.06 361 GLN A CA 1
ATOM 2813 C C . GLN A 1 361 ? 13.348 -18.017 1.233 1.00 93.06 361 GLN A C 1
ATOM 2815 O O . GLN A 1 361 ? 12.265 -17.444 1.331 1.00 93.06 361 GLN A O 1
ATOM 2820 N N . GLU A 1 362 ? 14.235 -18.025 2.227 1.00 90.56 362 GLU A N 1
ATOM 2821 C CA . GLU A 1 362 ? 13.998 -17.358 3.508 1.00 90.56 362 GLU A CA 1
ATOM 2822 C C . GLU A 1 362 ? 13.914 -15.839 3.317 1.00 90.56 362 GLU A C 1
ATOM 2824 O O . GLU A 1 362 ? 12.921 -15.218 3.696 1.00 90.56 362 GLU A O 1
ATOM 2829 N N . SER A 1 363 ? 14.891 -15.257 2.617 1.00 91.81 363 SER A N 1
ATOM 2830 C CA . SER A 1 363 ? 14.906 -13.837 2.268 1.00 91.81 363 SER A CA 1
ATOM 2831 C C . SER A 1 363 ? 13.740 -13.460 1.353 1.00 91.81 363 SER A C 1
ATOM 2833 O O . SER A 1 363 ? 13.098 -12.434 1.568 1.00 91.81 363 SER A O 1
ATOM 2835 N N . ALA A 1 364 ? 13.397 -14.306 0.376 1.00 93.00 364 ALA A N 1
ATOM 2836 C CA . ALA A 1 364 ? 12.293 -14.064 -0.553 1.00 93.00 364 ALA A CA 1
ATOM 2837 C C . ALA A 1 364 ? 10.900 -14.196 0.083 1.00 93.00 364 ALA A C 1
ATOM 2839 O O . ALA A 1 364 ? 9.931 -13.662 -0.457 1.00 93.00 364 ALA A O 1
ATOM 2840 N N . THR A 1 365 ? 10.781 -14.925 1.196 1.00 90.88 365 THR A N 1
ATOM 2841 C CA . THR A 1 365 ? 9.495 -15.264 1.821 1.00 90.88 365 THR A CA 1
ATOM 2842 C C . THR A 1 365 ? 9.455 -14.916 3.307 1.00 90.88 365 THR A C 1
ATOM 2844 O O . THR A 1 365 ? 8.835 -15.637 4.076 1.00 90.88 365 THR A O 1
ATOM 2847 N N . HIS A 1 366 ? 10.092 -13.824 3.735 1.00 81.38 366 HIS A N 1
ATOM 2848 C CA . HIS A 1 366 ? 9.971 -13.313 5.106 1.00 81.38 366 HIS A CA 1
ATOM 2849 C C . HIS A 1 366 ? 8.555 -12.750 5.371 1.00 81.38 366 HIS A C 1
ATOM 2851 O O . HIS A 1 366 ? 8.141 -11.773 4.732 1.00 81.38 366 HIS A O 1
ATOM 2857 N N . ARG A 1 367 ? 7.804 -13.374 6.296 1.00 79.12 367 ARG A N 1
ATOM 2858 C CA . ARG A 1 367 ? 6.331 -13.235 6.416 1.00 79.12 367 ARG A CA 1
ATOM 2859 C C . ARG A 1 367 ? 5.856 -12.671 7.747 1.00 79.12 367 ARG A C 1
ATOM 2861 O O . ARG A 1 367 ? 6.558 -12.742 8.755 1.00 79.12 367 ARG A O 1
ATOM 2868 N N . ARG A 1 368 ? 4.603 -12.203 7.764 1.00 79.44 368 ARG A N 1
ATOM 2869 C CA . ARG A 1 368 ? 3.852 -11.944 9.002 1.00 79.44 368 ARG A CA 1
ATOM 2870 C C . ARG A 1 368 ? 3.389 -13.264 9.633 1.00 79.44 368 ARG A C 1
ATOM 2872 O O . ARG A 1 368 ? 3.334 -14.301 8.975 1.00 79.44 368 ARG A O 1
ATOM 2879 N N . ARG A 1 369 ? 3.026 -13.227 10.921 1.00 72.88 369 ARG A N 1
ATOM 2880 C CA . ARG A 1 369 ? 2.719 -14.433 11.723 1.00 72.88 369 ARG A CA 1
ATOM 2881 C C . ARG A 1 369 ? 1.601 -15.312 11.138 1.00 72.88 369 ARG A C 1
ATOM 2883 O O . ARG A 1 369 ? 1.680 -16.528 11.262 1.00 72.88 369 ARG A O 1
ATOM 2890 N N . TRP A 1 370 ? 0.596 -14.719 10.496 1.00 74.62 370 TRP A N 1
ATOM 2891 C CA . TRP A 1 370 ? -0.561 -15.425 9.922 1.00 74.62 370 TRP A CA 1
ATOM 2892 C C . TRP A 1 370 ? -0.374 -15.851 8.452 1.00 74.62 370 TRP A C 1
ATOM 2894 O O . TRP A 1 370 ? -1.192 -16.583 7.910 1.00 74.62 370 TRP A O 1
ATOM 2904 N N . GLU A 1 371 ? 0.737 -15.486 7.803 1.00 78.62 371 GLU A N 1
ATOM 2905 C CA . GLU A 1 371 ? 1.021 -15.803 6.388 1.00 78.62 371 GLU A CA 1
ATOM 2906 C C . GLU A 1 371 ? 1.857 -17.092 6.221 1.00 78.62 371 GLU A C 1
ATOM 2908 O O . GLU A 1 371 ? 2.542 -17.312 5.219 1.00 78.62 371 GLU A O 1
ATOM 2913 N N . GLY A 1 372 ? 1.830 -17.977 7.222 1.00 66.12 372 GLY A N 1
ATOM 2914 C CA . GLY A 1 372 ? 2.613 -19.219 7.243 1.00 66.12 372 GLY A CA 1
ATOM 2915 C C . GLY A 1 372 ? 2.107 -20.319 6.300 1.00 66.12 372 GLY A C 1
ATOM 2916 O O . GLY A 1 372 ? 2.846 -21.257 6.006 1.00 66.12 372 GLY A O 1
ATOM 2917 N N . GLY A 1 373 ? 0.869 -20.212 5.809 1.00 75.38 373 GLY A N 1
ATOM 2918 C CA . GLY A 1 373 ? 0.240 -21.234 4.972 1.00 75.38 373 GLY A CA 1
ATOM 2919 C C . GLY A 1 373 ? 0.813 -21.334 3.552 1.00 75.38 373 GLY A C 1
ATOM 2920 O O . GLY A 1 373 ? 1.327 -20.363 2.993 1.00 75.38 373 GLY A O 1
ATOM 2921 N N . ALA A 1 374 ? 0.690 -22.517 2.941 1.00 79.94 374 ALA A N 1
ATOM 2922 C CA . ALA A 1 374 ? 1.189 -22.798 1.591 1.00 79.94 374 ALA A CA 1
ATOM 2923 C C . ALA A 1 374 ? 0.548 -21.916 0.502 1.00 79.94 374 ALA A C 1
ATOM 2925 O O . ALA A 1 374 ? 1.138 -21.713 -0.554 1.00 79.94 374 ALA A O 1
ATOM 2926 N N . GLN A 1 375 ? -0.636 -21.355 0.757 1.00 81.88 375 GLN A N 1
ATOM 2927 C CA . GLN A 1 375 ? -1.320 -20.441 -0.156 1.00 81.88 375 GLN A CA 1
ATOM 2928 C C . GLN A 1 375 ? -0.574 -19.114 -0.375 1.00 81.88 375 GLN A C 1
ATOM 2930 O O . GLN A 1 375 ? -0.751 -18.492 -1.420 1.00 81.88 375 GLN A O 1
ATOM 2935 N N . HIS A 1 376 ? 0.281 -18.705 0.569 1.00 86.81 376 HIS A N 1
ATOM 2936 C CA . HIS A 1 376 ? 1.013 -17.438 0.502 1.00 86.81 376 HIS A CA 1
ATOM 2937 C C . HIS A 1 376 ? 2.359 -17.558 -0.199 1.00 86.81 376 HIS A C 1
ATOM 2939 O O . HIS A 1 376 ? 2.988 -16.537 -0.453 1.00 86.81 376 HIS A O 1
ATOM 2945 N N . THR A 1 377 ? 2.830 -18.764 -0.525 1.00 92.25 377 THR A N 1
ATOM 2946 C CA . THR A 1 377 ? 4.145 -18.938 -1.150 1.00 92.25 377 THR A CA 1
ATOM 2947 C C . THR A 1 377 ? 4.119 -19.848 -2.348 1.00 92.25 377 THR A C 1
ATOM 2949 O O . THR A 1 377 ? 3.550 -20.933 -2.296 1.00 92.25 377 THR A O 1
ATOM 2952 N N . CYS A 1 378 ? 4.806 -19.431 -3.403 1.00 94.12 378 CYS A N 1
ATOM 2953 C CA . CYS A 1 378 ? 4.868 -20.166 -4.650 1.00 94.12 378 CYS A CA 1
ATOM 2954 C C . CYS A 1 378 ? 6.318 -20.223 -5.158 1.00 94.12 378 CYS A C 1
ATOM 2956 O O . CYS A 1 378 ? 6.933 -19.171 -5.353 1.00 94.12 378 CYS A O 1
ATOM 2958 N N . PRO A 1 379 ? 6.889 -21.417 -5.382 1.00 95.81 379 PRO A N 1
ATOM 2959 C CA . PRO A 1 379 ? 8.126 -21.519 -6.144 1.00 95.81 379 PRO A CA 1
ATOM 2960 C C . PRO A 1 379 ? 7.875 -21.074 -7.587 1.00 95.81 379 PRO A C 1
ATOM 2962 O O . PRO A 1 379 ? 6.787 -21.292 -8.115 1.00 95.81 379 PRO A O 1
ATOM 2965 N N . ILE A 1 380 ? 8.888 -20.485 -8.219 1.00 96.62 380 ILE A N 1
ATOM 2966 C CA . ILE A 1 380 ? 8.934 -20.289 -9.668 1.00 96.62 380 ILE A CA 1
ATOM 2967 C C . ILE A 1 380 ? 10.195 -20.967 -10.186 1.00 96.62 380 ILE A C 1
ATOM 2969 O O . ILE A 1 380 ? 11.304 -20.603 -9.779 1.00 96.62 380 ILE A O 1
ATOM 2973 N N . ALA A 1 381 ? 10.038 -21.905 -11.123 1.00 96.19 381 ALA A N 1
ATOM 2974 C CA . ALA A 1 381 ? 11.122 -22.671 -11.726 1.00 96.19 381 ALA A CA 1
ATOM 2975 C C . ALA A 1 381 ? 11.963 -21.832 -12.700 1.00 96.19 381 ALA A C 1
ATOM 2977 O O . ALA A 1 381 ? 12.135 -22.163 -13.871 1.00 96.19 381 ALA A O 1
ATOM 2978 N N . ARG A 1 382 ? 12.545 -20.727 -12.212 1.00 95.38 382 ARG A N 1
ATOM 2979 C CA . ARG A 1 382 ? 13.341 -19.754 -12.977 1.00 95.38 382 ARG A CA 1
ATOM 2980 C C . ARG A 1 382 ? 14.426 -19.102 -12.131 1.00 95.38 382 ARG A C 1
ATOM 2982 O O . ARG A 1 382 ? 14.425 -19.202 -10.910 1.00 95.38 382 ARG A O 1
ATOM 2989 N N . THR A 1 383 ? 15.333 -18.420 -12.824 1.00 94.50 383 THR A N 1
ATOM 2990 C CA . THR A 1 383 ? 16.334 -17.532 -12.228 1.00 94.50 383 THR A CA 1
ATOM 2991 C C . THR A 1 383 ? 15.691 -16.223 -11.770 1.00 94.50 383 THR A C 1
ATOM 2993 O O . THR A 1 383 ? 14.683 -15.793 -12.344 1.00 94.50 383 THR A O 1
ATOM 2996 N N . HIS A 1 384 ? 16.333 -15.524 -10.836 1.00 94.06 384 HIS A N 1
ATOM 2997 C CA . HIS A 1 384 ? 15.916 -14.231 -10.285 1.00 94.06 384 HIS A CA 1
ATOM 2998 C C . HIS A 1 384 ? 15.453 -13.214 -11.334 1.00 94.06 384 HIS A C 1
ATOM 3000 O O . HIS A 1 384 ? 14.428 -12.551 -11.191 1.00 94.06 384 HIS A O 1
ATOM 3006 N N . SER A 1 385 ? 16.205 -13.095 -12.431 1.00 89.75 385 SER A N 1
ATOM 3007 C CA . SER A 1 385 ? 15.932 -12.142 -13.515 1.00 89.75 385 SER A CA 1
ATOM 3008 C C . SER A 1 385 ? 14.826 -12.582 -14.484 1.00 89.75 385 SER A C 1
ATOM 3010 O O . SER A 1 385 ? 14.258 -11.738 -15.179 1.00 89.75 385 SER A O 1
ATOM 3012 N N . ASN A 1 386 ? 14.508 -13.879 -14.548 1.00 93.62 386 ASN A N 1
ATOM 3013 C CA . ASN A 1 386 ? 13.507 -14.436 -15.466 1.00 93.62 386 ASN A CA 1
ATOM 3014 C C . ASN A 1 386 ? 12.172 -14.761 -14.778 1.00 93.62 386 ASN A C 1
ATOM 3016 O O . ASN A 1 386 ? 11.180 -14.989 -15.470 1.00 93.62 386 ASN A O 1
ATOM 3020 N N . MET A 1 387 ? 12.115 -14.751 -13.442 1.00 95.75 387 MET A N 1
ATOM 3021 C CA . MET A 1 387 ? 10.931 -15.159 -12.675 1.00 95.75 387 MET A CA 1
ATOM 3022 C C . MET A 1 387 ? 9.681 -14.295 -12.898 1.00 95.75 387 MET A C 1
ATOM 3024 O O . MET A 1 387 ? 8.599 -14.696 -12.503 1.00 95.75 387 MET A O 1
ATOM 3028 N N . VAL A 1 388 ? 9.817 -13.127 -13.536 1.00 97.00 388 VAL A N 1
ATOM 3029 C CA . VAL A 1 388 ? 8.705 -12.219 -13.882 1.00 97.00 388 VAL A CA 1
ATOM 3030 C C . VAL A 1 388 ? 8.480 -12.070 -15.395 1.00 97.00 388 VAL A C 1
ATOM 3032 O O . VAL A 1 388 ? 7.720 -11.203 -15.831 1.00 97.00 388 VAL A O 1
ATOM 3035 N N . LYS A 1 389 ? 9.153 -12.889 -16.216 1.00 97.00 389 LYS A N 1
ATOM 3036 C CA . LYS A 1 389 ? 9.159 -12.803 -17.688 1.00 97.00 389 LYS A CA 1
ATOM 3037 C C . LYS A 1 389 ? 8.291 -13.878 -18.329 1.00 97.00 389 LYS A C 1
ATOM 3039 O O . LYS A 1 389 ? 8.813 -14.830 -18.906 1.00 97.00 389 LYS A O 1
ATOM 3044 N N . PHE A 1 390 ? 6.981 -13.741 -18.208 1.00 97.56 390 PHE A N 1
ATOM 3045 C CA . PHE A 1 390 ? 6.057 -14.760 -18.697 1.00 97.56 390 PHE A CA 1
ATOM 3046 C C . PHE A 1 390 ? 5.714 -14.610 -20.180 1.00 97.56 390 PHE A C 1
ATOM 3048 O O . PHE A 1 390 ? 5.515 -13.489 -20.653 1.00 97.56 390 PHE A O 1
ATOM 3055 N N . GLY A 1 391 ? 5.637 -15.740 -20.885 1.00 96.25 391 GLY A N 1
ATOM 3056 C CA . GLY A 1 391 ? 5.082 -15.837 -22.239 1.00 96.25 391 GLY A CA 1
ATOM 3057 C C . GLY A 1 391 ? 3.559 -16.083 -22.251 1.00 96.25 391 GLY A C 1
ATOM 3058 O O . GLY A 1 391 ? 2.953 -16.224 -21.190 1.00 96.25 391 GLY A O 1
ATOM 3059 N N . PRO A 1 392 ? 2.920 -16.161 -23.435 1.00 93.19 392 PRO A N 1
ATOM 3060 C CA . PRO A 1 392 ? 1.464 -16.343 -23.559 1.00 93.19 392 PRO A CA 1
ATOM 3061 C C . PRO A 1 392 ? 0.899 -17.670 -23.017 1.00 93.19 392 PRO A C 1
ATOM 3063 O O . PRO A 1 392 ? -0.273 -17.729 -22.653 1.00 93.19 392 PRO A O 1
ATOM 3066 N N . HIS A 1 393 ? 1.704 -18.735 -23.005 1.00 92.25 393 HIS A N 1
ATOM 3067 C CA . HIS A 1 393 ? 1.313 -20.104 -22.628 1.00 92.25 393 HIS A CA 1
ATOM 3068 C C . HIS A 1 393 ? 2.325 -20.678 -21.638 1.00 92.25 393 HIS A C 1
ATOM 3070 O O . HIS A 1 393 ? 2.976 -21.685 -21.893 1.00 92.25 393 HIS A O 1
ATOM 3076 N N . ASP A 1 394 ? 2.561 -19.921 -20.579 1.00 95.19 394 ASP A N 1
ATOM 3077 C CA . ASP A 1 394 ? 3.643 -20.151 -19.641 1.00 95.19 394 ASP A CA 1
ATOM 3078 C C . ASP A 1 394 ? 3.106 -20.784 -18.356 1.00 95.19 394 ASP A C 1
ATOM 3080 O O . ASP A 1 394 ? 2.330 -20.152 -17.643 1.00 95.19 394 ASP A O 1
ATOM 3084 N N . ASP A 1 395 ? 3.533 -22.004 -18.037 1.00 95.00 395 ASP A N 1
ATOM 3085 C CA . ASP A 1 395 ? 3.028 -22.741 -16.869 1.00 95.00 395 ASP A CA 1
ATOM 3086 C C . ASP A 1 395 ? 3.264 -21.983 -15.546 1.00 95.00 395 ASP A C 1
ATOM 3088 O O . ASP A 1 395 ? 2.452 -22.034 -14.622 1.00 95.00 395 ASP A O 1
ATOM 3092 N N . GLU A 1 396 ? 4.355 -21.212 -15.451 1.00 96.50 396 GLU A N 1
ATOM 3093 C CA . GLU A 1 396 ? 4.635 -20.398 -14.262 1.00 96.50 396 GLU A CA 1
ATOM 3094 C C . GLU A 1 396 ? 3.672 -19.214 -14.140 1.00 96.50 396 GLU A C 1
ATOM 3096 O O . GLU A 1 396 ? 3.331 -18.779 -13.036 1.00 96.50 396 GLU A O 1
ATOM 3101 N N . TYR A 1 397 ? 3.191 -18.700 -15.272 1.00 97.31 397 TYR A N 1
ATOM 3102 C CA . TYR A 1 397 ? 2.178 -17.657 -15.275 1.00 97.31 397 TYR A CA 1
ATOM 3103 C C . TYR A 1 397 ? 0.832 -18.164 -14.773 1.00 97.31 397 TYR A C 1
ATOM 3105 O O . TYR A 1 397 ? 0.161 -17.426 -14.052 1.00 97.31 397 TYR A O 1
ATOM 3113 N N . ASP A 1 398 ? 0.457 -19.405 -15.088 1.00 95.19 398 ASP A N 1
ATOM 3114 C CA . ASP A 1 398 ? -0.794 -20.003 -14.610 1.00 95.19 398 ASP A CA 1
ATOM 3115 C C . ASP A 1 398 ? -0.828 -20.074 -13.074 1.00 95.19 398 ASP A C 1
ATOM 3117 O O . ASP A 1 398 ? -1.829 -19.722 -12.440 1.00 95.19 398 ASP A O 1
ATOM 3121 N N . ASN A 1 399 ? 0.307 -20.396 -12.449 1.00 92.62 399 ASN A N 1
ATOM 3122 C CA . ASN A 1 399 ? 0.445 -20.343 -10.994 1.00 92.62 399 ASN A CA 1
ATOM 3123 C C . ASN A 1 399 ? 0.314 -18.911 -10.453 1.00 92.62 399 ASN A C 1
ATOM 3125 O O . ASN A 1 399 ? -0.391 -18.667 -9.470 1.00 92.62 399 ASN A O 1
ATOM 3129 N N . VAL A 1 400 ? 0.966 -17.942 -11.098 1.00 96.81 400 VAL A N 1
ATOM 3130 C CA . VAL A 1 400 ? 0.925 -16.530 -10.689 1.00 96.81 400 VAL A CA 1
ATOM 3131 C C . VAL A 1 400 ? -0.483 -15.952 -10.809 1.00 96.81 400 VAL A C 1
ATOM 3133 O O . VAL A 1 400 ? -0.970 -15.294 -9.884 1.00 96.81 400 VAL A O 1
ATOM 3136 N N . ILE A 1 401 ? -1.163 -16.185 -11.930 1.00 96.94 401 ILE A N 1
ATOM 3137 C CA . ILE A 1 401 ? -2.451 -15.555 -12.206 1.00 96.94 401 ILE A CA 1
ATOM 3138 C C . ILE A 1 401 ? -3.551 -16.063 -11.278 1.00 96.94 401 ILE A C 1
ATOM 3140 O O . ILE A 1 401 ? -4.405 -15.273 -10.879 1.00 96.94 401 ILE A O 1
ATOM 3144 N N . GLU A 1 402 ? -3.523 -17.331 -10.864 1.00 95.12 402 GLU A N 1
ATOM 3145 C CA . GLU A 1 402 ? -4.486 -17.837 -9.881 1.00 95.12 402 GLU A CA 1
ATOM 3146 C C . GLU A 1 402 ? -4.340 -17.135 -8.526 1.00 95.12 402 GLU A C 1
ATOM 3148 O O . GLU A 1 402 ? -5.340 -16.815 -7.881 1.00 95.12 402 GLU A O 1
ATOM 3153 N N . ARG A 1 403 ? -3.113 -16.791 -8.123 1.00 95.75 403 ARG A N 1
ATOM 3154 C CA . ARG A 1 403 ? -2.847 -16.055 -6.873 1.00 95.75 403 ARG A CA 1
ATOM 3155 C C . ARG A 1 403 ? -3.300 -14.606 -6.992 1.00 95.75 403 ARG A C 1
ATOM 3157 O O . ARG A 1 403 ? -3.989 -14.104 -6.109 1.00 95.75 403 ARG A O 1
ATOM 3164 N N . LEU A 1 404 ? -3.024 -13.961 -8.125 1.00 97.12 404 LEU A N 1
ATOM 3165 C CA . LEU A 1 404 ? -3.509 -12.604 -8.396 1.00 97.12 404 LEU A CA 1
ATOM 3166 C C . LEU A 1 404 ? -5.045 -12.531 -8.486 1.00 97.12 404 LEU A C 1
ATOM 3168 O O . LEU A 1 404 ? -5.633 -11.548 -8.041 1.00 97.12 404 LEU A O 1
ATOM 3172 N N . LYS A 1 405 ? -5.716 -13.564 -9.016 1.00 96.44 405 LYS A N 1
ATOM 3173 C CA . LYS A 1 405 ? -7.188 -13.655 -9.022 1.00 96.44 405 LYS A CA 1
ATOM 3174 C C . LYS A 1 405 ? -7.758 -13.763 -7.610 1.00 96.44 405 LYS A C 1
ATOM 3176 O O . LYS A 1 405 ? -8.795 -13.157 -7.349 1.00 96.44 405 LYS A O 1
ATOM 3181 N N . ILE A 1 406 ? -7.116 -14.526 -6.724 1.00 94.12 406 ILE A N 1
ATOM 3182 C CA . ILE A 1 406 ? -7.520 -14.635 -5.314 1.00 94.12 406 ILE A CA 1
ATOM 3183 C C . ILE A 1 406 ? -7.380 -13.274 -4.628 1.00 94.12 406 ILE A C 1
ATOM 3185 O O . ILE A 1 406 ? -8.381 -12.767 -4.128 1.00 94.12 406 ILE A O 1
ATOM 3189 N N . LEU A 1 407 ? -6.210 -12.628 -4.736 1.00 95.31 407 LEU A N 1
ATOM 3190 C CA . LEU A 1 407 ? -5.988 -11.276 -4.204 1.00 95.31 407 LEU A CA 1
ATOM 3191 C C . LEU A 1 407 ? -7.046 -10.284 -4.706 1.00 95.31 407 LEU A C 1
ATOM 3193 O O . LEU A 1 407 ? -7.635 -9.544 -3.923 1.00 95.31 407 LEU A O 1
ATOM 3197 N N . ALA A 1 408 ? -7.339 -10.297 -6.011 1.00 95.94 408 ALA A N 1
ATOM 3198 C CA . ALA A 1 408 ? -8.356 -9.431 -6.598 1.00 95.94 408 ALA A CA 1
ATOM 3199 C C . ALA A 1 408 ? -9.751 -9.689 -6.016 1.00 95.94 408 ALA A C 1
ATOM 3201 O O . ALA A 1 408 ? -10.430 -8.737 -5.638 1.00 95.94 408 ALA A O 1
ATOM 3202 N N . ARG A 1 409 ? -10.182 -10.950 -5.906 1.00 93.75 409 ARG A N 1
ATOM 3203 C CA . ARG A 1 409 ? -11.499 -11.295 -5.344 1.00 93.75 409 ARG A CA 1
ATOM 3204 C C . ARG A 1 409 ? -11.608 -10.891 -3.878 1.00 93.75 409 ARG A C 1
ATOM 3206 O O . ARG A 1 409 ? -12.566 -10.210 -3.525 1.00 93.75 409 ARG A O 1
ATOM 3213 N N . ASN A 1 410 ? -10.624 -11.260 -3.065 1.00 93.19 410 ASN A N 1
ATOM 3214 C CA . ASN A 1 410 ? -10.610 -10.968 -1.635 1.00 93.19 410 ASN A CA 1
ATOM 3215 C C . ASN A 1 410 ? -10.622 -9.450 -1.384 1.00 93.19 410 ASN A C 1
ATOM 3217 O O . ASN A 1 410 ? -11.379 -8.971 -0.543 1.00 93.19 410 ASN A O 1
ATOM 3221 N N . SER A 1 411 ? -9.906 -8.676 -2.212 1.00 93.44 411 SER A N 1
ATOM 3222 C CA . SER A 1 411 ? -9.902 -7.209 -2.124 1.00 93.44 411 SER A CA 1
ATOM 3223 C C . SER A 1 411 ? -11.277 -6.579 -2.363 1.00 93.44 411 SER A C 1
ATOM 3225 O O . SER A 1 411 ? -11.615 -5.558 -1.764 1.00 93.44 411 SER A O 1
ATOM 3227 N N . LEU A 1 412 ? -12.091 -7.184 -3.235 1.00 91.94 412 LEU A N 1
ATOM 3228 C CA . LEU A 1 412 ? -13.443 -6.712 -3.516 1.00 91.94 412 LEU A CA 1
ATOM 3229 C C . LEU A 1 412 ? -14.407 -7.083 -2.394 1.00 91.94 412 LEU A C 1
ATOM 3231 O O . LEU A 1 412 ? -15.224 -6.245 -2.030 1.00 91.94 412 LEU A O 1
ATOM 3235 N N . VAL A 1 413 ? -14.278 -8.286 -1.826 1.00 89.50 413 VAL A N 1
ATOM 3236 C CA . VAL A 1 413 ? -15.082 -8.725 -0.675 1.00 89.50 413 VAL A CA 1
ATOM 3237 C C . VAL A 1 413 ? -14.833 -7.815 0.525 1.00 89.50 413 VAL A C 1
ATOM 3239 O O . VAL A 1 413 ? -15.778 -7.203 1.013 1.00 89.50 413 VAL A O 1
ATOM 3242 N N . ALA A 1 414 ? -13.571 -7.626 0.923 1.00 84.81 414 ALA A N 1
ATOM 3243 C CA . ALA A 1 414 ? -13.215 -6.778 2.063 1.00 84.81 414 ALA A CA 1
ATOM 3244 C C . ALA A 1 414 ? -13.721 -5.332 1.897 1.00 84.81 414 ALA A C 1
ATOM 3246 O O . ALA A 1 414 ? -14.236 -4.709 2.832 1.00 84.81 414 ALA A O 1
ATOM 3247 N N . ARG A 1 415 ? -13.627 -4.792 0.675 1.00 83.06 415 ARG A N 1
ATOM 3248 C CA . ARG A 1 415 ? -14.153 -3.462 0.363 1.00 83.06 415 ARG A CA 1
ATOM 3249 C C . ARG A 1 415 ? -15.676 -3.413 0.442 1.00 83.06 415 ARG A C 1
ATOM 3251 O O . ARG A 1 415 ? -16.215 -2.460 0.997 1.00 83.06 415 ARG A O 1
ATOM 3258 N N . ASP A 1 416 ? -16.366 -4.376 -0.159 1.00 83.75 416 ASP A N 1
ATOM 3259 C CA . ASP A 1 416 ? -17.825 -4.376 -0.218 1.00 83.75 416 ASP A CA 1
ATOM 3260 C C . ASP A 1 416 ? -18.429 -4.573 1.187 1.00 83.75 416 ASP A C 1
ATOM 3262 O O . ASP A 1 416 ? -19.362 -3.849 1.527 1.00 83.75 416 ASP A O 1
ATOM 3266 N N . GLU A 1 417 ? -17.833 -5.418 2.038 1.00 80.81 417 GLU A N 1
ATOM 3267 C CA . GLU A 1 417 ? -18.190 -5.557 3.462 1.00 80.81 417 GLU A CA 1
ATOM 3268 C C . GLU A 1 417 ? -18.024 -4.236 4.223 1.00 80.81 417 GLU A C 1
ATOM 3270 O O . GLU A 1 417 ? -18.943 -3.781 4.907 1.00 80.81 417 GLU A O 1
ATOM 3275 N N . THR A 1 418 ? -16.878 -3.569 4.054 1.00 73.31 418 THR A N 1
ATOM 3276 C CA . THR A 1 418 ? -16.617 -2.264 4.681 1.00 73.31 418 THR A CA 1
ATOM 3277 C C . THR A 1 418 ? -17.649 -1.222 4.239 1.00 73.31 418 THR A C 1
ATOM 3279 O O . THR A 1 418 ? -18.204 -0.493 5.061 1.00 73.31 418 THR A O 1
ATOM 3282 N N . LEU A 1 419 ? -17.945 -1.159 2.937 1.00 73.69 419 LEU A N 1
ATOM 3283 C CA . LEU A 1 419 ? -18.931 -0.230 2.384 1.00 73.69 419 LEU A CA 1
ATOM 3284 C C . LEU A 1 419 ? -20.358 -0.553 2.835 1.00 73.69 419 LEU A C 1
ATOM 3286 O O . LEU A 1 419 ? -21.160 0.364 3.000 1.00 73.69 419 LEU A O 1
ATOM 3290 N N . GLU A 1 420 ? -20.704 -1.827 3.002 1.00 79.62 420 GLU A N 1
ATOM 3291 C CA . GLU A 1 420 ? -22.018 -2.246 3.484 1.00 79.62 420 GLU A CA 1
ATOM 3292 C C . GLU A 1 420 ? -22.220 -1.877 4.955 1.00 79.62 420 GLU A C 1
ATOM 3294 O O . GLU A 1 420 ? -23.242 -1.273 5.284 1.00 79.62 420 GLU A O 1
ATOM 3299 N N . ILE A 1 421 ? -21.221 -2.132 5.808 1.00 75.44 421 ILE A N 1
ATOM 3300 C CA . ILE A 1 421 ? -21.232 -1.724 7.221 1.00 75.44 421 ILE A CA 1
ATOM 3301 C C . ILE A 1 421 ? -21.421 -0.209 7.341 1.00 75.44 421 ILE A C 1
ATOM 3303 O O . ILE A 1 421 ? -22.281 0.247 8.095 1.00 75.44 421 ILE A O 1
ATOM 3307 N N . GLU A 1 422 ? -20.654 0.579 6.586 1.00 70.38 422 GLU A N 1
ATOM 3308 C CA . GLU A 1 422 ? -20.740 2.041 6.648 1.00 70.38 422 GLU A CA 1
ATOM 3309 C C . GLU A 1 422 ? -22.073 2.565 6.087 1.00 70.38 422 GLU A C 1
ATOM 3311 O O . GLU A 1 422 ? -22.682 3.441 6.697 1.00 70.38 422 GLU A O 1
ATOM 3316 N N . ARG A 1 423 ? -22.603 1.989 4.997 1.00 77.44 423 ARG A N 1
ATOM 3317 C CA . ARG A 1 423 ? -23.937 2.352 4.475 1.00 77.44 423 ARG A CA 1
ATOM 3318 C C . ARG A 1 423 ? -25.058 2.013 5.444 1.00 77.44 423 ARG A C 1
ATOM 3320 O O . ARG A 1 423 ? -26.039 2.749 5.520 1.00 77.44 423 ARG A O 1
ATOM 3327 N N . GLU A 1 424 ? -24.973 0.879 6.129 1.00 78.81 424 GLU A N 1
ATOM 3328 C CA . GLU A 1 424 ? -25.998 0.485 7.092 1.00 78.81 424 GLU A CA 1
ATOM 3329 C C . GLU A 1 424 ? -25.967 1.398 8.320 1.00 78.81 424 GLU A C 1
ATOM 3331 O O . GLU A 1 424 ? -27.017 1.873 8.754 1.00 78.81 424 GLU A O 1
ATOM 3336 N N . ARG A 1 425 ? -24.771 1.747 8.811 1.00 74.94 425 ARG A N 1
ATOM 3337 C CA . ARG A 1 425 ? -24.598 2.770 9.855 1.00 74.94 425 ARG A CA 1
ATOM 3338 C C . ARG A 1 425 ? -25.166 4.120 9.425 1.00 74.94 425 ARG A C 1
ATOM 3340 O O . ARG A 1 425 ? -25.920 4.725 10.182 1.00 74.94 425 ARG A O 1
ATOM 3347 N N . GLU A 1 426 ? -24.894 4.545 8.193 1.00 74.81 426 GLU A N 1
ATOM 3348 C CA . GLU A 1 426 ? -25.425 5.787 7.628 1.00 74.81 426 GLU A CA 1
ATOM 3349 C C . GLU A 1 426 ? -26.955 5.775 7.528 1.00 74.81 426 GLU A C 1
ATOM 3351 O O . GLU A 1 426 ? -27.614 6.728 7.941 1.00 74.81 426 GLU A O 1
ATOM 3356 N N . LYS A 1 427 ? -27.559 4.687 7.036 1.00 79.12 427 LYS A N 1
ATOM 3357 C CA . LYS A 1 427 ? -29.023 4.539 6.999 1.00 79.12 427 LYS A CA 1
ATOM 3358 C C . LYS A 1 427 ? -29.633 4.582 8.394 1.00 79.12 427 LYS A C 1
ATOM 3360 O O . LYS A 1 427 ? -30.658 5.236 8.587 1.00 79.12 427 LYS A O 1
ATOM 3365 N N . GLN A 1 428 ? -29.037 3.877 9.355 1.00 76.69 428 GLN A N 1
ATOM 3366 C CA . GLN A 1 428 ? -29.510 3.866 10.737 1.00 76.69 428 GLN A CA 1
ATOM 3367 C C . GLN A 1 428 ? -29.411 5.249 11.369 1.00 76.69 428 GLN A C 1
ATOM 3369 O O . GLN A 1 428 ? -30.346 5.666 12.054 1.00 76.69 428 GLN A O 1
ATOM 3374 N N . TRP A 1 429 ? -28.333 5.979 11.099 1.00 74.19 429 TRP A N 1
ATOM 3375 C CA . TRP A 1 429 ? -28.174 7.351 11.553 1.00 74.19 429 TRP A CA 1
ATOM 3376 C C . TRP A 1 429 ? -29.225 8.278 10.929 1.00 74.19 429 TRP A C 1
ATOM 3378 O O . TRP A 1 429 ? -30.002 8.891 11.657 1.00 74.19 429 TRP A O 1
ATOM 3388 N N . ASN A 1 430 ? -29.359 8.269 9.599 1.00 74.81 430 ASN A N 1
ATOM 3389 C CA . ASN A 1 430 ? -30.308 9.106 8.852 1.00 74.81 430 ASN A CA 1
ATOM 3390 C C . ASN A 1 430 ? -31.788 8.806 9.152 1.00 74.81 430 ASN A C 1
ATOM 3392 O O . ASN A 1 430 ? -32.655 9.637 8.888 1.00 74.81 430 ASN A O 1
ATOM 3396 N N . LYS A 1 431 ? -32.109 7.623 9.694 1.00 75.38 431 LYS A N 1
ATOM 3397 C CA . LYS A 1 431 ? -33.472 7.269 10.125 1.00 75.38 431 LYS A CA 1
ATOM 3398 C C . LYS A 1 431 ? -33.921 8.045 11.370 1.00 75.38 431 LYS A C 1
ATOM 3400 O O . LYS A 1 431 ? -35.118 8.110 11.647 1.00 75.38 431 LYS A O 1
ATOM 3405 N N . HIS A 1 432 ? -32.988 8.600 12.136 1.00 68.06 432 HIS A N 1
ATOM 3406 C CA . HIS A 1 432 ? -33.289 9.386 13.326 1.00 68.06 432 HIS A CA 1
ATOM 3407 C C . HIS A 1 432 ? -33.327 10.878 12.970 1.00 68.06 432 HIS A C 1
ATOM 3409 O O . HIS A 1 432 ? -32.507 11.358 12.197 1.00 68.06 432 HIS A O 1
ATOM 3415 N N . ASN A 1 433 ? -34.272 11.631 13.546 1.00 63.59 433 ASN A N 1
ATOM 3416 C CA . ASN A 1 433 ? -34.543 13.041 13.205 1.00 63.59 433 ASN A CA 1
ATOM 3417 C C . ASN A 1 433 ? -33.435 14.043 13.632 1.00 63.59 433 ASN A C 1
ATOM 3419 O O . ASN A 1 433 ? -33.725 15.220 13.827 1.00 63.59 433 ASN A O 1
ATOM 3423 N N . GLY A 1 434 ? -32.191 13.596 13.842 1.00 66.06 434 GLY A N 1
ATOM 3424 C CA . GLY A 1 434 ? -31.066 14.445 14.260 1.00 66.06 434 GLY A CA 1
ATOM 3425 C C . GLY A 1 434 ? -31.156 14.991 15.691 1.00 66.06 434 GLY A C 1
ATOM 3426 O O . GLY A 1 434 ? -30.425 15.914 16.033 1.00 66.06 434 GLY A O 1
ATOM 3427 N N . ALA A 1 435 ? -32.052 14.457 16.530 1.00 77.25 435 ALA A N 1
ATOM 3428 C CA . ALA A 1 435 ? -32.114 14.824 17.943 1.00 77.25 435 ALA A CA 1
ATOM 3429 C C . ALA A 1 435 ? -30.935 14.186 18.710 1.00 77.25 435 ALA A C 1
ATOM 3431 O O . ALA A 1 435 ? -30.737 12.976 18.570 1.00 77.25 435 ALA A O 1
ATOM 3432 N N . PRO A 1 436 ? -30.193 14.944 19.542 1.00 82.88 436 PRO A N 1
ATOM 3433 C CA . PRO A 1 436 ? -29.106 14.398 20.352 1.00 82.88 436 PRO A CA 1
ATOM 3434 C C . PRO A 1 436 ? -29.602 13.286 21.285 1.00 82.88 436 PRO A C 1
ATOM 3436 O O . PRO A 1 436 ? -30.596 13.464 21.992 1.00 82.88 436 PRO A O 1
ATOM 3439 N N . ARG A 1 437 ? -28.907 12.144 21.322 1.00 89.44 437 ARG A N 1
ATOM 3440 C CA . ARG A 1 437 ? -29.237 10.996 22.192 1.00 89.44 437 ARG A CA 1
ATOM 3441 C C . ARG A 1 437 ? -28.014 10.494 22.949 1.00 89.44 437 ARG A C 1
ATOM 3443 O O . ARG A 1 437 ? -26.911 10.682 22.459 1.00 89.44 437 ARG A O 1
ATOM 3450 N N . PRO A 1 438 ? -28.179 9.819 24.097 1.00 91.50 438 PRO A N 1
ATOM 3451 C CA . PRO A 1 438 ? -27.054 9.207 24.791 1.00 91.50 438 PRO A CA 1
ATOM 3452 C C . PRO A 1 438 ? -26.300 8.202 23.910 1.00 91.50 438 PRO A C 1
ATOM 3454 O O . PRO A 1 438 ? -26.914 7.314 23.318 1.00 91.50 438 PRO A O 1
ATOM 3457 N N . HIS A 1 439 ? -24.971 8.308 23.866 1.00 93.31 439 HIS A N 1
ATOM 3458 C CA . HIS A 1 439 ? -24.084 7.366 23.175 1.00 93.31 439 HIS A CA 1
ATOM 3459 C C . HIS A 1 439 ? -23.161 6.675 24.176 1.00 93.31 439 HIS A C 1
ATOM 3461 O O . HIS A 1 439 ? -22.520 7.327 24.995 1.00 93.31 439 HIS A O 1
ATOM 3467 N N . SER A 1 440 ? -23.067 5.348 24.104 1.00 94.62 440 SER A N 1
ATOM 3468 C CA . SER A 1 440 ? -22.145 4.547 24.921 1.00 94.62 440 SER A CA 1
ATOM 3469 C C . SER A 1 440 ? -21.033 3.986 24.044 1.00 94.62 440 SER A C 1
ATOM 3471 O O . SER A 1 440 ? -21.275 3.147 23.179 1.00 94.62 440 SER A O 1
ATOM 3473 N N . ILE A 1 441 ? -19.809 4.453 24.269 1.00 95.69 441 ILE A N 1
ATOM 3474 C CA . ILE A 1 441 ? -18.648 4.177 23.427 1.00 95.69 441 ILE A CA 1
ATOM 3475 C C . ILE A 1 441 ? -17.717 3.219 24.184 1.00 95.69 441 ILE A C 1
ATOM 3477 O O . ILE A 1 441 ? -17.084 3.625 25.162 1.00 95.69 441 ILE A O 1
ATOM 3481 N N . PRO A 1 442 ? -17.617 1.947 23.766 1.00 95.44 442 PRO A N 1
ATOM 3482 C CA . PRO A 1 442 ? -16.802 0.955 24.457 1.00 95.44 442 PRO A CA 1
ATOM 3483 C C . PRO A 1 442 ? -15.302 1.205 24.264 1.00 95.44 442 PRO A C 1
ATOM 3485 O O . PRO A 1 442 ? -14.878 1.792 23.268 1.00 95.44 442 PRO A O 1
ATOM 3488 N N . SER A 1 443 ? -14.475 0.678 25.173 1.00 92.75 443 SER A N 1
ATOM 3489 C CA . SER A 1 443 ? -13.005 0.794 25.095 1.00 92.75 443 SER A CA 1
ATOM 3490 C C . SER A 1 443 ? -12.403 0.205 23.801 1.00 92.75 443 SER A C 1
ATOM 3492 O O . SER A 1 443 ? -11.340 0.633 23.352 1.00 92.75 443 SER A O 1
ATOM 3494 N N . LYS A 1 444 ? -13.099 -0.743 23.152 1.00 90.25 444 LYS A N 1
ATOM 3495 C CA . LYS A 1 444 ? -12.713 -1.312 21.845 1.00 90.25 444 LYS A CA 1
ATOM 3496 C C . LYS A 1 444 ? -12.723 -0.296 20.700 1.00 90.25 444 LYS A C 1
ATOM 3498 O O . LYS A 1 444 ? -12.056 -0.520 19.700 1.00 90.25 444 LYS A O 1
ATOM 3503 N N . SER A 1 445 ? -13.452 0.812 20.845 1.00 89.69 445 SER A N 1
ATOM 3504 C CA . SER A 1 445 ? -13.477 1.908 19.866 1.00 89.69 445 SER A CA 1
ATOM 3505 C C . SER A 1 445 ? -12.287 2.865 20.012 1.00 89.69 445 SER A C 1
ATOM 3507 O O . SER A 1 445 ? -12.225 3.885 19.328 1.00 89.69 445 SER A O 1
ATOM 3509 N N . PHE A 1 446 ? -11.356 2.560 20.918 1.00 93.19 446 PHE A N 1
ATOM 3510 C CA . PHE A 1 446 ? -10.159 3.345 21.174 1.00 93.19 446 PHE A CA 1
ATOM 3511 C C . PHE A 1 446 ? -8.907 2.518 20.887 1.00 93.19 446 PHE A C 1
ATOM 3513 O O . PHE A 1 446 ? -8.868 1.315 21.145 1.00 93.19 446 PHE A O 1
ATOM 3520 N N . SER A 1 447 ? -7.870 3.182 20.390 1.00 87.44 447 SER A N 1
ATOM 3521 C CA . SER A 1 447 ? -6.537 2.618 20.158 1.00 87.44 447 SER A CA 1
ATOM 3522 C C . SER A 1 447 ? -5.549 3.188 21.172 1.00 87.44 447 SER A C 1
ATOM 3524 O O . SER A 1 447 ? -5.603 4.390 21.451 1.00 87.44 447 SER A O 1
ATOM 3526 N N . SER A 1 448 ? -4.642 2.367 21.705 1.00 86.88 448 SER A N 1
ATOM 3527 C CA . SER A 1 448 ? -3.493 2.858 22.473 1.00 86.88 448 SER A CA 1
ATOM 3528 C C . SER A 1 448 ? -2.182 2.700 21.716 1.00 86.88 448 SER A C 1
ATOM 3530 O O . SER A 1 448 ? -2.004 1.813 20.880 1.00 86.88 448 SER A O 1
ATOM 3532 N N . LEU A 1 449 ? -1.236 3.586 22.018 1.00 80.25 449 LEU A N 1
ATOM 3533 C CA . LEU A 1 449 ? 0.123 3.476 21.503 1.00 80.25 449 LEU A CA 1
ATOM 3534 C C . LEU A 1 449 ? 0.854 2.305 22.184 1.00 80.25 449 LEU A C 1
ATOM 3536 O O . LEU A 1 449 ? 0.732 2.127 23.397 1.00 80.25 449 LEU A O 1
ATOM 3540 N N . HIS A 1 450 ? 1.644 1.547 21.417 1.00 79.75 450 HIS A N 1
ATOM 3541 C CA . HIS A 1 450 ? 2.427 0.396 21.895 1.00 79.75 450 HIS A CA 1
ATOM 3542 C C . HIS A 1 450 ? 1.586 -0.756 22.477 1.00 79.75 450 HIS A C 1
ATOM 3544 O O . HIS A 1 450 ? 2.057 -1.517 23.318 1.00 79.75 450 HIS A O 1
ATOM 3550 N N . GLU A 1 451 ? 0.332 -0.905 22.040 1.00 81.38 451 GLU A N 1
ATOM 3551 C CA . GLU A 1 451 ? -0.579 -1.933 22.563 1.00 81.38 451 GLU A CA 1
ATOM 3552 C C . GLU A 1 451 ? -0.054 -3.367 22.375 1.00 81.38 451 GLU A C 1
ATOM 3554 O O . GLU A 1 451 ? -0.280 -4.228 23.219 1.00 81.38 451 GLU A O 1
ATOM 3559 N N . LYS A 1 452 ? 0.680 -3.614 21.282 1.00 81.00 452 LYS A N 1
ATOM 3560 C CA . LYS A 1 452 ? 1.234 -4.930 20.923 1.00 81.00 452 LYS A CA 1
ATOM 3561 C C . LYS A 1 452 ? 2.704 -5.101 21.317 1.00 81.00 452 LYS A C 1
ATOM 3563 O O . LYS A 1 452 ? 3.296 -6.137 21.011 1.00 81.00 452 LYS A O 1
ATOM 3568 N N . ASP A 1 453 ? 3.299 -4.096 21.951 1.00 80.44 453 ASP A N 1
ATOM 3569 C CA . ASP A 1 453 ? 4.722 -4.108 22.259 1.00 80.44 453 ASP A CA 1
ATOM 3570 C C . ASP A 1 453 ? 4.977 -4.939 23.515 1.00 80.44 453 ASP A C 1
ATOM 3572 O O . ASP A 1 453 ? 4.293 -4.807 24.536 1.00 80.44 453 ASP A O 1
ATOM 3576 N N . LEU A 1 454 ? 5.995 -5.794 23.427 1.00 80.44 454 LEU A N 1
ATOM 3577 C CA . LEU A 1 454 ? 6.499 -6.533 24.571 1.00 80.44 454 LEU A CA 1
ATOM 3578 C C . LEU A 1 454 ? 7.395 -5.639 25.412 1.00 80.44 454 LEU A C 1
ATOM 3580 O O . LEU A 1 454 ? 8.204 -4.855 24.910 1.00 80.44 454 LEU A O 1
ATOM 3584 N N . ASP A 1 455 ? 7.277 -5.818 26.712 1.00 79.00 455 ASP A N 1
ATOM 3585 C CA . ASP A 1 455 ? 8.113 -5.134 27.659 1.00 79.00 455 ASP A CA 1
ATOM 3586 C C . ASP A 1 455 ? 9.530 -5.716 27.680 1.00 79.00 455 ASP A C 1
ATOM 3588 O O . ASP A 1 455 ? 9.729 -6.916 27.874 1.00 79.00 455 ASP A O 1
ATOM 3592 N N . GLN A 1 456 ? 10.520 -4.846 27.495 1.00 78.62 456 GLN A N 1
ATOM 3593 C CA . GLN A 1 456 ? 11.926 -5.239 27.446 1.00 78.62 456 GLN A CA 1
ATOM 3594 C C . GLN A 1 456 ? 12.487 -5.620 28.822 1.00 78.62 456 GLN A C 1
ATOM 3596 O O . GLN A 1 456 ? 13.337 -6.505 28.892 1.00 78.62 456 GLN A O 1
ATOM 3601 N N . ASP A 1 457 ? 12.001 -5.003 29.906 1.00 76.19 457 ASP A N 1
ATOM 3602 C CA . ASP A 1 457 ? 12.450 -5.344 31.263 1.00 76.19 457 ASP A CA 1
ATOM 3603 C C . ASP A 1 457 ? 11.707 -6.579 31.803 1.00 76.19 457 ASP A C 1
ATOM 3605 O O . ASP A 1 457 ? 12.189 -7.236 32.725 1.00 76.19 457 ASP A O 1
ATOM 3609 N N . PHE A 1 458 ? 10.536 -6.904 31.237 1.00 75.81 458 PHE A N 1
ATOM 3610 C CA . PHE A 1 458 ? 9.725 -8.068 31.611 1.00 75.81 458 PHE A CA 1
ATOM 3611 C C . PHE A 1 458 ? 9.312 -8.881 30.371 1.00 75.81 458 PHE A C 1
ATOM 3613 O O . PHE A 1 458 ? 8.161 -8.783 29.929 1.00 75.81 458 PHE A O 1
ATOM 3620 N N . PRO A 1 459 ? 10.225 -9.709 29.822 1.00 71.38 459 PRO A N 1
ATOM 3621 C CA . PRO A 1 459 ? 9.964 -10.510 28.631 1.00 71.38 459 PRO A CA 1
ATOM 3622 C C . PRO A 1 459 ? 8.677 -11.341 28.737 1.00 71.38 459 PRO A C 1
ATOM 3624 O O . PRO A 1 459 ? 8.390 -11.937 29.774 1.00 71.38 459 PRO A O 1
ATOM 3627 N N . GLY A 1 460 ? 7.904 -11.386 27.649 1.00 72.19 460 GLY A N 1
ATOM 3628 C CA . GLY A 1 460 ? 6.636 -12.126 27.580 1.00 72.19 460 GLY A CA 1
ATOM 3629 C C . GLY A 1 460 ? 5.415 -11.383 28.139 1.00 72.19 460 GLY A C 1
ATOM 3630 O O . GLY A 1 460 ? 4.312 -11.928 28.109 1.00 72.19 460 GLY A O 1
ATOM 3631 N N . ARG A 1 461 ? 5.583 -10.143 28.622 1.00 77.00 461 ARG A N 1
ATOM 3632 C CA . ARG A 1 461 ? 4.481 -9.279 29.074 1.00 77.00 461 ARG A CA 1
ATOM 3633 C C . ARG A 1 461 ? 4.271 -8.108 28.127 1.00 77.00 461 ARG A C 1
ATOM 3635 O O . ARG A 1 461 ? 5.238 -7.536 27.630 1.00 77.00 461 ARG A O 1
ATOM 3642 N N . LEU A 1 462 ? 3.014 -7.731 27.915 1.00 84.00 462 LEU A N 1
ATOM 3643 C CA . LEU A 1 462 ? 2.649 -6.542 27.148 1.00 84.00 462 LEU A CA 1
ATOM 3644 C C . LEU A 1 462 ? 2.662 -5.281 28.025 1.00 84.00 462 LEU A C 1
ATOM 3646 O O . LEU A 1 462 ? 2.591 -5.334 29.257 1.00 84.00 462 LEU A O 1
ATOM 3650 N N . LEU A 1 463 ? 2.737 -4.117 27.381 1.00 85.81 463 LEU A N 1
ATOM 3651 C CA . LEU A 1 463 ? 2.539 -2.818 28.042 1.00 85.81 463 LEU A CA 1
ATOM 3652 C C . LEU A 1 463 ? 1.053 -2.538 28.344 1.00 85.81 463 LEU A C 1
ATOM 3654 O O . LEU A 1 463 ? 0.722 -1.882 29.340 1.00 85.81 463 LEU A O 1
ATOM 3658 N N . TRP A 1 464 ? 0.163 -3.083 27.513 1.00 89.88 464 TRP A N 1
ATOM 3659 C CA . TRP A 1 464 ? -1.291 -2.974 27.601 1.00 89.88 464 TRP A CA 1
ATOM 3660 C C . TRP A 1 464 ? -1.939 -4.349 27.487 1.00 89.88 464 TRP A C 1
ATOM 3662 O O . TRP A 1 464 ? -1.409 -5.224 26.814 1.00 89.88 464 TRP A O 1
ATOM 3672 N N . TYR A 1 465 ? -3.125 -4.510 28.067 1.00 89.69 465 TYR A N 1
ATOM 3673 C CA . TYR A 1 465 ? -3.937 -5.709 27.877 1.00 89.69 465 TYR A CA 1
ATOM 3674 C C . TYR A 1 465 ? -5.353 -5.340 27.462 1.00 89.69 465 TYR A C 1
ATOM 3676 O O . TYR A 1 465 ? -5.982 -4.481 28.085 1.00 89.69 465 TYR A O 1
ATOM 3684 N N . ARG A 1 466 ? -5.875 -6.021 26.438 1.00 90.75 466 ARG A N 1
ATOM 3685 C CA . ARG A 1 466 ? -7.314 -6.058 26.169 1.00 90.75 466 ARG A CA 1
ATOM 3686 C C . ARG A 1 466 ? -7.907 -7.262 26.869 1.00 90.75 466 ARG A C 1
ATOM 3688 O O . ARG A 1 466 ? -7.640 -8.395 26.484 1.00 90.75 466 ARG A O 1
ATOM 3695 N N . GLU A 1 467 ? -8.693 -7.008 27.905 1.00 89.94 467 GLU A N 1
ATOM 3696 C CA . GLU A 1 467 ? -9.177 -8.060 28.795 1.00 89.94 467 GLU A CA 1
ATOM 3697 C C . GLU A 1 467 ? -10.691 -8.241 28.645 1.00 89.94 467 GLU A C 1
ATOM 3699 O O . GLU A 1 467 ? -11.421 -7.242 28.679 1.00 89.94 467 GLU A O 1
ATOM 3704 N N . PRO A 1 468 ? -11.184 -9.485 28.493 1.00 89.62 468 PRO A N 1
ATOM 3705 C CA . PRO A 1 468 ? -12.611 -9.759 28.553 1.00 89.62 468 PRO A CA 1
ATOM 3706 C C . PRO A 1 468 ? -13.117 -9.531 29.979 1.00 89.62 468 PRO A C 1
ATOM 3708 O O . PRO A 1 468 ? -12.459 -9.918 30.951 1.00 89.62 468 PRO A O 1
ATOM 3711 N N . VAL A 1 469 ? -14.289 -8.918 30.111 1.00 88.69 469 VAL A N 1
ATOM 3712 C CA . VAL A 1 469 ? -14.935 -8.721 31.417 1.00 88.69 469 VAL A CA 1
ATOM 3713 C C . VAL A 1 469 ? -15.887 -9.875 31.712 1.00 88.69 469 VAL A C 1
ATOM 3715 O O . VAL A 1 469 ? -16.637 -10.303 30.839 1.00 88.69 469 VAL A O 1
ATOM 3718 N N . GLY A 1 470 ? -15.837 -10.397 32.936 1.00 84.62 470 GLY A N 1
ATOM 3719 C CA . GLY A 1 470 ? -16.808 -11.375 33.426 1.00 84.62 470 GLY A CA 1
ATOM 3720 C C . GLY A 1 470 ? -18.104 -10.715 33.900 1.00 84.62 470 GLY A C 1
ATOM 3721 O O . GLY A 1 470 ? -18.232 -9.490 33.896 1.00 84.62 470 GLY A O 1
ATOM 3722 N N . ASP A 1 471 ? -19.043 -11.526 34.389 1.00 81.88 471 ASP A N 1
ATOM 3723 C CA . ASP A 1 471 ? -20.374 -11.076 34.836 1.00 81.88 471 ASP A CA 1
ATOM 3724 C C . ASP A 1 471 ? -20.325 -10.027 35.960 1.00 81.88 471 ASP A C 1
ATOM 3726 O O . ASP A 1 471 ? -21.191 -9.159 36.069 1.00 81.88 471 ASP A O 1
ATOM 3730 N N . ASN A 1 472 ? -19.272 -10.057 36.782 1.00 81.12 472 ASN A N 1
ATOM 3731 C CA . ASN A 1 472 ? -19.045 -9.065 37.832 1.00 81.12 472 ASN A CA 1
ATOM 3732 C C . ASN A 1 472 ? -18.503 -7.722 37.295 1.00 81.12 472 ASN A C 1
ATOM 3734 O O . ASN A 1 472 ? -18.339 -6.775 38.067 1.00 81.12 472 ASN A O 1
ATOM 3738 N N . GLY A 1 473 ? -18.251 -7.599 35.989 1.00 85.12 473 GLY A N 1
ATOM 3739 C CA . GLY A 1 473 ? -17.739 -6.399 35.324 1.00 85.12 473 GLY A CA 1
ATOM 3740 C C . GLY A 1 473 ? -16.232 -6.185 35.446 1.00 85.12 473 GLY A C 1
ATOM 3741 O O . GLY A 1 473 ? -15.750 -5.116 35.082 1.00 85.12 473 GLY A O 1
ATOM 3742 N N . TYR A 1 474 ? -15.484 -7.156 35.964 1.00 88.62 474 TYR A N 1
ATOM 3743 C CA . TYR A 1 474 ? -14.024 -7.110 36.068 1.00 88.62 474 TYR A CA 1
ATOM 3744 C C . TYR A 1 474 ? -13.395 -8.203 35.199 1.00 88.62 474 TYR A C 1
ATOM 3746 O O . TYR A 1 474 ? -14.088 -9.147 34.812 1.00 88.62 474 TYR A O 1
ATOM 3754 N N . PRO A 1 475 ? -12.094 -8.111 34.872 1.00 87.81 475 PRO A N 1
ATOM 3755 C CA . PRO A 1 475 ? -11.415 -9.163 34.128 1.00 87.81 475 PRO A CA 1
ATOM 3756 C C . PRO A 1 475 ? -11.573 -10.535 34.779 1.00 87.81 475 PRO A C 1
ATOM 3758 O O . PRO A 1 475 ? -11.574 -10.647 36.011 1.00 87.81 475 PRO A O 1
ATOM 3761 N N . LEU A 1 476 ? -11.659 -11.579 33.959 1.00 80.06 476 LEU A N 1
ATOM 3762 C CA . LEU A 1 476 ? -11.772 -12.959 34.433 1.00 80.06 476 LEU A CA 1
ATOM 3763 C C . LEU A 1 476 ? -10.668 -13.293 35.455 1.00 80.06 476 LEU A C 1
ATOM 3765 O O . LEU A 1 476 ? -9.497 -12.980 35.253 1.00 80.06 476 LEU A O 1
ATOM 3769 N N . GLY A 1 477 ? -11.050 -13.910 36.578 1.00 76.12 477 GLY A N 1
ATOM 3770 C CA . GLY A 1 477 ? -10.127 -14.256 37.668 1.00 76.12 477 GLY A CA 1
ATOM 3771 C C . GLY A 1 477 ? -9.804 -13.120 38.652 1.00 76.12 477 GLY A C 1
ATOM 3772 O O . GLY A 1 477 ? -8.978 -13.315 39.542 1.00 76.12 477 GLY A O 1
ATOM 3773 N N . THR A 1 478 ? -10.443 -11.951 38.530 1.00 79.06 478 THR A N 1
ATOM 3774 C CA . THR A 1 478 ? -10.311 -10.850 39.503 1.00 79.06 478 THR A CA 1
ATOM 3775 C C . THR A 1 478 ? -11.238 -11.064 40.700 1.00 79.06 478 THR A C 1
ATOM 3777 O O . THR A 1 478 ? -12.457 -11.112 40.528 1.00 79.06 478 THR A O 1
ATOM 3780 N N . THR A 1 479 ? -10.687 -11.125 41.917 1.00 77.62 479 THR A N 1
ATOM 3781 C CA . THR A 1 479 ? -11.494 -11.167 43.149 1.00 77.62 479 THR A CA 1
ATOM 3782 C C . THR A 1 479 ? -11.877 -9.752 43.570 1.00 77.62 479 THR A C 1
ATOM 3784 O O . THR A 1 479 ? -11.013 -8.925 43.872 1.00 77.62 479 THR A O 1
ATOM 3787 N N . VAL A 1 480 ? -13.176 -9.470 43.619 1.00 79.25 480 VAL A N 1
ATOM 3788 C CA . VAL A 1 480 ? -13.713 -8.182 44.073 1.00 79.25 480 VAL A CA 1
ATOM 3789 C C . VAL A 1 480 ? -14.132 -8.314 45.530 1.00 79.25 480 VAL A C 1
ATOM 3791 O O . VAL A 1 480 ? -14.791 -9.280 45.906 1.00 79.25 480 VAL A O 1
ATOM 3794 N N . GLU A 1 481 ? -13.737 -7.361 46.374 1.00 78.75 481 GLU A N 1
ATOM 3795 C CA . GLU A 1 481 ? -14.184 -7.372 47.766 1.00 78.75 481 GLU A CA 1
ATOM 3796 C C . GLU A 1 481 ? -15.697 -7.076 47.847 1.00 78.75 481 GLU A C 1
ATOM 3798 O O . GLU A 1 481 ? -16.162 -6.148 47.177 1.00 78.75 481 GLU A O 1
ATOM 3803 N N . PRO A 1 482 ? -16.468 -7.771 48.709 1.00 79.19 482 PRO A N 1
ATOM 3804 C CA . PRO A 1 482 ? -17.932 -7.649 48.748 1.00 79.19 482 PRO A CA 1
ATOM 3805 C C . PRO A 1 482 ? -18.453 -6.220 48.954 1.00 79.19 482 PRO A C 1
ATOM 3807 O O . PRO A 1 482 ? -19.526 -5.859 48.472 1.00 79.19 482 PRO A O 1
ATOM 3810 N N . HIS A 1 483 ? -17.699 -5.379 49.665 1.00 77.50 483 HIS A N 1
ATOM 3811 C CA . HIS A 1 483 ? -18.077 -3.986 49.899 1.00 77.50 483 HIS A CA 1
ATOM 3812 C C . HIS A 1 483 ? -17.955 -3.117 48.635 1.00 77.50 483 HIS A C 1
ATOM 3814 O O . HIS A 1 483 ? -18.738 -2.190 48.470 1.00 77.50 483 HIS A O 1
ATOM 3820 N N . ILE A 1 484 ? -17.029 -3.432 47.721 1.00 78.38 484 ILE A N 1
ATOM 3821 C CA . ILE A 1 484 ? -16.906 -2.749 46.424 1.00 78.38 484 ILE A CA 1
ATOM 3822 C C . ILE A 1 484 ? -17.986 -3.257 45.474 1.00 78.38 484 ILE A C 1
ATOM 3824 O O . ILE A 1 484 ? -18.636 -2.464 44.803 1.00 78.38 484 ILE A O 1
ATOM 3828 N N . GLU A 1 485 ? -18.231 -4.566 45.457 1.00 73.88 485 GLU A N 1
ATOM 3829 C CA . GLU A 1 485 ? -19.259 -5.162 44.600 1.00 73.88 485 GLU A CA 1
ATOM 3830 C C . GLU A 1 485 ? -20.680 -4.698 44.964 1.00 73.88 485 GLU A C 1
ATOM 3832 O O . GLU A 1 485 ? -21.482 -4.424 44.076 1.00 73.88 485 GLU A O 1
ATOM 3837 N N . SER A 1 486 ? -20.983 -4.544 46.258 1.00 67.50 486 SER A N 1
ATOM 3838 C CA . SER A 1 486 ? -22.303 -4.095 46.733 1.00 67.50 486 SER A CA 1
ATOM 3839 C C . SER A 1 486 ? -22.542 -2.585 46.617 1.00 67.50 486 SER A C 1
ATOM 3841 O O . SER A 1 486 ? -23.694 -2.164 46.526 1.00 67.50 486 SER A O 1
ATOM 3843 N N . GLN A 1 487 ? -21.486 -1.764 46.624 1.00 67.44 487 GLN A N 1
ATOM 3844 C CA . GLN A 1 487 ? -21.597 -0.300 46.555 1.00 67.44 487 GLN A CA 1
ATOM 3845 C C . GLN A 1 487 ? -21.450 0.257 45.136 1.00 67.44 487 GLN A C 1
ATOM 3847 O O . GLN A 1 487 ? -21.884 1.381 44.879 1.00 67.44 487 GLN A O 1
ATOM 3852 N N . ASN A 1 488 ? -20.837 -0.493 44.219 1.00 70.12 488 ASN A N 1
ATOM 3853 C CA . ASN A 1 488 ? -20.462 0.025 42.912 1.00 70.12 488 ASN A CA 1
ATOM 3854 C C . ASN A 1 488 ? -21.439 -0.396 41.805 1.00 70.12 488 ASN A C 1
ATOM 3856 O O . ASN A 1 488 ? -21.393 -1.515 41.290 1.00 70.12 488 ASN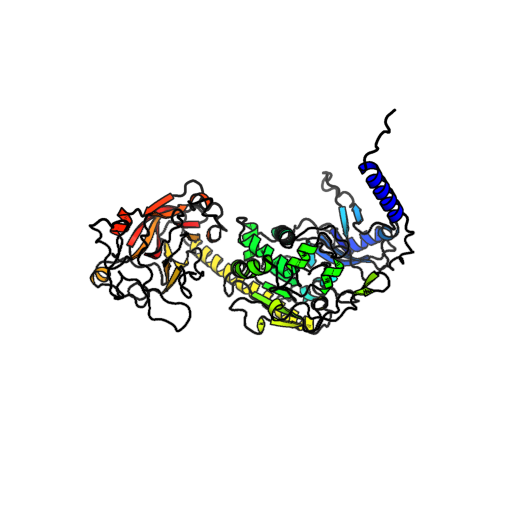 A O 1
ATOM 3860 N N . SER A 1 489 ? -22.311 0.534 41.411 1.00 78.94 489 SER A N 1
ATOM 3861 C CA . SER A 1 489 ? -23.247 0.365 40.294 1.00 78.94 489 SER A CA 1
ATOM 3862 C C . SER A 1 489 ? -22.616 0.603 38.917 1.00 78.94 489 SER A C 1
ATOM 3864 O O . SER A 1 489 ? -23.237 0.284 37.902 1.00 78.94 489 SER A O 1
ATOM 3866 N N . VAL A 1 490 ? -21.399 1.153 38.853 1.00 89.12 490 VAL A N 1
ATOM 3867 C CA . VAL A 1 490 ? -20.722 1.470 37.592 1.00 89.12 490 VAL A CA 1
ATOM 3868 C C . VAL A 1 490 ? -20.083 0.210 37.014 1.00 89.12 490 VAL A C 1
ATOM 3870 O O . VAL A 1 490 ? -19.437 -0.573 37.712 1.00 89.12 490 VAL A O 1
ATOM 3873 N N . LYS A 1 491 ? -20.246 0.023 35.702 1.00 90.81 491 LYS A N 1
ATOM 3874 C CA . LYS A 1 491 ? -19.670 -1.081 34.927 1.00 90.81 491 LYS A CA 1
ATOM 3875 C C . LYS A 1 491 ? -19.003 -0.541 33.655 1.00 90.81 491 LYS A C 1
ATOM 3877 O O . LYS A 1 491 ? -19.427 0.509 33.157 1.00 90.81 491 LYS A O 1
ATOM 3882 N N . PRO A 1 492 ? -17.979 -1.233 33.123 1.00 93.50 492 PRO A N 1
ATOM 3883 C CA . PRO A 1 492 ? -17.372 -0.874 31.847 1.00 93.50 492 PRO A CA 1
ATOM 3884 C C . PRO A 1 492 ? -18.389 -0.988 30.705 1.00 93.50 492 PRO A C 1
ATOM 3886 O O . PRO A 1 492 ? -19.395 -1.690 30.806 1.00 93.50 492 PRO A O 1
ATOM 3889 N N . ILE A 1 493 ? -18.137 -0.271 29.612 1.00 94.12 493 ILE A N 1
ATOM 3890 C CA . ILE A 1 493 ? -19.012 -0.267 28.442 1.00 94.12 493 ILE A CA 1
ATOM 3891 C C . ILE A 1 493 ? -18.572 -1.390 27.502 1.00 94.12 493 ILE A C 1
ATOM 3893 O O . ILE A 1 493 ? -17.508 -1.324 26.883 1.00 94.12 493 ILE A O 1
ATOM 3897 N N . GLY A 1 494 ? -19.435 -2.394 27.353 1.00 89.94 494 GLY A N 1
ATOM 3898 C CA . GLY A 1 494 ? -19.187 -3.566 26.516 1.00 89.94 494 GLY A CA 1
ATOM 3899 C C . GLY A 1 494 ? -18.409 -4.672 27.232 1.00 89.94 494 GLY A C 1
ATOM 3900 O O . GLY A 1 494 ? -18.263 -4.668 28.448 1.00 89.94 494 GLY A O 1
ATOM 3901 N N . GLU A 1 495 ? -17.925 -5.634 26.449 1.00 90.56 495 GLU A N 1
ATOM 3902 C CA . GLU A 1 495 ? -17.380 -6.909 26.947 1.00 90.56 495 GLU A CA 1
ATOM 3903 C C . GLU A 1 495 ? -15.846 -6.923 27.064 1.00 90.56 495 GLU A C 1
ATOM 3905 O O . GLU A 1 495 ? -15.243 -7.935 27.415 1.00 90.56 495 GLU A O 1
ATOM 3910 N N . THR A 1 496 ? -15.184 -5.812 26.743 1.00 91.12 496 THR A N 1
ATOM 3911 C CA . THR A 1 496 ? -13.720 -5.717 26.740 1.00 91.12 496 THR A CA 1
ATOM 3912 C C . THR A 1 496 ? -13.281 -4.391 27.335 1.00 91.12 496 THR A C 1
ATOM 3914 O O . THR A 1 496 ? -13.873 -3.345 27.051 1.00 91.12 496 THR A O 1
ATOM 3917 N N . ILE A 1 497 ? -12.214 -4.429 28.127 1.00 94.00 497 ILE A N 1
ATOM 3918 C CA . ILE A 1 497 ? -11.562 -3.246 28.696 1.00 94.00 497 ILE A CA 1
ATOM 3919 C C . ILE A 1 497 ? -10.127 -3.135 28.198 1.00 94.00 497 ILE A C 1
ATOM 3921 O O . ILE A 1 497 ? -9.527 -4.125 27.780 1.00 94.00 497 ILE A O 1
ATOM 3925 N N . LEU A 1 498 ? -9.575 -1.926 28.270 1.00 94.25 498 LEU A N 1
ATOM 3926 C CA . LEU A 1 498 ? -8.170 -1.669 27.984 1.00 94.25 498 LEU A CA 1
ATOM 3927 C C . LEU A 1 498 ? -7.436 -1.370 29.292 1.00 94.25 498 LEU A C 1
ATOM 3929 O O . LEU A 1 498 ? -7.650 -0.324 29.903 1.00 94.25 498 LEU A O 1
ATOM 3933 N N . THR A 1 499 ? -6.571 -2.277 29.725 1.00 92.31 499 THR A N 1
ATOM 3934 C CA . THR A 1 499 ? -5.814 -2.154 30.972 1.00 92.31 499 THR A CA 1
ATOM 3935 C C . THR A 1 499 ? -4.387 -1.695 30.692 1.00 92.31 499 THR A C 1
ATOM 3937 O O . THR A 1 499 ? -3.657 -2.327 29.929 1.00 92.31 499 THR A O 1
ATOM 3940 N N . CYS A 1 500 ? -3.966 -0.606 31.339 1.00 90.94 500 CYS A N 1
ATOM 3941 C CA . CYS A 1 500 ? -2.598 -0.101 31.267 1.00 90.94 500 CYS A CA 1
ATOM 3942 C C . CYS A 1 500 ? -1.738 -0.776 32.340 1.00 90.94 500 CYS A C 1
ATOM 3944 O O . CYS A 1 500 ? -1.847 -0.435 33.524 1.00 90.94 500 CYS A O 1
ATOM 3946 N N . ARG A 1 501 ? -0.850 -1.696 31.939 1.00 86.56 501 ARG A N 1
ATOM 3947 C CA . ARG A 1 501 ? 0.129 -2.290 32.860 1.00 86.56 501 ARG A CA 1
ATOM 3948 C C . ARG A 1 501 ? 1.175 -1.253 33.223 1.00 86.56 501 ARG A C 1
ATOM 3950 O O . ARG A 1 501 ? 1.248 -0.823 34.372 1.00 86.56 501 ARG A O 1
ATOM 3957 N N . ARG A 1 502 ? 1.948 -0.833 32.218 1.00 84.88 502 ARG A N 1
ATOM 3958 C CA . ARG A 1 502 ? 2.886 0.283 32.312 1.00 84.88 502 ARG A CA 1
ATOM 3959 C C . ARG A 1 502 ? 3.276 0.800 30.934 1.00 84.88 502 ARG A C 1
ATOM 3961 O O . ARG A 1 502 ? 3.492 0.016 30.021 1.00 84.88 502 ARG A O 1
ATOM 3968 N N . ILE A 1 503 ? 3.427 2.109 30.806 1.00 87.88 503 ILE A N 1
ATOM 3969 C CA . ILE A 1 503 ? 3.927 2.783 29.611 1.00 87.88 503 ILE A CA 1
ATOM 3970 C C . ILE A 1 503 ? 4.641 4.082 29.995 1.00 87.88 503 ILE A C 1
ATOM 3972 O O . ILE A 1 503 ? 4.360 4.645 31.047 1.00 87.88 503 ILE A O 1
ATOM 3976 N N . VAL A 1 504 ? 5.569 4.566 29.172 1.00 83.62 504 VAL A N 1
ATOM 3977 C CA . VAL A 1 504 ? 6.208 5.884 29.376 1.00 83.62 504 VAL A CA 1
ATOM 3978 C C . VAL A 1 504 ? 5.426 6.991 28.658 1.00 83.62 504 VAL A C 1
ATOM 3980 O O . VAL A 1 504 ? 5.280 8.099 29.162 1.00 83.62 504 VAL A O 1
ATOM 3983 N N . ASN A 1 505 ? 4.868 6.679 27.488 1.00 87.19 505 ASN A N 1
ATOM 3984 C CA . ASN A 1 505 ? 4.120 7.609 26.650 1.00 87.19 505 ASN A CA 1
ATOM 3985 C C . ASN A 1 505 ? 2.639 7.198 26.564 1.00 87.19 505 ASN A C 1
ATOM 3987 O O . ASN A 1 505 ? 2.252 6.404 25.707 1.00 87.19 505 ASN A O 1
ATOM 3991 N N . LEU A 1 506 ? 1.816 7.700 27.490 1.00 91.25 506 LEU A N 1
ATOM 3992 C CA . LEU A 1 506 ? 0.405 7.320 27.591 1.00 91.25 506 LEU A CA 1
ATOM 3993 C C . LEU A 1 506 ? -0.458 8.093 26.598 1.00 91.25 506 LEU A C 1
ATOM 3995 O O . LEU A 1 506 ? -0.662 9.301 26.742 1.00 91.25 506 LEU A O 1
ATOM 3999 N N . GLN A 1 507 ? -1.029 7.360 25.643 1.00 91.50 507 GLN A N 1
ATOM 4000 C CA . GLN A 1 507 ? -1.992 7.877 24.679 1.00 91.50 507 GLN A CA 1
ATOM 4001 C C . GLN A 1 507 ? -3.042 6.812 24.362 1.00 91.50 507 GLN A C 1
ATOM 4003 O O . GLN A 1 507 ? -2.709 5.742 23.858 1.00 91.50 507 GLN A O 1
ATOM 4008 N N . ILE A 1 508 ? -4.304 7.132 24.637 1.00 95.50 508 ILE A N 1
ATOM 4009 C CA . ILE A 1 508 ? -5.484 6.378 24.207 1.00 95.50 508 ILE A CA 1
ATOM 4010 C C . ILE A 1 508 ? -6.309 7.331 23.347 1.00 95.50 508 ILE A C 1
ATOM 4012 O O . ILE A 1 508 ? -6.652 8.418 23.807 1.00 95.50 508 ILE A O 1
ATOM 4016 N N . ARG A 1 509 ? -6.611 6.960 22.105 1.00 95.25 509 ARG A N 1
ATOM 4017 C CA . ARG A 1 509 ? -7.277 7.825 21.121 1.00 95.25 509 ARG A CA 1
ATOM 4018 C C . ARG A 1 509 ? -8.519 7.141 20.559 1.00 95.25 509 ARG A C 1
ATOM 4020 O O . ARG A 1 509 ? -8.481 5.947 20.277 1.00 95.25 509 ARG A O 1
ATOM 4027 N N . GLY A 1 510 ? -9.603 7.888 20.384 1.00 94.25 510 GLY A N 1
ATOM 4028 C CA . GLY A 1 510 ? -10.854 7.425 19.783 1.00 94.25 510 GLY A CA 1
ATOM 4029 C C . GLY A 1 510 ? -11.350 8.399 18.718 1.00 94.25 510 GLY A C 1
ATOM 4030 O O . GLY A 1 510 ? -11.463 9.594 18.982 1.00 94.25 510 GLY A O 1
ATOM 4031 N N . HIS A 1 511 ? -11.651 7.879 17.528 1.00 92.62 511 HIS A N 1
ATOM 4032 C CA . HIS A 1 511 ? -12.351 8.584 16.452 1.00 92.62 511 HIS A CA 1
ATOM 4033 C C . HIS A 1 511 ? -13.710 7.923 16.292 1.00 92.62 511 HIS A C 1
ATOM 4035 O O . HIS A 1 511 ? -13.810 6.787 15.828 1.00 92.62 511 HIS A O 1
ATOM 4041 N N . ILE A 1 512 ? -14.745 8.607 16.759 1.00 92.31 512 ILE A N 1
ATOM 4042 C CA . ILE A 1 512 ? -16.087 8.052 16.866 1.00 92.31 512 ILE A CA 1
ATOM 4043 C C . ILE A 1 512 ? -16.960 8.737 15.831 1.00 92.31 512 ILE A C 1
ATOM 4045 O O . ILE A 1 512 ? -17.022 9.960 15.794 1.00 92.31 512 ILE A O 1
ATOM 4049 N N . LYS A 1 513 ? -17.614 7.944 14.991 1.00 88.31 513 LYS A N 1
ATOM 4050 C CA . LYS A 1 513 ? -18.535 8.415 13.955 1.00 88.31 513 LYS A CA 1
ATOM 4051 C C . LYS A 1 513 ? -19.972 8.100 14.339 1.00 88.31 513 LYS A C 1
ATOM 4053 O O . LYS A 1 513 ? -20.202 7.297 15.246 1.00 88.31 513 LYS A O 1
ATOM 4058 N N . TRP A 1 514 ? -20.911 8.656 13.577 1.00 86.50 514 TRP A N 1
ATOM 4059 C CA . TRP A 1 514 ? -22.344 8.379 13.710 1.00 86.50 514 TRP A CA 1
ATOM 4060 C C . TRP A 1 514 ? -22.934 8.903 15.029 1.00 86.50 514 TRP A C 1
ATOM 4062 O O . TRP A 1 514 ? -23.889 8.337 15.559 1.00 86.50 514 TRP A O 1
ATOM 4072 N N . ILE A 1 515 ? -22.354 9.978 15.571 1.00 88.31 515 ILE A N 1
ATOM 4073 C CA . ILE A 1 515 ? -22.887 10.681 16.737 1.00 88.31 515 ILE A CA 1
ATOM 4074 C C . ILE A 1 515 ? -23.835 11.775 16.249 1.00 88.31 515 ILE A C 1
ATOM 4076 O O . ILE A 1 515 ? -23.497 12.560 15.369 1.00 88.31 515 ILE A O 1
ATOM 4080 N N . ASP A 1 516 ? -25.039 11.832 16.814 1.00 89.31 516 ASP A N 1
ATOM 4081 C CA . ASP A 1 516 ? -26.030 12.843 16.438 1.00 89.31 516 ASP A CA 1
ATOM 4082 C C . ASP A 1 516 ? -25.460 14.264 16.692 1.00 89.31 516 ASP A C 1
ATOM 4084 O O . ASP A 1 516 ? -24.851 14.486 17.745 1.00 89.31 516 ASP A O 1
ATOM 4088 N N . PRO A 1 517 ? -25.622 15.242 15.778 1.00 90.44 517 PRO A N 1
ATOM 4089 C CA . PRO A 1 517 ? -25.094 16.592 15.981 1.00 90.44 517 PRO A CA 1
ATOM 4090 C C . PRO A 1 517 ? -25.667 17.233 17.246 1.00 90.44 517 PRO A C 1
ATOM 4092 O O . PRO A 1 517 ? -26.872 17.182 17.485 1.00 90.44 517 PRO A O 1
ATOM 4095 N N . GLY A 1 518 ? -24.822 17.859 18.064 1.00 90.88 518 GLY A N 1
ATOM 4096 C CA . GLY A 1 518 ? -25.261 18.433 19.331 1.00 90.88 518 GLY A CA 1
ATOM 4097 C C . GLY A 1 518 ? -24.153 18.608 20.358 1.00 90.88 518 GLY A C 1
ATOM 4098 O O . GLY A 1 518 ? -22.969 18.395 20.094 1.00 90.88 518 GLY A O 1
ATOM 4099 N N . ARG A 1 519 ? -24.565 19.022 21.556 1.00 93.44 519 ARG A N 1
ATOM 4100 C CA . ARG A 1 519 ? -23.700 19.164 22.728 1.00 93.44 519 ARG A CA 1
ATOM 4101 C C . ARG A 1 519 ? -23.915 17.997 23.676 1.00 93.44 519 ARG A C 1
ATOM 4103 O O . ARG A 1 519 ? -25.058 17.664 23.980 1.00 93.44 519 ARG A O 1
ATOM 4110 N N . TYR A 1 520 ? -22.814 17.436 24.158 1.00 95.81 520 TYR A N 1
ATOM 4111 C CA . TYR A 1 520 ? -22.807 16.292 25.058 1.00 95.81 520 TYR A CA 1
ATOM 4112 C C . TYR A 1 520 ? -21.910 16.541 26.265 1.00 95.81 520 TYR A C 1
ATOM 4114 O O . TYR A 1 520 ? -20.836 17.130 26.142 1.00 95.81 520 TYR A O 1
ATOM 4122 N N . ARG A 1 521 ? -22.295 16.014 27.424 1.00 95.12 521 ARG A N 1
ATOM 4123 C CA . ARG A 1 521 ? -21.397 15.818 28.565 1.00 95.12 521 ARG A CA 1
ATOM 4124 C C . ARG A 1 521 ? -20.740 14.455 28.428 1.00 95.12 521 ARG A C 1
ATOM 4126 O O . ARG A 1 521 ? -21.435 13.464 28.218 1.00 95.12 521 ARG A O 1
ATOM 4133 N N . SER A 1 522 ? -19.416 14.402 28.556 1.00 96.25 522 SER A N 1
ATOM 4134 C CA . SER A 1 522 ? -18.704 13.124 28.569 1.00 96.25 522 SER A CA 1
ATOM 4135 C C . SER A 1 522 ? -18.536 12.587 29.990 1.00 96.25 522 SER A C 1
ATOM 4137 O O . SER A 1 522 ? -18.188 13.329 30.908 1.00 96.25 522 SER A O 1
ATOM 4139 N N . GLN A 1 523 ? -18.764 11.288 30.164 1.00 96.38 523 GLN A N 1
ATOM 4140 C CA . GLN A 1 523 ? -18.464 10.531 31.379 1.00 96.38 523 GLN A CA 1
ATOM 4141 C C . GLN A 1 523 ? -17.491 9.413 31.022 1.00 96.38 523 GLN A C 1
ATOM 4143 O O . GLN A 1 523 ? -17.785 8.569 30.174 1.00 96.38 523 GLN A O 1
ATOM 4148 N N . TRP A 1 524 ? -16.321 9.413 31.646 1.00 97.25 524 TRP A N 1
ATOM 4149 C CA . TRP A 1 524 ? -15.240 8.486 31.335 1.00 97.25 524 TRP A CA 1
ATOM 4150 C C . TRP A 1 524 ? -15.184 7.390 32.385 1.00 97.25 524 TRP A C 1
ATOM 4152 O O . TRP A 1 524 ? -15.053 7.669 33.575 1.00 97.25 524 TRP A O 1
ATOM 4162 N N . VAL A 1 525 ? -15.281 6.138 31.950 1.00 96.69 525 VAL A N 1
ATOM 4163 C CA . VAL A 1 525 ? -15.317 4.992 32.855 1.00 96.69 525 VAL A CA 1
ATOM 4164 C C . VAL A 1 525 ? -13.898 4.484 33.068 1.00 96.69 525 VAL A C 1
ATOM 4166 O O . VAL A 1 525 ? -13.258 3.984 32.140 1.00 96.69 525 VAL A O 1
ATOM 4169 N N . PHE A 1 526 ? -13.411 4.594 34.300 1.00 95.44 526 PHE A N 1
ATOM 4170 C CA . PHE A 1 526 ? -12.091 4.120 34.702 1.00 95.44 526 PHE A CA 1
ATOM 4171 C C . PHE A 1 526 ? -12.186 3.167 35.883 1.00 95.44 526 PHE A C 1
ATOM 4173 O O . PHE A 1 526 ? -13.115 3.234 36.679 1.00 95.44 526 PHE A O 1
ATOM 4180 N N . TRP A 1 527 ? -11.189 2.310 36.024 1.00 91.69 527 TRP A N 1
ATOM 4181 C CA . TRP A 1 527 ? -10.925 1.583 37.255 1.00 91.69 527 TRP A CA 1
ATOM 4182 C C . TRP A 1 527 ? -9.486 1.866 37.666 1.00 91.69 527 TRP A C 1
ATOM 4184 O O . TRP A 1 527 ? -8.553 1.487 36.963 1.00 91.69 527 TRP A O 1
ATOM 4194 N N . PHE A 1 528 ? -9.310 2.558 38.792 1.00 88.44 528 PHE A N 1
ATOM 4195 C CA . PHE A 1 528 ? -8.000 2.882 39.352 1.00 88.44 528 PHE A CA 1
ATOM 4196 C C . PHE A 1 528 ? -7.672 1.913 40.482 1.00 88.44 528 PHE A C 1
ATOM 4198 O O . PHE A 1 528 ? -8.299 1.953 41.544 1.00 88.44 528 PHE A O 1
ATOM 4205 N N . PHE A 1 529 ? -6.680 1.056 40.268 1.00 80.69 529 PHE A N 1
ATOM 4206 C CA . PHE A 1 529 ? -6.229 0.089 41.262 1.00 80.69 529 PHE A CA 1
ATOM 4207 C C . PHE A 1 529 ? -4.864 0.495 41.818 1.00 80.69 529 PHE A C 1
ATOM 4209 O O . PHE A 1 529 ? -3.965 0.905 41.088 1.00 80.69 529 PHE A O 1
ATOM 4216 N N . ALA A 1 530 ? -4.718 0.389 43.134 1.00 73.25 530 ALA A N 1
ATOM 4217 C CA . ALA A 1 530 ? -3.489 0.653 43.864 1.00 73.25 530 ALA A CA 1
ATOM 4218 C C . ALA A 1 530 ? -3.293 -0.423 44.936 1.00 73.25 530 ALA A C 1
ATOM 4220 O O . ALA A 1 530 ? -4.272 -0.854 45.547 1.00 73.25 530 ALA A O 1
ATOM 4221 N N . GLY A 1 531 ? -2.030 -0.786 45.192 1.00 67.88 531 GLY A N 1
ATOM 4222 C CA . GLY A 1 531 ? -1.636 -1.835 46.143 1.00 67.88 531 GLY A CA 1
ATOM 4223 C C . GLY A 1 531 ? -2.398 -1.789 47.474 1.00 67.88 531 GLY A C 1
ATOM 4224 O O . GLY A 1 531 ? -2.694 -0.707 47.980 1.00 67.88 531 GLY A O 1
ATOM 4225 N N . LYS A 1 532 ? -2.671 -2.953 48.081 1.00 62.50 532 LYS A N 1
ATOM 4226 C CA . LYS A 1 532 ? -3.457 -3.104 49.326 1.00 62.50 532 LYS A CA 1
ATOM 4227 C C . LYS A 1 532 ? -2.988 -2.221 50.485 1.00 62.50 532 LYS A C 1
ATOM 4229 O O . LYS A 1 532 ? -3.819 -1.745 51.254 1.00 62.50 532 LYS A O 1
ATOM 4234 N N . ASN A 1 533 ? -1.686 -1.957 50.570 1.00 61.72 533 ASN A N 1
ATOM 4235 C CA . ASN A 1 533 ? -1.108 -1.136 51.633 1.00 61.72 533 ASN A CA 1
ATOM 4236 C C . ASN A 1 533 ? -1.160 0.378 51.343 1.00 61.72 533 ASN A C 1
ATOM 4238 O O . ASN A 1 533 ? -0.763 1.169 52.197 1.00 61.72 533 ASN A O 1
ATOM 4242 N N . CYS A 1 534 ? -1.619 0.792 50.153 1.00 65.31 534 CYS A N 1
ATOM 4243 C CA . CYS A 1 534 ? -1.709 2.200 49.773 1.00 65.31 534 CYS A CA 1
ATOM 4244 C C . CYS A 1 534 ? -2.581 2.944 50.796 1.00 65.31 534 CYS A C 1
ATOM 4246 O O . CYS A 1 534 ? -3.662 2.443 51.130 1.00 65.31 534 CYS A O 1
ATOM 4248 N N . PRO A 1 535 ? -2.149 4.120 51.297 1.00 64.44 535 PRO A N 1
ATOM 4249 C CA . PRO A 1 535 ? -2.913 4.880 52.276 1.00 64.44 535 PRO A CA 1
ATOM 4250 C C . PRO A 1 535 ? -4.372 5.053 51.850 1.00 64.44 535 PRO A C 1
ATOM 4252 O O . PRO A 1 535 ? -4.676 5.293 50.673 1.00 64.44 535 PRO A O 1
ATOM 4255 N N . SER A 1 536 ? -5.286 4.930 52.815 1.00 63.09 536 SER A N 1
ATOM 4256 C CA . SER A 1 536 ? -6.722 5.092 52.558 1.00 63.09 536 SER A CA 1
ATOM 4257 C C . SER A 1 536 ? -7.015 6.446 51.902 1.00 63.09 536 SER A C 1
ATOM 4259 O O . SER A 1 536 ? -6.221 7.380 52.016 1.00 63.09 536 SER A O 1
ATOM 4261 N N . SER A 1 537 ? -8.144 6.579 51.205 1.00 61.91 537 SER A N 1
ATOM 4262 C CA . SER A 1 537 ? -8.513 7.822 50.507 1.00 61.91 537 SER A CA 1
ATOM 4263 C C . SER A 1 537 ? -8.585 9.056 51.424 1.00 61.91 537 SER A C 1
ATOM 4265 O O . SER A 1 537 ? -8.516 10.179 50.933 1.00 61.91 537 SER A O 1
ATOM 4267 N N . SER A 1 538 ? -8.657 8.887 52.749 1.00 60.47 538 SER A N 1
ATOM 4268 C CA . SER A 1 538 ? -8.606 9.977 53.734 1.00 60.47 538 SER A CA 1
ATOM 4269 C C . SER A 1 538 ? -7.188 10.452 54.093 1.00 60.47 538 SER A C 1
ATOM 4271 O O . SER A 1 538 ? -7.045 11.420 54.838 1.00 60.47 538 SER A O 1
ATOM 4273 N N . GLN A 1 539 ? -6.137 9.807 53.577 1.00 61.25 539 GLN A N 1
ATOM 4274 C CA . GLN A 1 539 ? -4.731 10.105 53.866 1.00 61.25 539 GLN A CA 1
ATOM 4275 C C . GLN A 1 539 ? -3.964 10.443 52.578 1.00 61.25 539 GLN A C 1
ATOM 4277 O O . GLN A 1 539 ? -4.206 9.859 51.519 1.00 61.25 539 GLN A O 1
ATOM 4282 N N . SER A 1 540 ? -3.015 11.383 52.659 1.00 59.28 540 SER A N 1
ATOM 4283 C CA . SER A 1 540 ? -2.110 11.677 51.545 1.00 59.28 540 SER A CA 1
ATOM 4284 C C . SER A 1 540 ? -1.126 10.523 51.339 1.00 59.28 540 SER A C 1
ATOM 4286 O O . SER A 1 540 ? -0.596 9.964 52.298 1.00 59.28 540 SER A O 1
ATOM 4288 N N . VAL A 1 541 ? -0.871 10.163 50.080 1.00 58.94 541 VAL A N 1
ATOM 4289 C CA . VAL A 1 541 ? 0.136 9.150 49.735 1.00 58.94 541 VAL A CA 1
ATOM 4290 C C . VAL A 1 541 ? 1.520 9.816 49.727 1.00 58.94 541 VAL A C 1
ATOM 4292 O O . VAL A 1 541 ? 1.714 10.767 48.965 1.00 58.94 541 VAL A O 1
ATOM 4295 N N . PRO A 1 542 ? 2.486 9.369 50.553 1.00 57.12 542 PRO A N 1
ATOM 4296 C CA . PRO A 1 542 ? 3.842 9.907 50.526 1.00 57.12 542 PRO A CA 1
ATOM 4297 C C . PRO A 1 542 ? 4.527 9.652 49.169 1.00 57.12 542 PRO A C 1
ATOM 4299 O O . PRO A 1 542 ? 4.345 8.574 48.601 1.00 57.12 542 PRO A O 1
ATOM 4302 N N . PRO A 1 543 ? 5.384 10.565 48.670 1.00 48.88 543 PRO A N 1
ATOM 4303 C CA . PRO A 1 543 ? 6.072 10.407 47.380 1.00 48.88 543 PRO A CA 1
ATOM 4304 C C . PRO A 1 543 ? 6.955 9.150 47.246 1.00 48.88 543 PRO A C 1
ATOM 4306 O O . PRO A 1 543 ? 7.289 8.759 46.134 1.00 48.88 543 PRO A O 1
ATOM 4309 N N . CYS A 1 544 ? 7.355 8.541 48.366 1.00 46.84 544 CYS A N 1
ATOM 4310 C CA . CYS A 1 544 ? 8.283 7.408 48.461 1.00 46.84 544 CYS A CA 1
ATOM 4311 C C . CYS A 1 544 ? 7.677 6.177 49.162 1.00 46.84 544 CYS A C 1
ATOM 4313 O O . CYS A 1 544 ? 8.405 5.324 49.666 1.00 46.84 544 CYS A O 1
ATOM 4315 N N . TRP A 1 545 ? 6.350 6.111 49.262 1.00 48.47 545 TRP A N 1
ATOM 4316 C CA . TRP A 1 545 ? 5.662 5.046 49.987 1.00 48.47 545 TRP A CA 1
ATOM 4317 C C . TRP A 1 545 ? 5.786 3.674 49.293 1.00 48.47 545 TRP A C 1
ATOM 4319 O O . TRP A 1 545 ? 5.741 3.630 48.066 1.00 48.47 545 TRP A O 1
ATOM 4329 N N . SER A 1 546 ? 5.906 2.587 50.085 1.00 44.88 546 SER A N 1
ATOM 4330 C CA . SER A 1 546 ? 6.092 1.186 49.657 1.00 44.88 546 SER A CA 1
ATOM 4331 C C . SER A 1 546 ? 5.109 0.198 50.311 1.00 44.88 546 SER A C 1
ATOM 4333 O O . SER A 1 546 ? 4.992 0.245 51.534 1.00 44.88 546 SER A O 1
ATOM 4335 N N . PRO A 1 547 ? 4.428 -0.720 49.580 1.00 51.47 547 PRO A N 1
ATOM 4336 C CA . PRO A 1 547 ? 3.700 -1.826 50.189 1.00 51.47 547 PRO A CA 1
ATOM 4337 C C . PRO A 1 547 ? 4.652 -2.882 50.765 1.00 51.47 547 PRO A C 1
ATOM 4339 O O . PRO A 1 547 ? 5.524 -3.373 50.053 1.00 51.47 547 PRO A O 1
ATOM 4342 N N . ASP A 1 548 ? 4.398 -3.319 52.000 1.00 42.47 548 ASP A N 1
ATOM 4343 C CA . ASP A 1 548 ? 4.995 -4.529 52.582 1.00 42.47 548 ASP A CA 1
ATOM 4344 C C . ASP A 1 548 ? 4.121 -5.775 52.312 1.00 42.47 548 ASP A C 1
ATOM 4346 O O . ASP A 1 548 ? 2.942 -5.799 52.643 1.00 42.47 548 ASP A O 1
ATOM 4350 N N . GLY A 1 549 ? 4.720 -6.791 51.684 1.00 48.25 549 GLY A N 1
ATOM 4351 C CA . GLY A 1 549 ? 4.239 -8.154 51.367 1.00 48.25 549 GLY A CA 1
ATOM 4352 C C . GLY A 1 549 ? 2.812 -8.642 51.710 1.00 48.25 549 GLY A C 1
ATOM 4353 O O . GLY A 1 549 ? 2.383 -8.601 52.852 1.00 48.25 549 GLY A O 1
ATOM 4354 N N . SER A 1 550 ? 2.156 -9.301 50.744 1.00 45.53 550 SER A N 1
ATOM 4355 C CA . SER A 1 550 ? 1.726 -10.728 50.719 1.00 45.53 550 SER A CA 1
ATOM 4356 C C . SER A 1 550 ? 0.912 -10.963 49.425 1.00 45.53 550 SER A C 1
ATOM 4358 O O . SER A 1 550 ? 0.258 -10.022 49.003 1.00 45.53 550 SER A O 1
ATOM 4360 N N . PRO A 1 551 ? 0.933 -12.140 48.771 1.00 46.41 551 PRO A N 1
ATOM 4361 C CA . PRO A 1 551 ? 0.301 -12.335 47.463 1.00 46.41 551 PRO A CA 1
ATOM 4362 C C . PRO A 1 551 ? -1.182 -12.745 47.564 1.00 46.41 551 PRO A C 1
ATOM 4364 O O . PRO A 1 551 ? -1.501 -13.933 47.490 1.00 46.41 551 PRO A O 1
ATOM 4367 N N . GLU A 1 552 ? -2.105 -11.789 47.696 1.00 47.69 552 GLU A N 1
ATOM 4368 C CA . GLU A 1 552 ? -3.551 -12.057 47.613 1.00 47.69 552 GLU A CA 1
ATOM 4369 C C . GLU A 1 552 ? -4.154 -11.345 46.392 1.00 47.69 552 GLU A C 1
ATOM 4371 O O . GLU A 1 552 ? -4.163 -10.123 46.324 1.00 47.69 552 GLU A O 1
ATOM 4376 N N . ASN A 1 553 ? -4.709 -12.088 45.424 1.00 50.53 553 ASN A N 1
ATOM 4377 C CA . ASN A 1 553 ? -5.296 -11.546 44.183 1.00 50.53 553 ASN A CA 1
ATOM 4378 C C . ASN A 1 553 ? -6.643 -10.827 44.428 1.00 50.53 553 ASN A C 1
ATOM 4380 O O . ASN A 1 553 ? -7.712 -11.326 44.066 1.00 50.53 553 ASN A O 1
ATOM 4384 N N . THR A 1 554 ? -6.581 -9.679 45.100 1.00 56.25 554 THR A N 1
ATOM 4385 C CA . THR A 1 554 ? -7.698 -8.775 45.411 1.00 56.25 554 THR A CA 1
ATOM 4386 C C . THR A 1 554 ? -7.774 -7.641 44.388 1.00 56.25 554 THR A C 1
ATOM 4388 O O . THR A 1 554 ? -6.801 -7.341 43.707 1.00 56.25 554 THR A O 1
ATOM 4391 N N . ILE A 1 555 ? -8.893 -6.918 44.310 1.00 57.12 555 ILE A N 1
ATOM 4392 C CA . ILE A 1 555 ? -9.020 -5.715 43.461 1.00 57.12 555 ILE A CA 1
ATOM 4393 C C . ILE A 1 555 ? -7.957 -4.626 43.747 1.00 57.12 555 ILE A C 1
ATOM 4395 O O . ILE A 1 555 ? -7.715 -3.764 42.903 1.00 57.12 555 ILE A O 1
ATOM 4399 N N . ARG A 1 556 ? -7.301 -4.672 44.917 1.00 60.50 556 ARG A N 1
ATOM 4400 C CA . ARG A 1 556 ? -6.182 -3.794 45.306 1.00 60.50 556 ARG A CA 1
ATOM 4401 C C . ARG A 1 556 ? -4.812 -4.337 44.875 1.00 60.50 556 ARG A C 1
ATOM 4403 O O . ARG A 1 556 ? -3.837 -3.598 44.851 1.00 60.50 556 ARG A O 1
ATOM 4410 N N . GLU A 1 557 ? -4.717 -5.610 44.511 1.00 66.25 557 GLU A N 1
ATOM 4411 C CA . GLU A 1 557 ? -3.498 -6.279 44.049 1.00 66.25 557 GLU A CA 1
ATOM 4412 C C . GLU A 1 557 ? -3.748 -6.894 42.669 1.00 66.25 557 GLU A C 1
ATOM 4414 O O . GLU A 1 557 ? -4.211 -8.025 42.533 1.00 66.25 557 GLU A O 1
ATOM 4419 N N . ARG A 1 558 ? -3.465 -6.120 41.615 1.00 70.75 558 ARG A N 1
ATOM 4420 C CA . ARG A 1 558 ? -3.680 -6.562 40.236 1.00 70.75 558 ARG A CA 1
ATOM 4421 C C . ARG A 1 558 ? -2.545 -7.473 39.767 1.00 70.75 558 ARG A C 1
ATOM 4423 O O . ARG A 1 558 ? -1.391 -7.053 39.720 1.00 70.75 558 ARG A O 1
ATOM 4430 N N . TYR A 1 559 ? -2.901 -8.680 39.332 1.00 72.25 559 TYR A N 1
ATOM 4431 C CA . TYR A 1 559 ? -2.013 -9.584 38.601 1.00 72.25 559 TYR A CA 1
ATOM 4432 C C . TYR A 1 559 ? -2.331 -9.531 37.108 1.00 72.25 559 TYR A C 1
ATOM 4434 O O . TYR A 1 559 ? -3.497 -9.546 36.715 1.00 72.25 559 TYR A O 1
ATOM 4442 N N . PHE A 1 560 ? -1.286 -9.470 36.286 1.00 73.81 560 PHE A N 1
ATOM 4443 C CA . PHE A 1 560 ? -1.407 -9.403 34.833 1.00 73.81 560 PHE A CA 1
ATOM 4444 C C . PHE A 1 560 ? -1.156 -10.775 34.200 1.00 73.81 560 PHE A C 1
ATOM 4446 O O . PHE A 1 560 ? -0.283 -11.509 34.679 1.00 73.81 560 PHE A O 1
ATOM 4453 N N . PRO A 1 561 ? -1.894 -11.133 33.135 1.00 70.25 561 PRO A N 1
ATOM 4454 C CA . PRO A 1 561 ? -1.648 -12.366 32.403 1.00 70.25 561 PRO A CA 1
ATOM 4455 C C . PRO A 1 561 ? -0.281 -12.327 31.696 1.00 70.25 561 PRO A C 1
ATOM 4457 O O . PRO A 1 561 ? 0.208 -11.271 31.286 1.00 70.25 561 PRO A O 1
ATOM 4460 N N . ALA A 1 562 ? 0.354 -13.493 31.570 1.00 62.28 562 ALA A N 1
ATOM 4461 C CA . ALA A 1 562 ? 1.520 -13.679 30.712 1.00 62.28 562 ALA A CA 1
ATOM 4462 C C . ALA A 1 562 ? 1.028 -14.161 29.346 1.00 62.28 562 ALA A C 1
ATOM 4464 O O . ALA A 1 562 ? 0.293 -15.146 29.291 1.00 62.28 562 ALA A O 1
ATOM 4465 N N . ASP A 1 563 ? 1.422 -13.492 28.262 1.00 59.78 563 ASP A N 1
ATOM 4466 C CA . ASP A 1 563 ? 0.878 -13.825 26.941 1.00 59.78 563 ASP A CA 1
ATOM 4467 C C . ASP A 1 563 ? 1.666 -14.920 26.216 1.00 59.78 563 ASP A C 1
ATOM 4469 O O . ASP A 1 563 ? 1.146 -15.503 25.269 1.00 59.78 563 ASP A O 1
ATOM 4473 N N . LEU A 1 564 ? 2.889 -15.266 26.641 1.00 48.53 564 LEU A N 1
ATOM 4474 C CA . LEU A 1 564 ? 3.694 -16.296 25.976 1.00 48.53 564 LEU A CA 1
ATOM 4475 C C . LEU A 1 564 ? 4.661 -17.014 26.938 1.00 48.53 564 LEU A C 1
ATOM 4477 O O . LEU A 1 564 ? 5.448 -16.374 27.630 1.00 48.53 564 LEU A O 1
ATOM 4481 N N . ILE A 1 565 ? 4.669 -18.349 26.824 1.00 41.47 565 ILE A N 1
ATOM 4482 C CA . ILE A 1 565 ? 5.563 -19.358 27.429 1.00 41.47 565 ILE A CA 1
ATOM 4483 C C . ILE A 1 565 ? 5.133 -19.863 28.816 1.00 41.47 565 ILE A C 1
ATOM 4485 O O . ILE A 1 565 ? 4.945 -19.122 29.773 1.00 41.47 565 ILE A O 1
ATOM 4489 N N . GLU A 1 566 ? 5.052 -21.190 28.880 1.00 47.88 566 GLU A N 1
ATOM 4490 C CA . GLU A 1 566 ? 4.876 -22.125 29.997 1.00 47.88 566 GLU A CA 1
ATOM 4491 C C . GLU A 1 566 ? 5.856 -21.956 31.186 1.00 47.88 566 GLU A C 1
ATOM 4493 O O . GLU A 1 566 ? 6.314 -22.932 31.777 1.00 47.88 566 GLU A O 1
ATOM 4498 N N . MET A 1 567 ? 6.211 -20.737 31.589 1.00 43.50 567 MET A N 1
ATOM 4499 C CA . MET A 1 567 ? 7.103 -20.514 32.726 1.00 43.50 567 MET A CA 1
ATOM 4500 C C . MET A 1 567 ? 6.665 -19.334 33.590 1.00 43.50 567 MET A C 1
ATOM 4502 O O . MET A 1 567 ? 7.042 -18.189 33.364 1.00 43.50 567 MET A O 1
ATOM 4506 N N . GLY A 1 568 ? 5.949 -19.658 34.669 1.00 47.44 568 GLY A N 1
ATOM 4507 C CA . GLY A 1 568 ? 5.890 -18.830 35.872 1.00 47.44 568 GLY A CA 1
ATOM 4508 C C . GLY A 1 568 ? 4.488 -18.622 36.431 1.00 47.44 568 GLY A C 1
ATOM 4509 O O . GLY A 1 568 ? 3.548 -18.305 35.711 1.00 47.44 568 GLY A O 1
ATOM 4510 N N . LYS A 1 569 ? 4.356 -18.764 37.755 1.00 47.69 569 LYS A N 1
ATOM 4511 C CA . LYS A 1 569 ? 3.179 -18.290 38.499 1.00 47.69 569 LYS A CA 1
ATOM 4512 C C . LYS A 1 569 ? 2.986 -16.781 38.251 1.00 47.69 569 LYS A C 1
ATOM 4514 O O . LYS A 1 569 ? 3.990 -16.092 38.058 1.00 47.69 569 LYS A O 1
ATOM 4519 N N . PRO A 1 570 ? 1.750 -16.250 38.324 1.00 53.12 570 PRO A N 1
ATOM 4520 C CA . PRO A 1 570 ? 1.503 -14.809 38.294 1.00 53.12 570 PRO A CA 1
ATOM 4521 C C . PRO A 1 570 ? 2.431 -14.100 39.291 1.00 53.12 570 PRO A C 1
ATOM 4523 O O . PRO A 1 570 ? 2.363 -14.360 40.491 1.00 53.12 570 PRO A O 1
ATOM 4526 N N . MET A 1 571 ? 3.338 -13.253 38.799 1.00 50.31 571 MET A N 1
ATOM 4527 C CA . MET A 1 571 ? 4.195 -12.422 39.655 1.00 50.31 571 MET A CA 1
ATOM 4528 C C . MET A 1 571 ? 3.634 -11.001 39.707 1.00 50.31 571 MET A C 1
ATOM 4530 O O . MET A 1 571 ? 3.297 -10.474 38.637 1.00 50.31 571 MET A O 1
ATOM 4534 N N . PRO A 1 572 ? 3.567 -10.377 40.898 1.00 51.72 572 PRO A N 1
ATOM 4535 C CA . PRO A 1 572 ? 3.160 -8.987 41.030 1.00 51.72 572 PRO A CA 1
ATOM 4536 C C . PRO A 1 572 ? 4.165 -8.102 40.289 1.00 51.72 572 PRO A C 1
ATOM 4538 O O . PRO A 1 572 ? 5.370 -8.185 40.526 1.00 51.72 572 PRO A O 1
ATOM 4541 N N . ASP A 1 573 ? 3.677 -7.278 39.365 1.00 55.09 573 ASP A N 1
ATOM 4542 C CA . ASP A 1 573 ? 4.496 -6.216 38.788 1.00 55.09 573 ASP A CA 1
ATOM 4543 C C . ASP A 1 573 ? 4.602 -5.054 39.773 1.00 55.09 573 ASP A C 1
ATOM 4545 O O . ASP A 1 573 ? 3.677 -4.779 40.537 1.00 55.09 573 ASP A O 1
ATOM 4549 N N . SER A 1 574 ? 5.751 -4.378 39.732 1.00 49.56 574 SER A N 1
ATOM 4550 C CA . SER A 1 574 ? 6.101 -3.209 40.545 1.00 49.56 574 SER A CA 1
ATOM 4551 C C . SER A 1 574 ? 4.889 -2.271 40.771 1.00 49.56 574 SER A C 1
ATOM 4553 O O . SER A 1 574 ? 4.436 -1.641 39.813 1.00 49.56 574 SER A O 1
ATOM 4555 N N . PRO A 1 575 ? 4.342 -2.164 41.998 1.00 47.56 575 PRO A N 1
ATOM 4556 C CA . PRO A 1 575 ? 3.018 -1.586 42.286 1.00 47.56 575 PRO A CA 1
ATOM 4557 C C . PRO A 1 575 ? 2.965 -0.041 42.259 1.00 47.56 575 PRO A C 1
ATOM 4559 O O . PRO A 1 575 ? 2.169 0.576 42.964 1.00 47.56 575 PRO A O 1
ATOM 4562 N N . TRP A 1 576 ? 3.812 0.614 41.464 1.00 56.53 576 TRP A N 1
ATOM 4563 C CA . TRP A 1 576 ? 4.218 2.013 41.680 1.00 56.53 576 TRP A CA 1
ATOM 4564 C C . TRP A 1 576 ? 3.588 3.040 40.755 1.00 56.53 576 TRP A C 1
ATOM 4566 O O . TRP A 1 576 ? 4.146 4.124 40.568 1.00 56.53 576 TRP A O 1
ATOM 4576 N N . PHE A 1 577 ? 2.463 2.721 40.129 1.00 65.94 577 PHE A N 1
ATOM 4577 C CA . PHE A 1 577 ? 1.871 3.647 39.182 1.00 65.94 577 PHE A CA 1
ATOM 4578 C C . PHE A 1 577 ? 0.714 4.400 39.814 1.00 65.94 577 PHE A C 1
ATOM 4580 O O . PHE A 1 577 ? -0.330 3.839 40.128 1.00 65.94 577 PHE A O 1
ATOM 4587 N N . TYR A 1 578 ? 0.928 5.702 39.986 1.00 74.19 578 TYR A N 1
ATOM 4588 C CA . TYR A 1 578 ? -0.090 6.655 40.398 1.00 74.19 578 TYR A CA 1
ATOM 4589 C C . TYR A 1 578 ? -0.525 7.427 39.152 1.00 74.19 578 TYR A C 1
ATOM 4591 O O . TYR A 1 578 ? 0.133 8.408 38.786 1.00 74.19 578 TYR A O 1
ATOM 4599 N N . PRO A 1 579 ? -1.587 6.989 38.449 1.00 79.69 579 PRO A N 1
ATOM 4600 C CA . PRO A 1 579 ? -2.048 7.617 37.217 1.00 79.69 579 PRO A CA 1
ATOM 4601 C C . PRO A 1 579 ? -2.806 8.920 37.505 1.00 79.69 579 PRO A C 1
ATOM 4603 O O . PRO A 1 579 ? -3.921 9.138 37.045 1.00 79.69 579 PRO A O 1
ATOM 4606 N N . TRP A 1 580 ? -2.210 9.811 38.294 1.00 82.69 580 TRP A N 1
ATOM 4607 C CA . TRP A 1 580 ? -2.684 11.177 38.437 1.00 82.69 580 TRP A CA 1
ATOM 4608 C C . TRP A 1 580 ? -2.195 12.040 37.272 1.00 82.69 580 TRP A C 1
ATOM 4610 O O . TRP A 1 580 ? -1.229 11.724 36.565 1.00 82.69 580 TRP A O 1
ATOM 4620 N N . ASN A 1 581 ? -2.854 13.175 37.090 1.00 89.62 581 ASN A N 1
ATOM 4621 C CA . ASN A 1 581 ? -2.702 14.085 35.958 1.00 89.62 581 ASN A CA 1
ATOM 4622 C C . ASN A 1 581 ? -2.973 13.412 34.604 1.00 89.62 581 ASN A C 1
ATOM 4624 O O . ASN A 1 581 ? -2.385 13.810 33.599 1.00 89.62 581 ASN A O 1
ATOM 4628 N N . LEU A 1 582 ? -3.849 12.401 34.569 1.00 93.44 582 LEU A N 1
ATOM 4629 C CA . LEU A 1 582 ? -4.460 11.980 33.310 1.00 93.44 582 LEU A CA 1
ATOM 4630 C C . LEU A 1 582 ? -5.341 13.112 32.785 1.00 93.44 582 LEU A C 1
ATOM 4632 O O . LEU A 1 582 ? -6.009 13.803 33.554 1.00 93.44 582 LEU A O 1
ATOM 4636 N N . ARG A 1 583 ? -5.347 13.289 31.473 1.00 95.00 583 ARG A N 1
ATOM 4637 C CA . ARG A 1 583 ? -6.117 14.304 30.765 1.00 95.00 583 ARG A CA 1
ATOM 4638 C C . ARG A 1 583 ? -7.110 13.602 29.859 1.00 95.00 583 ARG A C 1
ATOM 4640 O O . ARG A 1 583 ? -6.697 12.863 28.968 1.00 95.00 583 ARG A O 1
ATOM 4647 N N . CYS A 1 584 ? -8.392 13.841 30.096 1.00 97.19 584 CYS A N 1
ATOM 4648 C CA . CYS A 1 584 ? -9.463 13.463 29.185 1.00 97.19 584 CYS A CA 1
ATOM 4649 C C . CYS A 1 584 ? -9.754 14.669 28.295 1.00 97.19 584 CYS A C 1
ATOM 4651 O O . CYS A 1 584 ? -10.169 15.714 28.794 1.00 97.19 584 CYS A O 1
ATOM 4653 N N . SER A 1 585 ? -9.503 14.547 26.999 1.00 97.25 585 SER A N 1
ATOM 4654 C CA . SER A 1 585 ? -9.640 15.630 26.026 1.00 97.25 585 SER A CA 1
ATOM 4655 C C . SER A 1 585 ? -10.679 15.267 24.973 1.00 97.25 585 SER A C 1
ATOM 4657 O O . SER A 1 585 ? -10.772 14.110 24.558 1.00 97.25 585 SER A O 1
ATOM 4659 N N . ALA A 1 586 ? -11.443 16.263 24.535 1.00 96.19 586 ALA A N 1
ATOM 4660 C CA . ALA A 1 586 ? -12.401 16.137 23.449 1.00 96.19 586 ALA A CA 1
ATOM 4661 C C . ALA A 1 586 ? -12.371 17.382 22.561 1.00 96.19 586 ALA A C 1
ATOM 4663 O O . ALA A 1 586 ? -12.252 18.507 23.051 1.00 96.19 586 ALA A O 1
ATOM 4664 N N . GLY A 1 587 ? -12.491 17.191 21.254 1.00 93.06 587 GLY A N 1
ATOM 4665 C CA . GLY A 1 587 ? -12.522 18.290 20.295 1.00 93.06 587 GLY A CA 1
ATOM 4666 C C . GLY A 1 587 ? -12.605 17.785 18.865 1.00 93.06 587 GLY A C 1
ATOM 4667 O O . GLY A 1 587 ? -12.786 16.591 18.633 1.00 93.06 587 GLY A O 1
ATOM 4668 N N . ARG A 1 588 ? -12.445 18.695 17.903 1.00 91.38 588 ARG A N 1
ATOM 4669 C CA . ARG A 1 588 ? -12.177 18.313 16.515 1.00 91.38 588 ARG A CA 1
ATOM 4670 C C . ARG A 1 588 ? -10.714 17.933 16.365 1.00 91.38 588 ARG A C 1
ATOM 4672 O O . ARG A 1 588 ? -9.848 18.575 16.955 1.00 91.38 588 ARG A O 1
ATOM 4679 N N . ALA A 1 589 ? -10.437 16.885 15.601 1.00 88.12 589 ALA A N 1
ATOM 4680 C CA . ALA A 1 589 ? -9.071 16.553 15.228 1.00 88.12 589 ALA A CA 1
ATOM 4681 C C . ALA A 1 589 ? -8.576 17.503 14.138 1.00 88.12 589 ALA A C 1
ATOM 4683 O O . ALA A 1 589 ? -9.322 17.799 13.210 1.00 88.12 589 ALA A O 1
ATOM 4684 N N . ARG A 1 590 ? -7.299 17.901 14.202 1.00 84.00 590 ARG A N 1
ATOM 4685 C CA . ARG A 1 590 ? -6.652 18.650 13.107 1.00 84.00 590 ARG A CA 1
ATOM 4686 C C . ARG A 1 590 ? -6.592 17.827 11.819 1.00 84.00 590 ARG A C 1
ATOM 4688 O O . ARG A 1 590 ? -6.694 18.377 10.729 1.00 84.00 590 ARG A O 1
ATOM 4695 N N . SER A 1 591 ? -6.456 16.509 11.972 1.00 77.00 591 SER A N 1
ATOM 4696 C CA . SER A 1 591 ? -6.428 15.530 10.883 1.00 77.00 591 SER A CA 1
ATOM 4697 C C . SER A 1 591 ? -7.370 14.357 11.196 1.00 77.00 591 SER A C 1
ATOM 4699 O O . SER A 1 591 ? -6.896 13.307 11.638 1.00 77.00 591 SER A O 1
ATOM 4701 N N . PRO A 1 592 ? -8.695 14.492 10.970 1.00 75.81 592 PRO A N 1
ATOM 4702 C CA . PRO A 1 592 ? -9.703 13.465 11.262 1.00 75.81 592 PRO A CA 1
ATOM 4703 C C . PRO A 1 592 ? -9.319 12.049 10.829 1.00 75.81 592 PRO A C 1
ATOM 4705 O O . PRO A 1 592 ? -9.364 11.107 11.616 1.00 75.81 592 PRO A O 1
ATOM 4708 N N . ASN A 1 593 ? -8.844 11.911 9.591 1.00 64.75 593 ASN A N 1
ATOM 4709 C CA . ASN A 1 593 ? -8.538 10.615 8.996 1.00 64.75 593 ASN A CA 1
ATOM 4710 C C . ASN A 1 593 ? -7.244 9.968 9.518 1.00 64.75 593 ASN A C 1
ATOM 4712 O O . ASN A 1 593 ? -7.108 8.753 9.364 1.00 64.75 593 ASN A O 1
ATOM 4716 N N . ASN A 1 594 ? -6.340 10.726 10.157 1.00 63.47 594 ASN A N 1
ATOM 4717 C CA . ASN A 1 594 ? -5.095 10.208 10.742 1.00 63.47 594 ASN A CA 1
ATOM 4718 C C . ASN A 1 594 ? -5.037 10.303 12.275 1.00 63.47 594 ASN A C 1
ATOM 4720 O O . ASN A 1 594 ? -4.058 9.887 12.884 1.00 63.47 594 ASN A O 1
ATOM 4724 N N . PHE A 1 595 ? -6.083 10.810 12.929 1.00 81.38 595 PHE A N 1
ATOM 4725 C CA . PHE A 1 595 ? -6.078 11.078 14.369 1.00 81.38 595 PHE A CA 1
ATOM 4726 C C . PHE A 1 595 ? -5.615 9.882 15.222 1.00 81.38 595 PHE A C 1
ATOM 4728 O O . PHE A 1 595 ? -4.843 10.044 16.169 1.00 81.38 595 PHE A O 1
ATOM 4735 N N . LEU A 1 596 ? -6.043 8.664 14.871 1.00 79.56 596 LEU A N 1
ATOM 4736 C CA . LEU A 1 596 ? -5.676 7.445 15.600 1.00 79.56 596 LEU A CA 1
ATOM 4737 C C . LEU A 1 596 ? -4.200 7.047 15.426 1.00 79.56 596 LEU A C 1
ATOM 4739 O O . LEU A 1 596 ? -3.609 6.538 16.373 1.00 79.56 596 LEU A O 1
ATOM 4743 N N . GLY A 1 597 ? -3.618 7.276 14.244 1.00 68.25 597 GLY A N 1
ATOM 4744 C CA . GLY A 1 597 ? -2.278 6.804 13.866 1.00 68.25 597 GLY A CA 1
ATOM 4745 C C . GLY A 1 597 ? -1.189 7.879 13.852 1.00 68.25 597 GLY A C 1
ATOM 4746 O O . GLY A 1 597 ? -0.014 7.541 13.753 1.00 68.25 597 GLY A O 1
ATOM 4747 N N . GLN A 1 598 ? -1.558 9.157 13.978 1.00 72.81 598 GLN A N 1
ATOM 4748 C CA . GLN A 1 598 ? -0.636 10.287 13.876 1.00 72.81 598 GLN A CA 1
ATOM 4749 C C . GLN A 1 598 ? 0.518 10.173 14.875 1.00 72.81 598 GLN A C 1
ATOM 4751 O O . GLN A 1 598 ? 0.309 10.150 16.098 1.00 72.81 598 GLN A O 1
ATOM 4756 N N . PHE A 1 599 ? 1.737 10.130 14.343 1.00 74.75 599 PHE A N 1
ATOM 4757 C CA . PHE A 1 599 ? 2.954 10.104 15.137 1.00 74.75 599 PHE A CA 1
ATOM 4758 C C . PHE A 1 599 ? 3.225 11.493 15.720 1.00 74.75 599 PHE A C 1
ATOM 4760 O O . PHE A 1 599 ? 3.220 12.492 15.007 1.00 74.75 599 PHE A O 1
ATOM 4767 N N . VAL A 1 600 ? 3.488 11.554 17.025 1.00 74.44 600 VAL A N 1
ATOM 4768 C CA . VAL A 1 600 ? 3.890 12.788 17.708 1.00 74.44 600 VAL A CA 1
ATOM 4769 C C . VAL A 1 600 ? 5.137 12.487 18.516 1.00 74.44 600 VAL A C 1
ATOM 4771 O O . VAL A 1 600 ? 5.108 11.634 19.407 1.00 74.44 600 VAL A O 1
ATOM 4774 N N . ASP A 1 601 ? 6.222 13.193 18.205 1.00 73.88 601 ASP A N 1
ATOM 4775 C CA . ASP A 1 601 ? 7.463 13.105 18.963 1.00 73.88 601 ASP A CA 1
ATOM 4776 C C . ASP A 1 601 ? 7.258 13.724 20.352 1.00 73.88 601 ASP A C 1
ATOM 4778 O O . ASP A 1 601 ? 7.083 14.937 20.500 1.00 73.88 601 ASP A O 1
ATOM 4782 N N . ALA A 1 602 ? 7.257 12.864 21.366 1.00 79.94 602 ALA A N 1
ATOM 4783 C CA . ALA A 1 602 ? 7.000 13.235 22.747 1.00 79.94 602 ALA A CA 1
ATOM 4784 C C . ALA A 1 602 ? 8.162 14.010 23.395 1.00 79.94 602 ALA A C 1
ATOM 4786 O O . ALA A 1 602 ? 7.927 14.774 24.330 1.00 79.94 602 ALA A O 1
ATOM 4787 N N . ASP A 1 603 ? 9.395 13.842 22.897 1.00 76.94 603 ASP A N 1
ATOM 4788 C CA . ASP A 1 603 ? 10.568 14.577 23.384 1.00 76.94 603 ASP A CA 1
ATOM 4789 C C . ASP A 1 603 ? 10.553 16.031 22.890 1.00 76.94 603 ASP A C 1
ATOM 4791 O O . ASP A 1 603 ? 11.005 16.934 23.596 1.00 76.94 603 ASP A O 1
ATOM 4795 N N . ILE A 1 604 ? 9.993 16.273 21.701 1.00 78.69 604 ILE A N 1
ATOM 4796 C CA . ILE A 1 604 ? 9.793 17.624 21.158 1.00 78.69 604 ILE A CA 1
ATOM 4797 C C . ILE A 1 604 ? 8.511 18.241 21.722 1.00 78.69 604 ILE A C 1
ATOM 4799 O O . ILE A 1 604 ? 8.495 19.409 22.114 1.00 78.69 604 ILE A O 1
ATOM 4803 N N . THR A 1 605 ? 7.428 17.462 21.754 1.00 82.25 605 THR A N 1
ATOM 4804 C CA . THR A 1 605 ? 6.105 17.933 22.159 1.00 82.25 605 THR A CA 1
ATOM 4805 C C . THR A 1 605 ? 5.521 17.066 23.270 1.00 82.25 605 THR A C 1
ATOM 4807 O O . THR A 1 605 ? 4.798 16.105 23.002 1.00 82.25 605 THR A O 1
ATOM 4810 N N . PRO A 1 606 ? 5.742 17.437 24.542 1.00 86.69 606 PRO A N 1
ATOM 4811 C CA . PRO A 1 606 ? 5.287 16.627 25.666 1.00 86.69 606 PRO A CA 1
ATOM 4812 C C . PRO A 1 606 ? 3.766 16.671 25.874 1.00 86.69 606 PRO A C 1
ATOM 4814 O O . PRO A 1 606 ? 3.228 15.839 26.600 1.00 86.69 606 PRO A O 1
ATOM 4817 N N . ARG A 1 607 ? 3.055 17.629 25.257 1.00 90.25 607 ARG A N 1
ATOM 4818 C CA . ARG A 1 607 ? 1.589 17.737 25.310 1.00 90.25 607 ARG A CA 1
ATOM 4819 C C . ARG A 1 607 ? 0.963 17.354 23.973 1.00 90.25 607 ARG A C 1
ATOM 4821 O O . ARG A 1 607 ? 1.028 18.121 23.019 1.00 90.25 607 ARG A O 1
ATOM 4828 N N . PHE A 1 608 ? 0.279 16.215 23.941 1.00 90.06 608 PHE A N 1
ATOM 4829 C CA . PHE A 1 608 ? -0.335 15.681 22.721 1.00 90.06 608 PHE A CA 1
ATOM 4830 C C . PHE A 1 608 ? -1.602 16.409 22.243 1.00 90.06 608 PHE A C 1
ATOM 4832 O O . PHE A 1 608 ? -1.689 16.662 21.041 1.00 90.06 608 PHE A O 1
ATOM 4839 N N . PRO A 1 609 ? -2.574 16.786 23.107 1.00 93.69 609 PRO A N 1
ATOM 4840 C CA . PRO A 1 609 ? -3.841 17.342 22.627 1.00 93.69 609 PRO A CA 1
ATOM 4841 C C . PRO A 1 609 ? -3.702 18.569 21.706 1.00 93.69 609 PRO A C 1
ATOM 4843 O O . PRO A 1 609 ? -4.334 18.553 20.658 1.00 93.69 609 PRO A O 1
ATOM 4846 N N . PRO A 1 610 ? -2.834 19.571 21.974 1.00 92.38 610 PRO A N 1
ATOM 4847 C CA . PRO A 1 610 ? -2.640 20.701 21.055 1.00 92.38 610 PRO A CA 1
ATOM 4848 C C . PRO A 1 610 ? -2.154 20.328 19.645 1.00 92.38 610 PRO A C 1
ATOM 4850 O O . PRO A 1 610 ? -2.408 21.075 18.700 1.00 92.38 610 PRO A O 1
ATOM 4853 N N . GLN A 1 611 ? -1.439 19.206 19.505 1.00 89.50 611 GLN A N 1
ATOM 4854 C CA . GLN A 1 611 ? -0.908 18.732 18.221 1.00 89.50 611 GLN A CA 1
ATOM 4855 C C . GLN A 1 611 ? -1.940 17.934 17.425 1.00 89.50 611 GLN A C 1
ATOM 4857 O O . GLN A 1 611 ? -1.913 17.940 16.200 1.00 89.50 611 GLN A O 1
ATOM 4862 N N . LEU A 1 612 ? -2.847 17.250 18.123 1.00 88.38 612 LE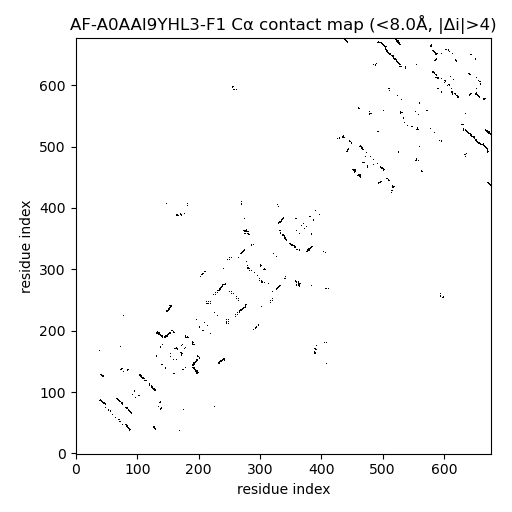U A N 1
ATOM 4863 C CA . LEU A 1 612 ? -3.802 16.320 17.521 1.00 88.38 612 LEU A CA 1
ATOM 4864 C C . LEU A 1 612 ? -5.197 16.930 17.349 1.00 88.38 612 LEU A C 1
ATOM 4866 O O . LEU A 1 612 ? -5.923 16.571 16.422 1.00 88.38 612 LEU A O 1
ATOM 4870 N N . LEU A 1 613 ? -5.580 17.846 18.239 1.00 93.69 613 LEU A N 1
ATOM 4871 C CA . LEU A 1 613 ? -6.882 18.503 18.270 1.00 93.69 613 LEU A CA 1
ATOM 4872 C C . LEU A 1 613 ? -6.762 19.978 17.865 1.00 93.69 613 LEU A C 1
ATOM 4874 O O . LEU A 1 613 ? -5.742 20.628 18.105 1.00 93.69 613 LEU A O 1
ATOM 4878 N N . GLU A 1 614 ? -7.805 20.486 17.216 1.00 92.06 614 GLU A N 1
ATOM 4879 C CA . GLU A 1 614 ? -7.933 21.883 16.801 1.00 92.06 614 GLU A CA 1
ATOM 4880 C C . GLU A 1 614 ? -7.995 22.835 18.001 1.00 92.06 614 GLU A C 1
ATOM 4882 O O . GLU A 1 614 ? -8.323 22.451 19.130 1.00 92.06 614 GLU A O 1
ATOM 4887 N N . ASP A 1 615 ? -7.705 24.110 17.742 1.00 88.75 615 ASP A N 1
ATOM 4888 C CA . ASP A 1 615 ? -7.834 25.155 18.751 1.00 88.75 615 ASP A CA 1
ATOM 4889 C C . ASP A 1 615 ? -9.301 25.245 19.207 1.00 88.75 615 ASP A C 1
ATOM 4891 O O . ASP A 1 615 ? -10.216 25.333 18.391 1.00 88.75 615 ASP A O 1
ATOM 4895 N N . GLY A 1 616 ? -9.528 25.190 20.522 1.00 88.50 616 GLY A N 1
ATOM 4896 C CA . GLY A 1 616 ? -10.873 25.115 21.109 1.00 88.50 616 GLY A CA 1
ATOM 4897 C C . GLY A 1 616 ? -11.273 23.734 21.640 1.00 88.50 616 GLY A C 1
ATOM 4898 O O . GLY A 1 616 ? -12.372 23.603 22.183 1.00 88.50 616 GLY A O 1
ATOM 4899 N N . TYR A 1 617 ? -10.399 22.721 21.554 1.00 94.25 617 TYR A N 1
ATOM 4900 C CA .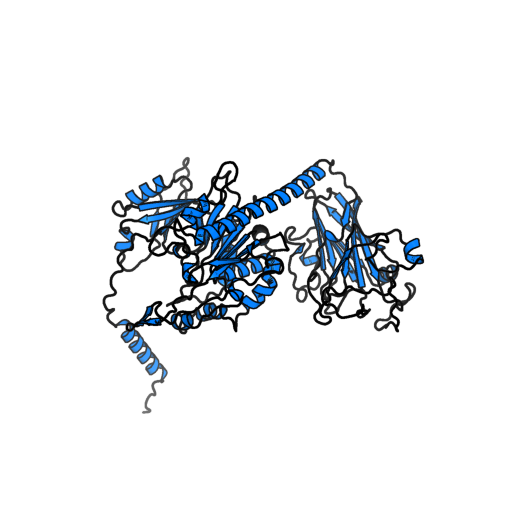 TYR A 1 617 ? -10.599 21.468 22.289 1.00 94.25 617 TYR A CA 1
ATOM 4901 C C . TYR A 1 617 ? -10.757 21.723 23.796 1.00 94.25 617 TYR A C 1
ATOM 4903 O O . TYR A 1 617 ? -10.142 22.622 24.375 1.00 94.25 617 TYR A O 1
ATOM 4911 N N . LYS A 1 618 ? -11.582 20.904 24.445 1.00 95.38 618 LYS A N 1
ATOM 4912 C CA . LYS A 1 618 ? -11.831 20.959 25.885 1.00 95.38 618 LYS A CA 1
ATOM 4913 C C . LYS A 1 618 ? -11.092 19.809 26.564 1.00 95.38 618 LYS A C 1
ATOM 4915 O O . LYS A 1 618 ? -10.984 18.712 26.015 1.00 95.38 618 LYS A O 1
ATOM 4920 N N . GLU A 1 619 ? -10.579 20.043 27.767 1.00 94.62 619 GLU A N 1
ATOM 4921 C CA . GLU A 1 619 ? -9.894 19.017 28.555 1.00 94.62 619 GLU A CA 1
ATOM 4922 C C . GLU A 1 619 ? -10.307 19.046 30.026 1.00 94.62 619 GLU A C 1
ATOM 4924 O O . GLU A 1 619 ? -10.574 20.104 30.590 1.00 94.62 619 GLU A O 1
ATOM 4929 N N . GLN A 1 620 ? -10.315 17.869 30.646 1.00 95.00 620 GLN A N 1
ATOM 4930 C CA . GLN A 1 620 ? -10.496 17.684 32.079 1.00 95.00 620 GLN A CA 1
ATOM 4931 C C . GLN A 1 620 ? -9.322 16.880 32.638 1.00 95.00 620 GLN A C 1
ATOM 4933 O O . GLN A 1 620 ? -8.965 15.824 32.111 1.00 95.00 620 GLN A O 1
ATOM 4938 N N . VAL A 1 621 ? -8.718 17.379 33.719 1.00 94.62 621 VAL A N 1
ATOM 4939 C CA . VAL A 1 621 ? -7.558 16.749 34.364 1.00 94.62 621 VAL A CA 1
ATOM 4940 C C . VAL A 1 621 ? -8.001 15.962 35.594 1.00 94.62 621 VAL A C 1
ATOM 4942 O O . VAL A 1 621 ? -8.694 16.488 36.466 1.00 94.62 621 VAL A O 1
ATOM 4945 N N . ILE A 1 622 ? -7.546 14.715 35.692 1.00 92.94 622 ILE A N 1
ATOM 4946 C CA . ILE A 1 622 ? -7.682 13.858 36.869 1.00 92.94 622 ILE A CA 1
ATOM 4947 C C . ILE A 1 622 ? -6.472 14.102 37.772 1.00 92.94 622 ILE A C 1
ATOM 4949 O O . ILE A 1 622 ? -5.492 13.359 37.747 1.00 92.94 622 ILE A O 1
ATOM 4953 N N . GLY A 1 623 ? -6.500 15.201 38.527 1.00 88.75 623 GLY A N 1
ATOM 4954 C CA . GLY A 1 623 ? -5.415 15.560 39.445 1.00 88.75 623 GLY A CA 1
ATOM 4955 C C . GLY A 1 623 ? -5.274 14.588 40.631 1.00 88.75 623 GLY A C 1
ATOM 4956 O O . GLY A 1 623 ? -6.144 13.739 40.841 1.00 88.75 623 GLY A O 1
ATOM 4957 N N . PRO A 1 624 ? -4.225 14.730 41.464 1.00 84.62 624 PRO A N 1
ATOM 4958 C CA . PRO A 1 624 ? -3.957 13.821 42.580 1.00 84.62 624 PRO A CA 1
ATOM 4959 C C . PRO A 1 624 ? -5.123 13.703 43.563 1.00 84.62 624 PRO A C 1
ATOM 4961 O O . PRO A 1 624 ? -5.413 12.606 44.021 1.00 84.62 624 PRO A O 1
ATOM 4964 N N . GLY A 1 625 ? -5.825 14.806 43.848 1.00 85.38 625 GLY A N 1
ATOM 4965 C CA . GLY A 1 625 ? -6.994 14.803 44.732 1.00 85.38 625 GLY A CA 1
ATOM 4966 C C . GLY A 1 625 ? -8.162 13.985 44.178 1.00 85.38 625 GLY A C 1
ATOM 4967 O O . GLY A 1 625 ? -8.732 13.174 44.898 1.00 85.38 625 GLY A O 1
ATOM 4968 N N . LEU A 1 626 ? -8.468 14.137 42.885 1.00 86.00 626 LEU A N 1
ATOM 4969 C CA . LEU A 1 626 ? -9.563 13.409 42.241 1.00 86.00 626 LEU A CA 1
ATOM 4970 C C . LEU A 1 626 ? -9.231 11.918 42.093 1.00 86.00 626 LEU A C 1
ATOM 4972 O O . LEU A 1 626 ? -10.044 11.064 42.433 1.00 86.00 626 LEU A O 1
ATOM 4976 N N . TRP A 1 627 ? -8.004 11.595 41.673 1.00 87.50 627 TRP A N 1
ATOM 4977 C CA . TRP A 1 627 ? -7.510 10.215 41.677 1.00 87.50 627 TRP A CA 1
ATOM 4978 C C . TRP A 1 627 ? -7.567 9.595 43.084 1.00 87.50 627 TRP A C 1
ATOM 4980 O O . TRP A 1 627 ? -7.972 8.446 43.245 1.00 87.50 627 TRP A O 1
ATOM 4990 N N . ASN A 1 628 ? -7.221 10.367 44.118 1.00 83.50 628 ASN A N 1
ATOM 4991 C CA . ASN A 1 628 ? -7.259 9.927 45.510 1.00 83.50 628 ASN A CA 1
ATOM 4992 C C . ASN A 1 628 ? -8.677 9.569 45.986 1.00 83.50 628 ASN A C 1
ATOM 4994 O O . ASN A 1 628 ? -8.823 8.678 46.819 1.00 83.50 628 ASN A O 1
ATOM 4998 N N . THR A 1 629 ? -9.708 10.206 45.429 1.00 85.75 629 THR A N 1
ATOM 4999 C CA . THR A 1 629 ? -11.117 9.863 45.672 1.00 85.75 629 THR A CA 1
ATOM 5000 C C . THR A 1 629 ? -11.542 8.561 44.982 1.00 85.75 629 THR A C 1
ATOM 5002 O O . THR A 1 629 ? -12.383 7.846 45.520 1.00 85.75 629 THR A O 1
ATOM 5005 N N . PHE A 1 630 ? -10.973 8.240 43.815 1.00 87.19 630 PHE A N 1
ATOM 5006 C CA . PHE A 1 630 ? -11.407 7.109 42.982 1.00 87.19 630 PHE A CA 1
ATOM 5007 C C . PHE A 1 630 ? -10.549 5.845 43.091 1.00 87.19 630 PHE A C 1
ATOM 5009 O O . PHE A 1 630 ? -10.977 4.774 42.663 1.00 87.19 630 PHE A O 1
ATOM 5016 N N . ARG A 1 631 ? -9.330 5.924 43.633 1.00 83.62 631 ARG A N 1
ATOM 5017 C CA . ARG A 1 631 ? -8.493 4.726 43.781 1.00 83.62 631 ARG A CA 1
ATOM 5018 C C . ARG A 1 631 ? -9.176 3.688 44.675 1.00 83.62 631 ARG A C 1
ATOM 5020 O O . ARG A 1 631 ? -9.707 4.021 45.731 1.00 83.62 631 ARG A O 1
ATOM 5027 N N . ASN A 1 632 ? -9.101 2.419 44.286 1.00 79.56 632 ASN A N 1
ATOM 5028 C CA . ASN A 1 632 ? -9.592 1.281 45.069 1.00 79.56 632 ASN A CA 1
ATOM 5029 C C . ASN A 1 632 ? -11.095 1.312 45.414 1.00 79.56 632 ASN A C 1
ATOM 5031 O O . ASN A 1 632 ? -11.516 0.573 46.300 1.00 79.56 632 ASN A O 1
ATOM 5035 N N . THR A 1 633 ? -11.911 2.109 44.714 1.00 83.12 633 THR A N 1
ATOM 5036 C CA . THR A 1 633 ? -13.383 2.102 44.852 1.00 83.12 633 THR A CA 1
ATOM 5037 C C . THR A 1 633 ? -14.077 1.238 43.791 1.00 83.12 633 THR A C 1
ATOM 5039 O O . THR A 1 633 ? -15.298 1.088 43.796 1.00 83.12 633 THR A O 1
ATOM 5042 N N . GLY A 1 634 ? -13.300 0.631 42.889 1.00 88.38 634 GLY A N 1
ATOM 5043 C CA . GLY A 1 634 ? -13.788 -0.136 41.747 1.00 88.38 634 GLY A CA 1
ATOM 5044 C C . GLY A 1 634 ? -13.890 0.711 40.478 1.00 88.38 634 GLY A C 1
ATOM 5045 O O . GLY A 1 634 ? -13.050 1.579 40.249 1.00 88.38 634 GLY A O 1
ATOM 5046 N N . TRP A 1 635 ? -14.881 0.424 39.632 1.00 92.44 635 TRP A N 1
ATOM 5047 C CA . TRP A 1 635 ? -15.190 1.260 38.472 1.00 92.44 635 TRP A CA 1
ATOM 5048 C C . TRP A 1 635 ? -15.759 2.610 38.913 1.00 92.44 635 TRP A C 1
ATOM 5050 O O . TRP A 1 635 ? -16.570 2.687 39.828 1.00 92.44 635 TRP A O 1
ATOM 5060 N N . CYS A 1 636 ? -15.355 3.686 38.261 1.00 92.31 636 CYS A N 1
ATOM 5061 C CA . CYS A 1 636 ? -15.842 5.024 38.541 1.00 92.31 636 CYS A CA 1
ATOM 5062 C C . CYS A 1 636 ? -16.124 5.768 37.241 1.00 92.31 636 CYS A C 1
ATOM 5064 O O . CYS A 1 636 ? -15.388 5.635 36.259 1.00 92.31 636 CYS A O 1
ATOM 5066 N N . GLU A 1 637 ? -17.172 6.584 37.262 1.00 93.69 637 GLU A N 1
ATOM 5067 C CA . GLU A 1 637 ? -17.435 7.574 36.226 1.00 93.69 637 GLU A CA 1
ATOM 5068 C C . GLU A 1 637 ? -16.730 8.873 36.597 1.00 93.69 637 GLU A C 1
ATOM 5070 O O . GLU A 1 637 ? -16.975 9.468 37.648 1.00 93.69 637 GLU A O 1
ATOM 5075 N N . VAL A 1 638 ? -15.812 9.286 35.734 1.00 94.38 638 VAL A N 1
ATOM 5076 C CA . VAL A 1 638 ? -15.077 10.534 35.860 1.00 94.38 638 VAL A CA 1
ATOM 5077 C C . VAL A 1 638 ? -15.689 11.534 34.881 1.00 94.38 638 VAL A C 1
ATOM 5079 O O . VAL A 1 638 ? -15.634 11.295 33.670 1.00 94.38 638 VAL A O 1
ATOM 5082 N N . PRO A 1 639 ? -16.247 12.659 35.365 1.00 93.94 639 PRO A N 1
ATOM 5083 C CA . PRO A 1 639 ? -16.739 13.712 34.490 1.00 93.94 639 PRO A CA 1
ATOM 5084 C C . PRO A 1 639 ? -15.621 14.194 33.570 1.00 93.94 639 PRO A C 1
ATOM 5086 O O . PRO A 1 639 ? -14.506 14.447 34.026 1.00 93.94 639 PRO A O 1
ATOM 5089 N N . GLY A 1 640 ? -15.913 14.301 32.280 1.00 93.12 640 GLY A N 1
ATOM 5090 C CA . GLY A 1 640 ? -14.991 14.786 31.264 1.00 93.12 640 GLY A CA 1
ATOM 5091 C C . GLY A 1 640 ? -15.420 16.129 30.671 1.00 93.12 640 GLY A C 1
ATOM 5092 O O . GLY A 1 640 ? -16.396 16.738 31.117 1.00 93.12 640 GLY A O 1
ATOM 5093 N N . PRO A 1 641 ? -14.695 16.609 29.647 1.00 94.56 641 PRO A N 1
ATOM 5094 C CA . PRO A 1 641 ? -15.066 17.825 28.936 1.00 94.56 641 PRO A CA 1
ATOM 5095 C C . PRO A 1 641 ? -16.406 17.678 28.199 1.00 94.56 641 PRO A C 1
ATOM 5097 O O . PRO A 1 641 ? -16.819 16.578 27.824 1.00 94.56 641 PRO A O 1
ATOM 5100 N N . GLU A 1 642 ? -17.073 18.801 27.934 1.00 94.25 642 GLU A N 1
ATOM 5101 C CA . GLU A 1 642 ? -18.172 18.821 26.966 1.00 94.25 642 GLU A CA 1
ATOM 5102 C C . GLU A 1 642 ? -17.660 18.475 25.561 1.00 94.25 642 GLU A C 1
ATOM 5104 O O . GLU A 1 642 ? -16.580 18.910 25.160 1.00 94.25 642 GLU A O 1
ATOM 5109 N N . VAL A 1 643 ? -18.465 17.745 24.797 1.00 93.81 643 VAL A N 1
ATOM 5110 C CA . VAL A 1 643 ? -18.176 17.345 23.420 1.00 93.81 643 VAL A CA 1
ATOM 5111 C C . VAL A 1 643 ? -19.176 18.030 22.500 1.00 93.81 643 VAL A C 1
ATOM 5113 O O . VAL A 1 643 ? -20.387 17.889 22.667 1.00 93.81 643 VAL A O 1
ATOM 5116 N N . GLU A 1 644 ? -18.667 18.793 21.539 1.00 91.94 644 GLU A N 1
ATOM 5117 C CA . GLU A 1 644 ? -19.466 19.412 20.483 1.00 91.94 644 GLU A CA 1
ATOM 5118 C C . GLU A 1 644 ? -19.324 18.593 19.206 1.00 91.94 644 GLU A C 1
ATOM 5120 O O . GLU A 1 644 ? -18.225 18.445 18.673 1.00 91.94 644 GLU A O 1
ATOM 5125 N N . VAL A 1 645 ? -20.444 18.054 18.734 1.00 90.81 645 VAL A N 1
ATOM 5126 C CA . VAL A 1 645 ? -20.516 17.210 17.542 1.00 90.81 645 VAL A CA 1
ATOM 5127 C C . VAL A 1 645 ? -21.209 17.994 16.438 1.00 90.81 645 VAL A C 1
ATOM 5129 O O . VAL A 1 645 ? -22.323 18.490 16.623 1.00 90.81 645 VAL A O 1
ATOM 5132 N N . GLY A 1 646 ? -20.528 18.144 15.301 1.00 87.31 646 GLY A N 1
ATOM 5133 C CA . GLY A 1 646 ? -21.060 18.861 14.143 1.00 87.31 646 GLY A CA 1
ATOM 5134 C C . GLY A 1 646 ? -21.962 17.996 13.267 1.00 87.31 646 GLY A C 1
ATOM 5135 O O . GLY A 1 646 ? -22.288 16.861 13.600 1.00 87.31 646 GLY A O 1
ATOM 5136 N N . SER A 1 647 ? -22.351 18.535 12.110 1.00 85.12 647 SER A N 1
ATOM 5137 C CA . SER A 1 647 ? -23.180 17.831 11.117 1.00 85.12 647 SER A CA 1
ATOM 5138 C C . SER A 1 647 ? -22.501 16.611 10.485 1.00 85.12 647 SER A C 1
ATOM 5140 O O . SER A 1 647 ? -23.169 15.804 9.854 1.00 85.12 647 SER A O 1
ATOM 5142 N N . ASP A 1 648 ? -21.183 16.500 10.625 1.00 84.44 648 ASP A N 1
ATOM 5143 C CA . ASP A 1 648 ? -20.374 15.341 10.244 1.00 84.44 648 ASP A CA 1
ATOM 5144 C C . ASP A 1 648 ? -20.502 14.166 11.222 1.00 84.44 648 ASP A C 1
ATOM 5146 O O . ASP A 1 648 ? -20.135 13.046 10.878 1.00 84.44 648 ASP A O 1
ATOM 5150 N N . GLY A 1 649 ? -21.060 14.399 12.416 1.00 88.31 649 GLY A N 1
ATOM 5151 C CA . GLY A 1 649 ? -21.326 13.366 13.418 1.00 88.31 649 GLY A CA 1
ATOM 5152 C C . GLY A 1 649 ? -20.087 12.660 13.938 1.00 88.31 649 GLY A C 1
ATOM 5153 O O . GLY A 1 649 ? -20.158 11.502 14.358 1.00 88.31 649 GLY A O 1
ATOM 5154 N N . GLU A 1 650 ? -18.947 13.343 13.881 1.00 91.12 650 GLU A N 1
ATOM 5155 C CA . GLU A 1 650 ? -17.674 12.822 14.347 1.00 91.12 650 GLU A CA 1
ATOM 5156 C C . GLU A 1 650 ? -17.288 13.450 15.691 1.00 91.12 650 GLU A C 1
ATOM 5158 O O . GLU A 1 650 ? -17.460 14.650 15.920 1.00 91.12 650 GLU A O 1
ATOM 5163 N N . ALA A 1 651 ? -16.740 12.631 16.585 1.00 93.12 651 ALA A N 1
ATOM 5164 C CA . ALA A 1 651 ? -16.200 13.036 17.873 1.00 93.12 651 ALA A CA 1
ATOM 5165 C C . ALA A 1 651 ? -14.804 12.432 18.067 1.00 93.12 651 ALA A C 1
ATOM 5167 O O . ALA A 1 651 ? -14.604 11.227 17.886 1.00 93.12 651 ALA A O 1
ATOM 5168 N N . PHE A 1 652 ? -13.845 13.262 18.479 1.00 95.69 652 PHE A N 1
ATOM 5169 C CA . PHE A 1 652 ? -12.476 12.835 18.763 1.00 95.69 652 PHE A CA 1
ATOM 5170 C C . PHE A 1 652 ? -12.211 12.943 20.253 1.00 95.69 652 PHE A C 1
ATOM 5172 O O . PHE A 1 652 ? -12.370 14.005 20.858 1.00 95.69 652 PHE A O 1
ATOM 5179 N N . LEU A 1 653 ? -11.829 11.817 20.841 1.00 97.06 653 LEU A N 1
ATOM 5180 C CA . LEU A 1 653 ? -11.691 11.629 22.277 1.00 97.06 653 LEU A CA 1
ATOM 5181 C C . LEU A 1 653 ? -10.283 11.117 22.576 1.00 97.06 653 LEU A C 1
ATOM 5183 O O . LEU A 1 653 ? -9.773 10.243 21.874 1.00 97.06 653 LEU A O 1
ATOM 5187 N N . MET A 1 654 ? -9.645 11.640 23.621 1.00 96.25 654 MET A N 1
ATOM 5188 C CA . MET A 1 654 ? -8.292 11.239 23.999 1.00 96.25 654 MET A CA 1
ATOM 5189 C C . MET A 1 654 ? -8.122 11.125 25.514 1.00 96.25 654 MET A C 1
ATOM 5191 O O . MET A 1 654 ? -8.514 12.029 26.246 1.00 96.25 654 MET A O 1
ATOM 5195 N N . VAL A 1 655 ? -7.466 10.054 25.970 1.00 96.44 655 VAL A N 1
ATOM 5196 C CA . VAL A 1 655 ? -6.826 9.993 27.293 1.00 96.44 655 VAL A CA 1
ATOM 5197 C C . VAL A 1 655 ? -5.328 10.135 27.093 1.00 96.44 655 VAL A C 1
ATOM 5199 O O . VAL A 1 655 ? -4.721 9.387 26.326 1.00 96.44 655 VAL A O 1
ATOM 5202 N N . SER A 1 656 ? -4.721 11.096 27.771 1.00 94.81 656 SER A N 1
ATOM 5203 C CA . SER A 1 656 ? -3.284 11.339 27.669 1.00 94.81 656 SER A CA 1
ATOM 5204 C C . SER A 1 656 ? -2.680 11.782 28.990 1.00 94.81 656 SER A C 1
ATOM 5206 O O . SER A 1 656 ? -3.389 12.083 29.950 1.00 94.81 656 SER A O 1
ATOM 5208 N N . LYS A 1 657 ? -1.353 11.821 29.045 1.00 92.00 657 LYS A N 1
ATOM 5209 C CA . LYS A 1 657 ? -0.600 12.478 30.110 1.00 92.00 657 LYS A CA 1
ATOM 5210 C C . LYS A 1 657 ? 0.557 13.238 29.480 1.00 92.00 657 LYS A C 1
ATOM 5212 O O . LYS A 1 657 ? 1.078 12.806 28.455 1.00 92.00 657 LYS A O 1
ATOM 5217 N N . ASP A 1 658 ? 0.941 14.351 30.097 1.00 89.81 658 ASP A N 1
ATOM 5218 C CA . ASP A 1 658 ? 2.136 15.079 29.679 1.00 89.81 658 ASP A CA 1
ATOM 5219 C C . ASP A 1 658 ? 3.340 14.129 29.757 1.00 89.81 658 ASP A C 1
ATOM 5221 O O . ASP A 1 658 ? 3.522 13.432 30.761 1.00 89.81 658 ASP A O 1
ATOM 5225 N N . PHE A 1 659 ? 4.113 14.053 28.677 1.00 88.06 659 PHE A N 1
ATOM 5226 C CA . PHE A 1 659 ? 5.215 13.108 28.587 1.00 88.06 659 PHE A CA 1
ATOM 5227 C C . PHE A 1 659 ? 6.276 13.415 29.644 1.00 88.06 659 PHE A C 1
ATOM 5229 O O . PHE A 1 659 ? 6.863 14.496 29.690 1.00 88.06 659 PHE A O 1
ATOM 5236 N N . GLU A 1 660 ? 6.540 12.415 30.476 1.00 82.38 660 GLU A N 1
ATOM 5237 C CA . GLU A 1 660 ? 7.655 12.371 31.407 1.00 82.38 660 GLU A CA 1
ATOM 5238 C C . GLU A 1 660 ? 8.392 11.057 31.156 1.00 82.38 660 GLU A C 1
ATOM 5240 O O . GLU A 1 660 ? 7.768 10.039 30.861 1.00 82.38 660 GLU A O 1
ATOM 5245 N N . ARG A 1 661 ? 9.717 11.030 31.337 1.00 81.62 661 ARG A N 1
ATOM 5246 C CA . ARG A 1 661 ? 10.514 9.789 31.278 1.00 81.62 661 ARG A CA 1
ATOM 5247 C C . ARG A 1 661 ? 10.297 8.925 32.529 1.00 81.62 661 ARG A C 1
ATOM 5249 O O . ARG A 1 661 ? 11.239 8.582 33.237 1.00 81.62 661 ARG A O 1
ATOM 5256 N N . LYS A 1 662 ? 9.034 8.634 32.840 1.00 79.94 662 LYS A N 1
ATOM 5257 C CA . LYS A 1 662 ? 8.570 7.846 33.978 1.00 79.94 662 LYS A CA 1
ATOM 5258 C C . LYS A 1 662 ? 7.463 6.913 33.522 1.00 79.94 662 LYS A C 1
ATOM 5260 O O . LYS A 1 662 ? 6.593 7.288 32.745 1.00 79.94 662 LYS A O 1
ATOM 5265 N N . TRP A 1 663 ? 7.485 5.708 34.065 1.00 81.31 663 TRP A N 1
ATOM 5266 C CA . TRP A 1 663 ? 6.427 4.737 33.855 1.00 81.31 663 TRP A CA 1
ATOM 5267 C C . TRP A 1 663 ? 5.119 5.193 34.519 1.00 81.31 663 TRP A C 1
ATOM 5269 O O . TRP A 1 663 ? 5.109 5.637 35.668 1.00 81.31 663 TRP A O 1
ATOM 5279 N N . ILE A 1 664 ? 4.015 5.042 33.795 1.00 83.81 664 ILE A N 1
ATOM 5280 C CA . ILE A 1 664 ? 2.639 5.192 34.265 1.00 83.81 664 ILE A CA 1
ATOM 5281 C C . ILE A 1 664 ? 1.839 3.936 33.917 1.00 83.81 664 ILE A C 1
ATOM 5283 O O . ILE A 1 664 ? 2.066 3.308 32.895 1.00 83.81 664 ILE A O 1
ATOM 5287 N N . GLY A 1 665 ? 0.881 3.585 34.761 1.00 85.75 665 GLY A N 1
ATOM 5288 C CA . GLY A 1 665 ? 0.035 2.401 34.689 1.00 85.75 665 GLY A CA 1
ATOM 5289 C C . GLY A 1 665 ? -0.995 2.451 35.813 1.00 85.75 665 GLY A C 1
ATOM 5290 O O . GLY A 1 665 ? -1.294 3.536 36.316 1.00 85.75 665 GLY A O 1
ATOM 5291 N N . GLY A 1 666 ? -1.505 1.300 36.246 1.00 83.25 666 GLY A N 1
ATOM 5292 C CA . GLY A 1 666 ? -2.359 1.241 37.442 1.00 83.25 666 GLY A CA 1
ATOM 5293 C C . GLY A 1 666 ? -3.815 1.649 37.199 1.00 83.25 666 GLY A C 1
ATOM 5294 O O . GLY A 1 666 ? -4.501 2.106 38.117 1.00 83.25 666 GLY A O 1
ATOM 5295 N N . PHE A 1 667 ? -4.289 1.542 35.956 1.00 90.81 667 PHE A N 1
ATOM 5296 C CA . PHE A 1 667 ? -5.692 1.782 35.635 1.00 90.81 667 PHE A CA 1
ATOM 5297 C C . PHE A 1 667 ? -6.182 0.918 34.472 1.00 90.81 667 PHE A C 1
ATOM 5299 O O . PHE A 1 667 ? -5.410 0.536 33.588 1.00 90.81 667 PHE A O 1
ATOM 5306 N N . SER A 1 668 ? -7.489 0.677 34.449 1.00 92.94 668 SER A N 1
ATOM 5307 C CA . SER A 1 668 ? -8.212 0.165 33.287 1.00 92.94 668 SER A CA 1
ATOM 5308 C C . SER A 1 668 ? -9.188 1.211 32.766 1.00 92.94 668 SER A C 1
ATOM 5310 O O . SER A 1 668 ? -9.804 1.952 33.532 1.00 92.94 668 SER A O 1
ATOM 5312 N N . PHE A 1 669 ? -9.336 1.264 31.448 1.00 96.56 669 PHE A N 1
ATOM 5313 C CA . PHE A 1 669 ? -10.261 2.133 30.741 1.00 96.56 669 PHE A CA 1
ATOM 5314 C C . PHE A 1 669 ? -11.439 1.319 30.194 1.00 96.56 669 PHE A C 1
ATOM 5316 O O . PHE A 1 669 ? -11.261 0.371 29.425 1.00 96.56 669 PHE A O 1
ATOM 5323 N N . GLY A 1 670 ? -12.645 1.694 30.620 1.00 95.50 670 GLY A N 1
ATOM 5324 C CA . GLY A 1 670 ? -13.897 0.998 30.328 1.00 95.50 670 GLY A CA 1
ATOM 5325 C C . GLY A 1 670 ? -14.726 1.616 29.202 1.00 95.50 670 GLY A C 1
ATOM 5326 O O . GLY A 1 670 ? -15.681 0.986 28.761 1.00 95.50 670 GLY A O 1
ATOM 5327 N N . GLY A 1 671 ? -14.377 2.811 28.717 1.00 96.75 671 GLY A N 1
ATOM 5328 C CA . GLY A 1 671 ? -15.105 3.517 27.657 1.00 96.75 671 GLY A CA 1
ATOM 5329 C C . GLY A 1 671 ? -15.601 4.903 28.073 1.00 96.75 671 GLY A C 1
ATOM 5330 O O . GLY A 1 671 ? -15.230 5.425 29.126 1.00 96.75 671 GLY A O 1
ATOM 5331 N N . VAL A 1 672 ? -16.439 5.505 27.228 1.00 97.62 672 VAL A N 1
ATOM 5332 C CA . VAL A 1 672 ? -16.995 6.856 27.413 1.00 97.62 672 VAL A CA 1
ATOM 5333 C C . VAL A 1 672 ? -18.496 6.851 27.154 1.00 97.62 672 VAL A C 1
ATOM 5335 O O . VAL A 1 672 ? -18.945 6.294 26.155 1.00 97.62 672 VAL A O 1
ATOM 5338 N N . ARG A 1 673 ? -19.277 7.500 28.018 1.00 96.44 673 ARG A N 1
ATOM 5339 C CA . ARG A 1 673 ? -20.667 7.867 27.723 1.00 96.44 673 ARG A CA 1
ATOM 5340 C C . ARG A 1 673 ? -20.737 9.328 27.313 1.00 96.44 673 ARG A C 1
ATOM 5342 O O . ARG A 1 673 ? -20.059 10.163 27.906 1.00 96.44 673 ARG A O 1
ATOM 5349 N N . LEU A 1 674 ? -21.535 9.621 26.296 1.00 96.12 674 LEU A N 1
ATOM 5350 C CA . LEU A 1 674 ? -21.866 10.970 25.862 1.00 96.12 674 LEU A CA 1
ATOM 5351 C C . LEU A 1 674 ? -23.356 11.181 26.086 1.00 96.12 674 LEU A C 1
ATOM 5353 O O . LEU A 1 674 ? -24.166 10.608 25.364 1.00 96.12 674 LEU A O 1
ATOM 5357 N N . ASP A 1 675 ? -23.709 12.005 27.062 1.00 94.44 675 ASP A N 1
ATOM 5358 C CA . ASP A 1 675 ? -25.097 12.323 27.385 1.00 94.44 675 ASP A CA 1
ATOM 5359 C C . ASP A 1 675 ? -25.448 13.714 26.839 1.00 94.44 675 ASP A C 1
ATOM 5361 O O . ASP A 1 675 ? -24.699 14.657 27.105 1.00 94.44 675 ASP A O 1
ATOM 5365 N N . PRO A 1 676 ? -26.541 13.879 26.069 1.00 92.88 676 PRO A N 1
ATOM 5366 C CA . PRO A 1 676 ? -26.988 15.183 25.585 1.00 92.88 676 PRO A CA 1
ATOM 5367 C C . PRO A 1 676 ? -27.085 16.229 26.701 1.00 92.88 676 PRO A C 1
ATOM 5369 O O . PRO A 1 676 ? -27.567 15.923 27.794 1.00 92.88 676 PRO A O 1
ATOM 5372 N N . CYS A 1 677 ? -26.610 17.447 26.427 1.00 86.56 677 CYS A N 1
ATOM 5373 C CA . CYS A 1 677 ? -26.568 18.538 27.406 1.00 86.56 677 CYS A CA 1
ATOM 5374 C C . CYS A 1 677 ? -27.932 19.102 27.793 1.00 86.56 677 CYS A C 1
ATOM 5376 O O . CYS A 1 677 ? -28.766 19.323 26.884 1.00 86.56 677 CYS A O 1
#

Nearest PDB structures (foldseek):
  7b0y-assembly1_b  TM=3.653E-01  e=2.247E-02  Homo sapiens
  8y6o-assembly1_W  TM=4.982E-01  e=2.163E-01  Homo sapiens
  2cph-assembly1_A  TM=3.885E-01  e=9.790E-02  Mus musculus
  8w2o-assembly1_A  TM=3.852E-01  e=5.992E-01  Saccharomyces cerevisiae S288C
  6f7s-assembly2_D  TM=4.059E-01  e=1.117E+00  Homo sapiens

Mean predicted aligned error: 14.8 Å

Organism: NCBI:txid1209916

Solvent-accessible surface area (backbone atoms only — not comparable to full-atom values): 36994 Å² total; per-residue (Å²): 137,82,86,86,81,79,64,71,67,61,61,54,53,52,52,52,52,50,52,54,55,55,67,71,64,58,79,76,69,85,70,76,77,78,75,83,61,56,69,53,64,31,40,35,38,52,37,57,76,87,56,52,59,65,55,50,31,50,53,49,27,71,76,39,67,77,15,48,56,42,64,77,35,64,12,62,29,76,79,68,81,24,20,23,32,36,34,31,33,73,33,79,47,64,76,63,63,75,39,94,80,52,72,69,74,47,78,44,79,50,82,85,69,73,58,91,91,46,76,65,91,65,88,50,52,30,40,36,33,71,62,54,65,41,82,43,36,45,35,56,39,52,86,91,34,54,58,34,38,34,44,33,28,35,31,78,52,28,43,29,66,64,41,33,21,20,84,98,54,76,47,28,36,69,59,75,41,46,42,79,67,39,46,43,89,88,81,60,43,32,22,37,28,27,30,33,39,17,61,93,47,57,55,62,93,36,86,48,68,64,41,58,68,58,50,7,53,52,49,44,65,67,48,45,62,64,36,54,89,82,68,42,38,28,33,40,38,18,26,23,54,21,31,55,26,51,44,51,22,42,36,56,25,51,65,39,82,48,64,48,36,45,47,43,43,72,22,44,26,28,35,40,34,37,37,19,42,54,58,20,30,69,47,76,53,51,49,72,58,28,60,92,35,60,38,42,67,42,57,49,50,40,27,60,88,71,27,64,66,38,61,52,43,67,70,43,36,56,66,42,47,53,61,91,83,58,39,50,66,35,25,28,24,48,72,36,59,27,62,21,54,33,67,48,100,87,68,48,83,38,69,77,29,76,66,39,69,47,37,52,60,65,20,20,53,71,70,62,92,86,55,76,52,73,88,27,51,41,84,32,96,24,24,75,82,49,65,55,30,35,54,98,87,33,74,66,44,57,59,50,50,56,52,52,45,49,45,54,52,52,39,49,51,59,49,50,53,54,52,49,55,52,50,50,51,48,51,60,49,69,72,46,94,57,65,55,58,73,42,80,44,34,26,81,62,42,50,55,66,60,46,86,37,67,32,85,94,46,77,48,24,54,26,34,45,81,40,54,44,40,96,88,52,43,47,74,91,63,39,70,54,70,72,42,64,75,70,40,88,55,65,48,36,73,60,41,31,42,31,38,59,42,40,49,67,51,44,36,28,28,76,44,69,81,41,50,37,40,50,21,42,29,34,35,30,35,28,35,38,45,41,77,66,55,62,55,71,93,46,84,74,62,99,83,71,79,73,82,88,78,98,58,69,35,60,29,36,75,71,66,82,74,81,57,77,103,74,79,76,84,61,78,65,86,76,75,29,74,64,46,49,32,32,34,34,23,33,55,43,69,45,71,91,38,58,82,67,58,78,74,61,47,90,83,43,34,60,60,64,78,76,45,27,36,94,84,48,32,67,31,72,36,37,62,70,58,41,39,70,42,48,64,50,44,47,40,76,41,79,40,28,58,39,73,26,48,94,81,11,46,46,34,40,35,44,34,42,69,52,46,104,47,72,38,19,34,36,33,37,13,23,38,37,33,38,54,109

Sequence (677 aa):
MEPVSVPLSYFLATLAIFAFLHFYKRPRGNVPVPSFNPNVTFRIRGVPLTWSGNDLELHLSELDPLSKPVVKSIAREIHGRSNTATVTFKIPPSQFQAHKLSRPPWYIQLPDVSVEGRRSLQSQSMMIDDDFEGMTTLHMPSSKGHKIDVVAIPGLGGHAFGSFKERGGSHMWLRDSLPFHLREAKDKTQIARVITWGYNSTLADSKSIQKIEDLAKKLRNSLLPLAGPPTRPIILIAHSMGGLIAKQALIDMFKSDNEQDSQIVRAVYGIAFFGVPHLGMKIESLIPIVESGPNLPLLQSLDRLGSQIISVGEKEFPAALGGEGDSEIVYFYETHVSPTAQKDEAGNWEMTGRPELLVDQESATHRRRWEGGAQHTCPIARTHSNMVKFGPHDDEYDNVIERLKILARNSLVARDETLEIEREREKQWNKHNGAPRPHSIPSKSFSSLHEKDLDQDFPGRLLWYREPVGDNGYPLGTTVEPHIESQNSVKPIGETILTCRRIVNLQIRGHIKWIDPGRYRSQWVFWFFAGKNCPSSSQSVPPCWSPDGSPENTIRERYFPADLIEMGKPMPDSPWFYPWNLRCSAGRARSPNNFLGQFVDADITPRFPPQLLEDGYKEQVIGPGLWNTFRNTGWCEVPGPEVEVGSDGEAFLMVSKDFERKWIGGFSFGGVRLDPC

Secondary structure (DSSP, 8-state):
-PPPPPPTHHHHHHHHHHHHHHHTTS----PPPPPP-TTPEEEEEEE-TT--HHHHHHHHHHH-TTT-EEEEEEEE-TTSS-EEEEEEESS--HHHHH-TT--SPEEEEPPP--BTTB--SS--EEEEESS--EEEEEE---TTT--EEEEEE--TT--HHHHTBPSSS--BHHHHTHHHHSB-TTT--B-EEEEEEE-----TT------HHHHHHHHHHHHGGG-SSSPPPEEEEEETHHHHHHHHHHHHHHT---HHHHHHHHHEEEEEEES--TT-B--TTTHHHHTT-TTHHHHHTTBTTT-HHHHHHHHHHHHHT-STTT-EEEEEEE-SPEEEEEE-TTS-EEEEEEEE-SS-HHHHT---TT--SGGGEEEESS-TTTTT---TT-HHHHHHHHHHHHHHHHHHHHHHHHHHHHHHHHHHHHTS-S----EEEEGGGEEETTTTPBPSSSTT-BSEEEEEB-TTSSBTTPBPPHHHHHH-----SSSEEEEEEEESS-EEEEEE--PPSEEEEEEEEEEE---TTSPPTTSPPPTT---------BTTSPPPPP-S-S----PPP------TTEEEEEE-BSSGGGTTT----TTT-S--HHHHB-TT-EEEEE-HHHHHHHTTSSEEEEEEEEEEE-TT--EEEEEE----SS-EEEEEEEEEEEEE-

Radius of gyration: 32.01 Å; Cα contacts (8 Å, |Δi|>4): 1364; chains: 1; bounding box: 104×60×97 Å